Protein AF-A0A7S3HC05-F1 (afdb_monomer)

Organism: NCBI:txid89044

Foldseek 3Di:
DDCDVVNVVVLVVQLLCLVVVLVVLLVVQCVVLVLVVCVVPPVDPSSVVSSVCCVPPPVNLVVSLCSNQVSLVVQLVVLVVVLVVVVVCVVPPDPDPPPPPPPPPPDDPVPDPDPPVVVVVVVCVVVVVVVPPPDDDDDDDDDDDDDDDDDDDDDDDDDDDDDDDDPPDDPPPVPPVVVVVVVVVVVVPPDDDDDDDDDDDDDPPPPPCPPVNVVVVVVVVVVVVVVVVVVVVVCSCCPPPSNLSSVLSVLSNVLSNCVSVPPPPNVDPVSCVPNVVSLVVSLVSVLCCLQCPQLVFQDPPDPDHRGDNDDPPPVPPVLNVCLNVLLSVLSVCCVCCVPPCVPPPVNSVSSVVSVVSSSVSNVRVVVVVVVVVVVVD

Radius of gyration: 32.76 Å; Cα contacts (8 Å, |Δi|>4): 169; chains: 1; bounding box: 69×95×106 Å

Solvent-accessible surface area (backbone atoms only — not comparable to full-atom values): 23042 Å² total; per-residue (Å²): 132,90,83,49,69,63,59,65,43,54,49,51,51,52,47,63,40,30,64,56,53,46,50,51,50,53,50,50,40,35,61,69,58,49,23,61,79,30,64,90,46,74,85,36,68,65,31,50,54,40,43,43,49,63,70,68,34,67,66,53,48,51,50,47,49,47,59,50,40,49,40,33,49,54,49,25,53,49,22,51,48,52,41,51,56,51,52,52,46,71,74,52,65,73,93,52,92,81,64,74,74,69,82,70,69,98,64,84,65,87,83,61,84,68,60,65,65,52,49,54,49,52,50,49,50,57,53,50,56,71,67,62,81,78,80,86,80,94,78,84,88,85,84,89,88,85,89,88,89,87,81,88,79,87,84,81,89,82,90,76,92,75,85,89,82,80,94,78,84,89,78,71,78,76,70,60,65,64,58,59,57,56,58,60,62,64,67,74,74,76,83,85,83,89,88,88,83,84,92,74,96,71,86,89,74,79,78,72,73,47,71,68,57,53,50,52,51,50,53,53,48,52,51,51,50,48,50,50,52,48,52,52,51,49,54,71,61,58,38,84,66,31,37,59,52,21,49,56,27,48,40,48,44,54,46,53,51,50,69,74,58,57,60,97,59,72,81,36,65,78,59,44,68,55,50,51,55,51,44,50,52,38,47,52,57,47,45,49,40,49,46,47,64,53,56,45,33,59,35,86,86,21,92,50,89,60,31,43,74,84,58,89,63,61,92,48,55,65,56,58,58,47,48,66,56,46,47,52,56,59,64,55,51,67,61,36,57,82,42,96,62,44,80,46,71,64,62,55,54,48,54,51,50,52,48,50,54,50,50,53,44,39,50,50,52,51,49,56,52,48,55,54,50,64,76,72,105

Mean predicted aligned error: 17.15 Å

Sequence (377 aa):
MKVFLRDNFAANILSSLTKVWAAMLYSGCYFGTGAFLHAVNPDSAEGAALFAQCGTSKEVRMTLLALKLLPSCIRFLQCLRQRRDFLILSANPPTTASAVVAVSPAVDYSLEPRLEDALEQSMEEVFAASSADTDDDPALSGVNPSSPAGGRSSPRVMHSNIDFIENDDCTASMGVEMLSVANTISATESTRTATPVVADKAPTTTSSLSLVSLCALCISFYARRSASWVQSTWAVLWVWPHSYNALRYFLTLTVAYFGSMPPQDPLSIEYMSWYIPLYVISTLYSCYWDVIVDYQLFQADAEDLFLRKNLFYHKMKGFYYFVIVANPILRFMWTLSYTPYGSHPFLVVFEIARRGFWAVLRMEVAYIQELKRRRAA

Structure (mmCIF, N/CA/C/O backbone):
data_AF-A0A7S3HC05-F1
#
_entry.id   AF-A0A7S3HC05-F1
#
loop_
_atom_site.group_PDB
_atom_site.id
_atom_site.type_symbol
_atom_site.label_atom_id
_atom_site.label_alt_id
_atom_site.label_comp_id
_atom_site.label_asym_id
_atom_site.label_entity_id
_atom_site.label_seq_id
_atom_site.pdbx_PDB_ins_code
_atom_site.Cartn_x
_atom_site.Cartn_y
_atom_site.Cartn_z
_atom_site.occupancy
_atom_site.B_iso_or_equiv
_atom_site.auth_seq_id
_atom_site.auth_comp_id
_atom_site.auth_asym_id
_atom_site.auth_atom_id
_atom_site.pdbx_PDB_model_num
ATOM 1 N N . MET A 1 1 ? -14.442 20.752 3.407 1.00 40.06 1 MET A N 1
ATOM 2 C CA . MET A 1 1 ? -14.714 19.845 2.268 1.00 40.06 1 MET A CA 1
ATOM 3 C C . MET A 1 1 ? -14.808 18.441 2.836 1.00 40.06 1 MET A C 1
ATOM 5 O O . MET A 1 1 ? -13.826 17.985 3.407 1.00 40.06 1 MET A O 1
ATOM 9 N N . LYS A 1 2 ? -15.989 17.816 2.801 1.00 52.12 2 LYS A N 1
ATOM 10 C CA . LYS A 1 2 ? -16.182 16.450 3.308 1.00 52.12 2 LYS A CA 1
ATOM 11 C C . LYS A 1 2 ? -15.503 15.492 2.323 1.00 52.12 2 LYS A C 1
ATOM 13 O O . LYS A 1 2 ? -15.826 15.534 1.143 1.00 52.12 2 LYS A O 1
ATOM 18 N N . VAL A 1 3 ? -14.528 14.707 2.781 1.00 55.31 3 VAL A N 1
ATOM 19 C CA . VAL A 1 3 ? -13.918 13.646 1.963 1.00 55.31 3 VAL A CA 1
ATOM 20 C C . VAL A 1 3 ? -14.761 12.400 2.169 1.00 55.31 3 VAL A C 1
ATOM 22 O O . VAL A 1 3 ? -14.844 11.902 3.293 1.00 55.31 3 VAL A O 1
ATOM 25 N N . PHE A 1 4 ? -15.419 11.919 1.118 1.00 61.47 4 PHE A N 1
ATOM 26 C CA . PHE A 1 4 ? -16.297 10.763 1.243 1.00 61.47 4 PHE A CA 1
ATOM 27 C C . PHE A 1 4 ? -15.487 9.467 1.285 1.00 61.47 4 PHE A C 1
ATOM 29 O O . PHE A 1 4 ? -14.372 9.379 0.763 1.00 61.47 4 PHE A O 1
ATOM 36 N N . LEU A 1 5 ? -16.073 8.425 1.885 1.00 64.88 5 LEU A N 1
ATOM 37 C CA . LEU A 1 5 ? -15.497 7.078 1.892 1.00 64.88 5 LEU A CA 1
ATOM 38 C C . LEU A 1 5 ? -15.133 6.623 0.471 1.00 64.88 5 LEU A C 1
ATOM 40 O O . LEU A 1 5 ? -14.060 6.068 0.273 1.00 64.88 5 LEU A O 1
ATOM 44 N N . ARG A 1 6 ? -15.985 6.933 -0.514 1.00 68.75 6 ARG A N 1
ATOM 45 C CA . ARG A 1 6 ? -15.756 6.640 -1.935 1.00 68.75 6 ARG A CA 1
ATOM 46 C C . ARG A 1 6 ? -14.471 7.273 -2.468 1.00 68.75 6 ARG A C 1
ATOM 48 O O . ARG A 1 6 ? -13.710 6.602 -3.158 1.00 68.75 6 ARG A O 1
ATOM 55 N N . ASP A 1 7 ? -14.189 8.521 -2.105 1.00 67.06 7 ASP A N 1
ATOM 56 C CA . ASP A 1 7 ? -13.000 9.243 -2.578 1.00 67.06 7 ASP A CA 1
ATOM 57 C C . ASP A 1 7 ? -11.731 8.627 -1.968 1.00 67.06 7 ASP A C 1
ATOM 59 O O . ASP A 1 7 ? -10.744 8.355 -2.656 1.00 67.06 7 ASP A O 1
ATOM 63 N N . ASN A 1 8 ? -11.810 8.285 -0.679 1.00 72.19 8 ASN A N 1
ATOM 64 C CA . ASN A 1 8 ? -10.794 7.510 0.030 1.00 72.19 8 ASN A CA 1
ATOM 65 C C . ASN A 1 8 ? -10.753 6.031 -0.383 1.00 72.19 8 ASN A C 1
ATOM 67 O O . ASN A 1 8 ? -9.841 5.320 0.021 1.00 72.19 8 ASN A O 1
ATOM 71 N N . PHE A 1 9 ? -11.697 5.514 -1.152 1.00 75.31 9 PHE A N 1
ATOM 72 C CA . PHE A 1 9 ? -11.632 4.146 -1.650 1.00 75.31 9 PHE A CA 1
ATOM 73 C C . PHE A 1 9 ? -10.976 4.138 -3.029 1.00 75.31 9 PHE A C 1
ATOM 75 O O . PHE A 1 9 ? -9.927 3.521 -3.210 1.00 75.31 9 PHE A O 1
ATOM 82 N N . ALA A 1 10 ? -11.490 4.943 -3.960 1.00 75.44 10 ALA A N 1
ATOM 83 C CA . ALA A 1 10 ? -10.958 5.068 -5.314 1.00 75.44 10 ALA A CA 1
ATOM 84 C C . ALA A 1 10 ? -9.475 5.463 -5.316 1.00 75.44 10 ALA A C 1
ATOM 86 O O . ALA A 1 10 ? -8.659 4.830 -5.981 1.00 75.44 10 ALA A O 1
ATOM 87 N N . ALA A 1 11 ? -9.077 6.439 -4.495 1.00 78.44 11 ALA A N 1
ATOM 88 C CA . ALA A 1 11 ? -7.675 6.837 -4.428 1.00 78.44 11 ALA A CA 1
ATOM 89 C C . ALA A 1 11 ? -6.770 5.748 -3.810 1.00 78.44 11 ALA A C 1
ATOM 91 O O . ALA A 1 11 ? -5.568 5.736 -4.059 1.00 78.44 11 ALA A O 1
ATOM 92 N N . ASN A 1 12 ? -7.312 4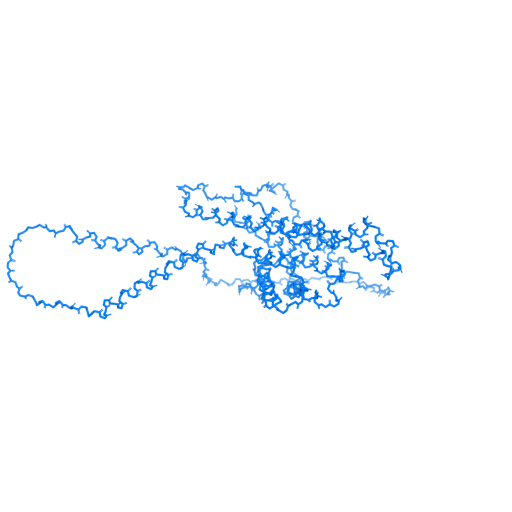.846 -2.978 1.00 78.56 12 ASN A N 1
ATOM 93 C CA . ASN A 1 12 ? -6.544 3.735 -2.392 1.00 78.56 12 ASN A CA 1
ATOM 94 C C . ASN A 1 12 ? -6.291 2.702 -3.491 1.00 78.56 12 ASN A C 1
ATOM 96 O O . ASN A 1 12 ? -5.155 2.265 -3.679 1.00 78.56 12 ASN A O 1
ATOM 100 N N . ILE A 1 13 ? -7.331 2.405 -4.275 1.00 81.06 13 ILE A N 1
ATOM 101 C CA . ILE A 1 13 ? -7.245 1.550 -5.458 1.00 81.06 13 ILE A CA 1
ATOM 102 C C . ILE A 1 13 ? -6.238 2.121 -6.469 1.00 81.06 13 ILE A C 1
ATOM 104 O O . ILE A 1 13 ? -5.318 1.417 -6.878 1.00 81.06 13 ILE A O 1
ATOM 108 N N . LEU A 1 14 ? -6.287 3.414 -6.793 1.00 81.06 14 LEU A N 1
ATOM 109 C CA . LEU A 1 14 ? -5.322 4.020 -7.721 1.00 81.06 14 LEU A CA 1
ATOM 110 C C . LEU A 1 14 ? -3.870 3.926 -7.226 1.00 81.06 14 LEU A C 1
ATOM 112 O O . LEU A 1 14 ? -2.986 3.577 -8.004 1.00 81.06 14 LEU A O 1
ATOM 116 N N . SER A 1 15 ? -3.621 4.153 -5.930 1.00 81.31 15 SER A N 1
ATOM 117 C CA . SER A 1 15 ? -2.279 3.992 -5.337 1.00 81.31 15 SER A CA 1
ATOM 118 C C . SER A 1 15 ? -1.760 2.556 -5.361 1.00 81.31 15 SER A C 1
ATOM 120 O O . SER A 1 15 ? -0.558 2.312 -5.262 1.00 81.31 15 SER A O 1
ATOM 122 N N . SER A 1 16 ? -2.666 1.594 -5.510 1.00 73.81 16 SER A N 1
ATOM 123 C CA . SER A 1 16 ? -2.337 0.180 -5.516 1.00 73.81 16 SER A CA 1
ATOM 124 C C . SER A 1 16 ? -2.066 -0.420 -6.881 1.00 73.81 16 SER A C 1
ATOM 126 O O . SER A 1 16 ? -1.313 -1.385 -6.976 1.00 73.81 16 SER A O 1
ATOM 128 N N . LEU A 1 17 ? -2.658 0.151 -7.925 1.00 79.31 17 LEU A N 1
ATOM 129 C CA . LEU A 1 17 ? -2.578 -0.380 -9.279 1.00 79.31 17 LEU A CA 1
ATOM 130 C C . LEU A 1 17 ? -1.319 0.082 -10.018 1.00 79.31 17 LEU A C 1
ATOM 132 O O . LEU A 1 17 ? -1.163 -0.209 -11.191 1.00 79.31 17 LEU A O 1
ATOM 136 N N . THR A 1 18 ? -0.385 0.769 -9.359 1.00 81.25 18 THR A N 1
ATOM 137 C CA . THR A 1 18 ? 0.826 1.329 -9.986 1.00 81.25 18 THR A CA 1
ATOM 138 C C . THR A 1 18 ? 1.677 0.283 -10.714 1.00 81.25 18 THR A C 1
ATOM 140 O O . THR A 1 18 ? 2.214 0.576 -11.781 1.00 81.25 18 THR A O 1
ATOM 143 N N . LYS A 1 19 ? 1.760 -0.953 -10.197 1.00 77.12 19 LYS A N 1
ATOM 144 C CA . LYS A 1 19 ? 2.411 -2.080 -10.893 1.00 77.12 19 LYS A CA 1
ATOM 145 C C . LYS A 1 19 ? 1.631 -2.533 -12.130 1.00 77.12 19 LYS A C 1
ATOM 147 O O . LYS A 1 19 ? 2.237 -2.768 -13.169 1.00 77.12 19 LYS A O 1
ATOM 152 N N . VAL A 1 20 ? 0.303 -2.620 -12.022 1.00 82.81 20 VAL A N 1
ATOM 153 C CA . VAL A 1 20 ? -0.592 -2.989 -13.133 1.00 82.81 20 VAL A CA 1
ATOM 154 C C . VAL A 1 20 ? -0.492 -1.945 -14.239 1.00 82.81 20 VAL A C 1
ATOM 156 O O . VAL A 1 20 ? -0.232 -2.281 -15.386 1.00 82.81 20 VAL A O 1
ATOM 159 N N . TRP A 1 21 ? -0.584 -0.669 -13.877 1.00 82.19 21 TRP A N 1
ATOM 160 C CA . TRP A 1 21 ? -0.423 0.457 -14.783 1.00 82.19 21 TRP A CA 1
ATOM 161 C C . TRP A 1 21 ? 0.939 0.463 -15.483 1.00 82.19 21 TRP A C 1
ATOM 163 O O . TRP A 1 21 ? 1.007 0.675 -16.691 1.00 82.19 21 TRP A O 1
ATOM 173 N N . ALA A 1 22 ? 2.022 0.183 -14.752 1.00 80.62 22 ALA A N 1
ATOM 174 C CA . ALA A 1 22 ? 3.347 0.056 -15.348 1.00 80.62 22 ALA A CA 1
ATOM 175 C C . ALA A 1 22 ? 3.411 -1.109 -16.351 1.00 80.62 22 ALA A C 1
ATOM 177 O O . ALA A 1 22 ? 3.910 -0.925 -17.457 1.00 80.62 22 ALA A O 1
ATOM 178 N N . ALA A 1 23 ? 2.864 -2.278 -16.004 1.00 81.88 23 ALA A N 1
ATOM 179 C CA . ALA A 1 23 ? 2.808 -3.431 -16.903 1.00 81.88 23 ALA A CA 1
ATOM 180 C C . ALA A 1 23 ? 1.963 -3.148 -18.158 1.00 81.88 23 ALA A C 1
ATOM 182 O O . ALA A 1 23 ? 2.370 -3.506 -19.263 1.00 81.88 23 ALA A O 1
ATOM 183 N N . MET A 1 24 ? 0.831 -2.453 -18.009 1.00 84.44 24 MET A N 1
ATOM 184 C CA . MET A 1 24 ? -0.006 -2.018 -19.130 1.00 84.44 24 MET A CA 1
ATOM 185 C C . MET A 1 24 ? 0.743 -1.059 -20.057 1.00 84.44 24 MET A C 1
ATOM 187 O O . MET A 1 24 ? 0.658 -1.214 -21.270 1.00 84.44 24 MET A O 1
ATOM 191 N N . LEU A 1 25 ? 1.514 -0.109 -19.516 1.00 82.81 25 LEU A N 1
ATOM 192 C CA . LEU A 1 25 ? 2.330 0.800 -20.326 1.00 82.81 25 LEU A CA 1
ATOM 193 C C . LEU A 1 25 ? 3.470 0.081 -21.053 1.00 82.81 25 LEU A C 1
ATOM 195 O O . LEU A 1 25 ? 3.680 0.338 -22.235 1.00 82.81 25 LEU A O 1
ATOM 199 N N . TYR A 1 26 ? 4.181 -0.833 -20.386 1.00 81.75 26 TYR A N 1
ATOM 200 C CA . TYR A 1 26 ? 5.210 -1.647 -21.042 1.00 81.75 26 TYR A CA 1
ATOM 201 C C . TYR A 1 26 ? 4.619 -2.511 -22.156 1.00 81.75 26 TYR A C 1
ATOM 203 O O . TYR A 1 26 ? 5.184 -2.569 -23.244 1.00 81.75 26 TYR A O 1
ATOM 211 N N . SER A 1 27 ? 3.455 -3.117 -21.914 1.00 86.12 27 SER A N 1
ATOM 212 C CA . SER A 1 27 ? 2.735 -3.901 -22.922 1.00 86.12 27 SER A CA 1
ATOM 213 C C . SER A 1 27 ? 2.282 -3.019 -24.086 1.00 86.12 27 SER A C 1
ATOM 215 O O . SER A 1 27 ? 2.495 -3.361 -25.243 1.00 86.12 27 SER A O 1
ATOM 217 N N . GLY A 1 28 ? 1.718 -1.843 -23.798 1.00 87.31 28 GLY A N 1
ATOM 218 C CA . GLY A 1 28 ? 1.320 -0.871 -24.814 1.00 87.31 28 GLY A CA 1
ATOM 219 C C . GLY A 1 28 ? 2.501 -0.398 -25.661 1.00 87.31 28 GLY A C 1
ATOM 220 O O . GLY A 1 28 ? 2.377 -0.315 -26.878 1.00 87.31 28 GLY A O 1
ATOM 221 N N . CYS A 1 29 ? 3.662 -0.165 -25.043 1.00 86.75 29 CYS A N 1
ATOM 222 C CA . CYS A 1 29 ? 4.886 0.157 -25.769 1.00 86.75 29 CYS A CA 1
ATOM 223 C C . CYS A 1 29 ? 5.358 -1.016 -26.638 1.00 86.75 29 CYS A C 1
ATOM 225 O O . CYS A 1 29 ? 5.657 -0.813 -27.807 1.00 86.75 29 CYS A O 1
ATOM 227 N N . TYR A 1 30 ? 5.348 -2.242 -26.109 1.00 86.75 30 TYR A N 1
ATOM 228 C CA . TYR A 1 30 ? 5.720 -3.452 -26.847 1.00 86.75 30 TYR A CA 1
ATOM 229 C C . TYR A 1 30 ? 4.873 -3.670 -28.110 1.00 86.75 30 TYR A C 1
ATOM 231 O O . TYR A 1 30 ? 5.406 -4.010 -29.168 1.00 86.75 30 TYR A O 1
ATOM 239 N N . PHE A 1 31 ? 3.561 -3.431 -28.021 1.00 90.06 31 PHE A N 1
ATOM 240 C CA . PHE A 1 31 ? 2.679 -3.472 -29.188 1.00 90.06 31 PHE A CA 1
ATOM 241 C C . PHE A 1 31 ? 2.882 -2.265 -30.110 1.00 90.06 31 PHE A C 1
ATOM 243 O O . PHE A 1 31 ? 2.932 -2.428 -31.326 1.00 90.06 31 PHE A O 1
ATOM 250 N N . GLY A 1 32 ? 3.042 -1.065 -29.546 1.00 89.00 32 GLY A N 1
ATOM 251 C CA . GLY A 1 32 ? 3.193 0.179 -30.301 1.00 89.00 32 GLY A CA 1
ATOM 252 C C . GLY A 1 32 ? 4.488 0.271 -31.112 1.00 89.00 32 GLY A C 1
ATOM 253 O O . GLY A 1 32 ? 4.470 0.823 -32.207 1.00 89.00 32 GLY A O 1
ATOM 254 N N . THR A 1 33 ? 5.596 -0.289 -30.619 1.00 89.06 33 THR A N 1
ATOM 255 C CA . THR A 1 33 ? 6.875 -0.323 -31.350 1.00 89.06 33 THR A CA 1
ATOM 256 C C . THR A 1 33 ? 6.946 -1.443 -32.385 1.00 89.06 33 THR A C 1
ATOM 258 O O . THR A 1 33 ? 7.899 -1.493 -33.155 1.00 89.06 33 THR A O 1
ATOM 261 N N . GLY A 1 34 ? 5.975 -2.362 -32.411 1.00 88.69 34 GLY A N 1
ATOM 262 C CA . GLY A 1 34 ? 6.026 -3.542 -33.274 1.00 88.69 34 GLY A CA 1
ATOM 263 C C . GLY A 1 34 ? 7.006 -4.619 -32.799 1.00 88.69 34 GLY A C 1
ATOM 264 O O . GLY A 1 34 ? 7.170 -5.625 -33.486 1.00 88.69 34 GLY A O 1
ATOM 265 N N . ALA A 1 35 ? 7.615 -4.471 -31.614 1.00 86.81 35 ALA A N 1
ATOM 266 C CA . ALA A 1 35 ? 8.546 -5.457 -31.056 1.00 86.81 35 ALA A CA 1
ATOM 267 C C . ALA A 1 35 ? 7.921 -6.862 -30.944 1.00 86.81 35 ALA A C 1
ATOM 269 O O . ALA A 1 35 ? 8.620 -7.870 -31.054 1.00 86.81 35 ALA A O 1
ATOM 270 N N . PHE A 1 36 ? 6.594 -6.940 -30.800 1.00 89.25 36 PHE A N 1
ATOM 271 C CA . PHE A 1 36 ? 5.851 -8.200 -30.793 1.00 89.25 36 PHE A CA 1
ATOM 272 C C . PHE A 1 36 ? 5.961 -9.027 -32.079 1.00 89.25 36 PHE A C 1
ATOM 274 O O . PHE A 1 36 ? 5.860 -10.250 -32.019 1.00 89.25 36 PHE A O 1
ATOM 281 N N . LEU A 1 37 ? 6.229 -8.402 -33.229 1.00 90.69 37 LEU A N 1
ATOM 282 C CA . LEU A 1 37 ? 6.419 -9.112 -34.498 1.00 90.69 37 LEU A CA 1
ATOM 283 C C . LEU A 1 37 ? 7.691 -9.975 -34.495 1.00 90.69 37 LEU A C 1
ATOM 285 O O . LEU A 1 37 ? 7.778 -10.950 -35.238 1.00 90.69 37 LEU A O 1
ATOM 289 N N . HIS A 1 38 ? 8.646 -9.667 -33.615 1.00 88.31 38 HIS A N 1
ATOM 290 C CA . HIS A 1 38 ? 9.894 -10.411 -33.455 1.00 88.31 38 HIS A CA 1
ATOM 291 C C . HIS A 1 38 ? 9.826 -11.469 -32.340 1.00 88.31 38 HIS A C 1
ATOM 293 O O . HIS A 1 38 ? 10.836 -12.099 -32.042 1.00 88.31 38 HIS A O 1
ATOM 299 N N . ALA A 1 39 ? 8.653 -11.725 -31.744 1.00 83.94 39 ALA A N 1
ATOM 300 C CA . ALA A 1 39 ? 8.504 -12.694 -30.651 1.00 83.94 39 ALA A CA 1
ATOM 301 C C . ALA A 1 39 ? 8.901 -14.134 -31.034 1.00 83.94 39 ALA A C 1
ATOM 303 O O . ALA A 1 39 ? 9.290 -14.914 -30.170 1.00 83.94 39 ALA A O 1
ATOM 304 N N . VAL A 1 40 ? 8.819 -14.482 -32.324 1.00 86.56 40 VAL A N 1
ATOM 305 C CA . VAL A 1 40 ? 9.204 -15.805 -32.850 1.00 86.56 40 VAL A CA 1
ATOM 306 C C . VAL A 1 40 ? 10.725 -16.002 -32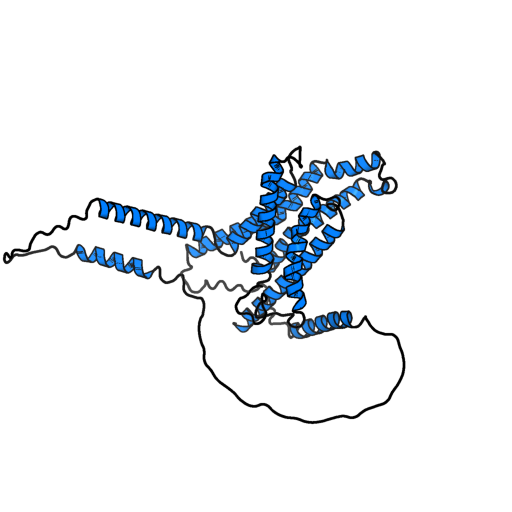.848 1.00 86.56 40 VAL A C 1
ATOM 308 O O . VAL A 1 40 ? 11.191 -17.123 -32.684 1.00 86.56 40 VAL A O 1
ATOM 311 N N . ASN A 1 41 ? 11.495 -14.918 -32.996 1.00 85.88 41 ASN A N 1
ATOM 312 C CA . ASN A 1 41 ? 12.958 -14.929 -33.012 1.00 85.88 41 ASN A CA 1
ATOM 313 C C . ASN A 1 41 ? 13.490 -13.994 -31.912 1.00 85.88 41 ASN A C 1
ATOM 315 O O . ASN A 1 41 ? 13.873 -12.859 -32.212 1.00 85.88 41 ASN A O 1
ATOM 319 N N . PRO A 1 42 ? 13.522 -14.449 -30.645 1.00 76.75 42 PRO A N 1
ATOM 320 C CA . PRO A 1 42 ? 13.901 -13.616 -29.500 1.00 76.75 42 PRO A CA 1
ATOM 321 C C . PRO A 1 42 ? 15.339 -13.076 -29.577 1.00 76.75 42 PRO A C 1
ATOM 323 O O . PRO A 1 42 ? 15.622 -12.030 -29.000 1.00 76.75 42 PRO A O 1
ATOM 326 N N . ASP A 1 43 ? 16.217 -13.729 -30.343 1.00 85.25 43 ASP A N 1
ATOM 327 C CA . ASP A 1 43 ? 17.608 -13.304 -30.555 1.00 85.25 43 ASP A CA 1
ATOM 328 C C . ASP A 1 43 ? 17.764 -12.258 -31.677 1.00 85.25 43 ASP A C 1
ATOM 330 O O . ASP A 1 43 ? 18.875 -11.854 -32.026 1.00 85.25 43 ASP A O 1
ATOM 334 N N . SER A 1 44 ? 16.658 -11.807 -32.280 1.00 88.31 44 SER A N 1
ATOM 335 C CA . SER A 1 44 ? 16.684 -10.764 -33.302 1.00 88.31 44 SER A CA 1
ATOM 336 C C . SER A 1 44 ? 17.164 -9.438 -32.706 1.00 88.31 44 SER A C 1
ATOM 338 O O . SER A 1 44 ? 16.495 -8.834 -31.865 1.00 88.31 44 SER A O 1
ATOM 340 N N . ALA A 1 45 ? 18.302 -8.941 -33.198 1.00 88.19 45 ALA A N 1
ATOM 341 C CA . ALA A 1 45 ? 18.853 -7.647 -32.795 1.00 88.19 45 ALA A CA 1
ATOM 342 C C . ALA A 1 45 ? 17.873 -6.480 -33.037 1.00 88.19 45 ALA A C 1
ATOM 344 O O . ALA A 1 45 ? 17.847 -5.523 -32.266 1.00 88.19 45 ALA A O 1
ATOM 345 N N . GLU A 1 46 ? 17.040 -6.575 -34.077 1.00 87.44 46 GLU A N 1
ATOM 346 C CA . GLU A 1 46 ? 16.015 -5.580 -34.402 1.00 87.44 46 GLU A CA 1
ATOM 347 C C . GLU A 1 46 ? 14.874 -5.584 -33.375 1.00 87.44 46 GLU A C 1
ATOM 349 O O . GLU A 1 46 ? 14.541 -4.537 -32.820 1.00 87.44 46 GLU A O 1
ATOM 354 N N . GLY A 1 47 ? 14.348 -6.766 -33.029 1.00 84.56 47 GLY A N 1
ATOM 355 C CA . GLY A 1 47 ? 13.345 -6.914 -31.970 1.00 84.56 47 GLY A CA 1
ATOM 356 C C . GLY A 1 47 ? 13.851 -6.421 -30.611 1.00 84.56 47 GLY A C 1
ATOM 357 O O . GLY A 1 47 ? 13.142 -5.702 -29.902 1.00 84.56 47 GLY A O 1
ATOM 358 N N . ALA A 1 48 ? 15.109 -6.729 -30.281 1.00 84.38 48 ALA A N 1
ATOM 359 C CA . ALA A 1 48 ? 15.761 -6.246 -29.068 1.00 84.38 48 ALA A CA 1
ATOM 360 C C . ALA A 1 48 ? 15.912 -4.715 -29.058 1.00 84.38 48 ALA A C 1
ATOM 362 O O . ALA A 1 48 ? 15.635 -4.082 -28.039 1.00 84.38 48 ALA A O 1
ATOM 363 N N . ALA A 1 49 ? 16.291 -4.100 -30.183 1.00 86.25 49 ALA A N 1
ATOM 364 C CA . ALA A 1 49 ? 16.405 -2.647 -30.302 1.00 86.25 49 ALA A CA 1
ATOM 365 C C . ALA A 1 49 ? 15.041 -1.941 -30.186 1.00 86.25 49 ALA A C 1
ATOM 367 O O . ALA A 1 49 ? 14.937 -0.924 -29.497 1.00 86.25 49 ALA A O 1
ATOM 368 N N . LEU A 1 50 ? 13.988 -2.493 -30.801 1.00 86.31 50 LEU A N 1
ATOM 369 C CA . LEU A 1 50 ? 12.618 -1.974 -30.703 1.00 86.31 50 LEU A CA 1
ATOM 370 C C . LEU A 1 50 ? 12.064 -2.079 -29.277 1.00 86.31 50 LEU A C 1
ATOM 372 O O . LEU A 1 50 ? 11.448 -1.135 -28.783 1.00 86.31 50 LEU A O 1
ATOM 376 N N . PHE A 1 51 ? 12.313 -3.193 -28.581 1.00 83.38 51 PHE A N 1
ATOM 377 C CA . PHE A 1 51 ? 11.921 -3.336 -27.178 1.00 83.38 51 PHE A CA 1
ATOM 378 C C . PHE A 1 51 ? 12.750 -2.441 -26.249 1.00 83.38 51 PHE A C 1
ATOM 380 O O . PHE A 1 51 ? 12.212 -1.864 -25.302 1.00 83.38 51 PHE A O 1
ATOM 387 N N . ALA A 1 52 ? 14.043 -2.256 -26.533 1.00 83.31 52 ALA A N 1
ATOM 388 C CA . ALA A 1 52 ? 14.912 -1.394 -25.739 1.00 83.31 52 ALA A CA 1
ATOM 389 C C . ALA A 1 52 ? 14.400 0.053 -25.682 1.00 83.31 52 ALA A C 1
ATOM 391 O O . ALA A 1 52 ? 14.546 0.694 -24.641 1.00 83.31 52 ALA A O 1
ATOM 392 N N . GLN A 1 53 ? 13.732 0.551 -26.732 1.00 83.00 53 GLN A N 1
ATOM 393 C CA . GLN A 1 53 ? 13.099 1.880 -26.728 1.00 83.00 53 GLN A CA 1
ATOM 394 C C . GLN A 1 53 ? 12.078 2.043 -25.590 1.00 83.00 53 GLN A C 1
ATOM 396 O O . GLN A 1 53 ? 11.988 3.120 -24.998 1.00 83.00 53 GLN A O 1
ATOM 401 N N . CYS A 1 54 ? 11.374 0.970 -25.213 1.00 79.12 54 CYS A N 1
ATOM 402 C CA . CYS A 1 54 ? 10.412 0.976 -24.109 1.00 79.12 54 CYS A CA 1
ATOM 403 C C . CYS A 1 54 ? 11.063 1.147 -22.729 1.00 79.12 54 CYS A C 1
ATOM 405 O O . CYS A 1 54 ? 10.396 1.560 -21.782 1.00 79.12 54 CYS A O 1
ATOM 407 N N . GLY A 1 55 ? 12.355 0.834 -22.595 1.00 73.44 55 GLY A N 1
ATOM 408 C CA . GLY A 1 55 ? 13.117 1.014 -21.356 1.00 73.44 55 GLY A CA 1
ATOM 409 C C . GLY A 1 55 ? 14.015 2.253 -21.348 1.00 73.44 55 GLY A C 1
ATOM 410 O O . GLY A 1 55 ? 14.244 2.833 -20.286 1.00 73.44 55 GLY A O 1
ATOM 411 N N . THR A 1 56 ? 14.525 2.667 -22.511 1.00 76.00 56 THR A N 1
ATOM 412 C CA . THR A 1 56 ? 15.539 3.728 -22.625 1.00 76.00 56 THR A CA 1
ATOM 413 C C . THR A 1 56 ? 14.973 5.107 -22.949 1.00 76.00 56 THR A C 1
ATOM 415 O O . THR A 1 56 ? 15.630 6.105 -22.642 1.00 76.00 56 THR A O 1
ATOM 418 N N . SER A 1 57 ? 13.754 5.199 -23.498 1.00 82.25 57 SER A N 1
ATOM 419 C CA . SER A 1 57 ? 13.097 6.490 -23.731 1.00 82.25 57 SER A CA 1
ATOM 420 C C . SER A 1 57 ? 12.898 7.242 -22.412 1.00 82.25 57 SER A C 1
ATOM 422 O O . SER A 1 57 ? 12.285 6.754 -21.453 1.00 82.25 57 SER A O 1
ATOM 424 N N . LYS A 1 58 ? 13.404 8.480 -22.373 1.00 83.19 58 LYS A N 1
ATOM 425 C CA . LYS A 1 58 ? 13.250 9.378 -21.225 1.00 83.19 58 LYS A CA 1
ATOM 426 C C . LYS A 1 58 ? 11.775 9.693 -20.984 1.00 83.19 58 LYS A C 1
ATOM 428 O O . LYS A 1 58 ? 11.352 9.773 -19.834 1.00 83.19 58 LYS A O 1
ATOM 433 N N . GLU A 1 59 ? 11.001 9.833 -22.052 1.00 83.38 59 GLU A N 1
ATOM 434 C CA . GLU A 1 59 ? 9.568 10.108 -22.043 1.00 83.38 59 GLU A CA 1
ATOM 435 C C . GLU A 1 59 ? 8.803 8.958 -21.382 1.00 83.38 59 GLU A C 1
ATOM 437 O O . GLU A 1 59 ? 8.033 9.187 -20.446 1.00 83.38 59 GLU A O 1
ATOM 442 N N . VAL A 1 60 ? 9.071 7.713 -21.795 1.00 80.56 60 VAL A N 1
ATOM 443 C CA . VAL A 1 60 ? 8.446 6.517 -21.208 1.00 80.56 60 VAL A CA 1
ATOM 444 C C . VAL A 1 60 ? 8.831 6.379 -19.736 1.00 80.56 60 VAL A C 1
ATOM 446 O O . VAL A 1 60 ? 7.961 6.184 -18.885 1.00 80.56 60 VAL A O 1
ATOM 449 N N . ARG A 1 61 ? 10.110 6.579 -19.392 1.00 82.44 61 ARG A N 1
ATOM 450 C CA . ARG A 1 61 ? 10.585 6.496 -18.002 1.00 82.44 61 ARG A CA 1
ATOM 451 C C . ARG A 1 61 ? 9.961 7.562 -17.098 1.00 82.44 61 ARG A C 1
ATOM 453 O O . ARG A 1 61 ? 9.539 7.245 -15.987 1.00 82.44 61 ARG A O 1
ATOM 460 N N . MET A 1 62 ? 9.854 8.807 -17.565 1.00 86.06 62 MET A N 1
ATOM 461 C CA . MET A 1 62 ? 9.193 9.887 -16.820 1.00 86.06 62 MET A CA 1
ATOM 462 C C . MET A 1 62 ? 7.688 9.647 -16.680 1.00 86.06 62 MET A C 1
ATOM 464 O O . MET A 1 62 ? 7.128 9.903 -15.615 1.00 86.06 62 MET A O 1
ATOM 468 N N . THR A 1 63 ? 7.043 9.102 -17.712 1.00 85.12 63 THR A N 1
ATOM 469 C CA . THR A 1 63 ? 5.617 8.745 -17.674 1.00 85.12 63 THR A CA 1
ATOM 470 C C . THR A 1 63 ? 5.354 7.628 -16.666 1.00 85.12 63 THR A C 1
ATOM 472 O O . THR A 1 63 ? 4.459 7.744 -15.829 1.00 85.12 63 THR A O 1
ATOM 475 N N . LEU A 1 64 ? 6.179 6.576 -16.672 1.00 82.88 64 LEU A N 1
ATOM 476 C CA . LEU A 1 64 ? 6.120 5.486 -15.695 1.00 82.88 64 LEU A CA 1
ATOM 477 C C . LEU A 1 64 ? 6.350 5.989 -14.266 1.00 82.88 64 LEU A C 1
ATOM 479 O O . LEU A 1 64 ? 5.639 5.582 -13.347 1.00 82.88 64 LEU A O 1
ATOM 483 N N . LEU A 1 65 ? 7.316 6.891 -14.073 1.00 86.69 65 LEU A N 1
ATOM 484 C CA . LEU A 1 65 ? 7.583 7.507 -12.775 1.00 86.69 65 LEU A CA 1
ATOM 485 C C . LEU A 1 65 ? 6.373 8.312 -12.286 1.00 86.69 65 LEU A C 1
ATOM 487 O O . LEU A 1 65 ? 5.931 8.128 -11.152 1.00 86.69 65 LEU A O 1
ATOM 491 N N . ALA A 1 66 ? 5.802 9.161 -13.144 1.00 88.12 66 ALA A N 1
ATOM 492 C CA . ALA A 1 66 ? 4.614 9.941 -12.818 1.00 88.12 66 ALA A CA 1
ATOM 493 C C . ALA A 1 66 ? 3.436 9.030 -12.451 1.00 88.12 66 ALA A C 1
ATOM 495 O O . ALA A 1 66 ? 2.791 9.246 -11.429 1.00 88.12 66 ALA A O 1
ATOM 496 N N . LEU A 1 67 ? 3.205 7.963 -13.213 1.00 85.69 67 LEU A N 1
ATOM 497 C CA . LEU A 1 67 ? 2.107 7.030 -12.970 1.00 85.69 67 LEU A CA 1
ATOM 498 C C . LEU A 1 67 ? 2.273 6.231 -11.668 1.00 85.69 67 LEU A C 1
ATOM 500 O O . LEU A 1 67 ? 1.286 5.938 -10.994 1.00 85.69 67 LEU A O 1
ATOM 504 N N . LYS A 1 68 ? 3.516 5.921 -11.274 1.00 83.62 68 LYS A N 1
ATOM 505 C CA . LYS A 1 68 ? 3.824 5.269 -9.991 1.00 83.62 68 LYS A CA 1
ATOM 506 C C . LYS A 1 68 ? 3.690 6.217 -8.798 1.00 83.62 68 LYS A C 1
ATOM 508 O O . LYS A 1 68 ? 3.195 5.809 -7.748 1.00 83.62 68 LYS A O 1
ATOM 513 N N . LEU A 1 69 ? 4.155 7.458 -8.932 1.00 89.94 69 LEU A N 1
ATOM 514 C CA . LEU A 1 69 ? 4.251 8.390 -7.806 1.00 89.94 69 LEU A CA 1
ATOM 515 C C . LEU A 1 69 ? 2.980 9.207 -7.599 1.00 89.94 69 LEU A C 1
ATOM 517 O O . LEU A 1 69 ? 2.575 9.401 -6.456 1.00 89.94 69 LEU A O 1
ATOM 521 N N . LEU A 1 70 ? 2.331 9.663 -8.672 1.00 90.38 70 LEU A N 1
ATOM 522 C CA . LEU A 1 70 ? 1.227 10.620 -8.601 1.00 90.38 70 LEU A CA 1
ATOM 523 C C . LEU A 1 70 ? 0.086 10.154 -7.679 1.00 90.38 70 LEU A C 1
ATOM 525 O O . LEU A 1 70 ? -0.303 10.940 -6.811 1.00 90.38 70 LEU A O 1
ATOM 529 N N . PRO A 1 71 ? -0.415 8.903 -7.758 1.00 89.56 71 PRO A N 1
ATOM 530 C CA . PRO A 1 71 ? -1.469 8.451 -6.852 1.00 89.56 71 PRO A CA 1
ATOM 531 C C . PRO A 1 71 ? -1.044 8.499 -5.377 1.00 89.56 71 PRO A C 1
ATOM 533 O O . PRO A 1 71 ? -1.791 8.976 -4.523 1.00 89.56 71 PRO A O 1
ATOM 536 N N . SER A 1 72 ? 0.179 8.058 -5.076 1.00 89.88 72 SER A N 1
ATOM 537 C CA . SER A 1 72 ? 0.730 8.067 -3.717 1.00 89.88 72 SER A CA 1
ATOM 538 C C . SER A 1 72 ? 1.015 9.489 -3.218 1.00 89.88 72 SER A C 1
ATOM 540 O O . SER A 1 72 ? 0.791 9.776 -2.045 1.00 89.88 72 SER A O 1
ATOM 542 N N . CYS A 1 73 ? 1.422 10.406 -4.102 1.00 92.19 73 CYS A N 1
ATOM 543 C CA . CYS A 1 73 ? 1.592 11.829 -3.802 1.00 92.19 73 CYS A CA 1
ATOM 544 C C . CYS A 1 73 ? 0.259 12.481 -3.436 1.00 92.19 73 CYS A C 1
ATOM 546 O O . CYS A 1 73 ? 0.167 13.158 -2.413 1.00 92.19 73 CYS A O 1
ATOM 548 N N . ILE A 1 74 ? -0.788 12.245 -4.233 1.00 90.50 74 ILE A N 1
ATOM 549 C CA . ILE A 1 74 ? -2.139 12.749 -3.952 1.00 90.50 74 ILE A CA 1
ATOM 550 C C . ILE A 1 74 ? -2.587 12.272 -2.570 1.00 90.50 74 ILE A C 1
ATOM 552 O O . ILE A 1 74 ? -3.049 13.074 -1.757 1.00 90.50 74 ILE A O 1
ATOM 556 N N . ARG A 1 75 ? -2.387 10.985 -2.270 1.00 88.62 75 ARG A N 1
ATOM 557 C CA . ARG A 1 75 ? -2.720 10.411 -0.966 1.00 88.62 75 ARG A CA 1
ATOM 558 C C . ARG A 1 75 ? -1.948 11.017 0.186 1.00 88.62 75 ARG A C 1
ATOM 560 O O . ARG A 1 75 ? -2.544 11.376 1.198 1.00 88.62 75 ARG A O 1
ATOM 567 N N . PHE A 1 76 ? -0.641 11.158 0.026 1.00 91.94 76 PHE A N 1
ATOM 568 C CA . PHE A 1 76 ? 0.210 11.781 1.024 1.00 91.94 76 PHE A CA 1
ATOM 569 C C . PHE A 1 76 ? -0.264 13.206 1.349 1.00 91.94 76 PHE A C 1
ATOM 571 O O . PHE A 1 76 ? -0.485 13.536 2.514 1.00 91.94 76 PHE A O 1
ATOM 578 N N . LEU A 1 77 ? -0.521 14.020 0.321 1.00 91.12 77 LEU A N 1
ATOM 579 C CA . LEU A 1 77 ? -1.008 15.391 0.479 1.00 91.12 77 LEU A CA 1
ATOM 580 C C . LEU A 1 77 ? -2.406 15.451 1.111 1.00 91.12 77 LEU A C 1
ATOM 582 O O . LEU A 1 77 ? -2.665 16.323 1.941 1.00 91.12 77 LEU A O 1
ATOM 586 N N . GLN A 1 78 ? -3.298 14.516 0.774 1.00 89.69 78 GLN A N 1
ATOM 587 C CA . GLN A 1 78 ? -4.606 14.390 1.424 1.00 89.69 78 GLN A CA 1
ATOM 588 C C . GLN A 1 78 ? -4.467 14.092 2.921 1.00 89.69 78 GLN A C 1
ATOM 590 O O . GLN A 1 78 ? -5.131 14.743 3.728 1.00 89.69 78 GLN A O 1
ATOM 595 N N . CYS A 1 79 ? -3.580 13.172 3.309 1.00 89.12 79 CYS A N 1
ATOM 596 C CA . CYS A 1 79 ? -3.324 12.864 4.717 1.00 89.12 79 CYS A CA 1
ATOM 597 C C . CYS A 1 79 ? -2.744 14.073 5.469 1.00 89.12 79 CYS A C 1
ATOM 599 O O . CYS A 1 79 ? -3.184 14.375 6.579 1.00 89.12 79 CYS A O 1
ATOM 601 N N . LEU A 1 80 ? -1.813 14.817 4.858 1.00 89.25 80 LEU A N 1
ATOM 602 C CA . LEU A 1 80 ? -1.275 16.050 5.446 1.00 89.25 80 LEU A CA 1
ATOM 603 C C . LEU A 1 80 ? -2.347 17.130 5.611 1.00 89.25 80 LEU A C 1
ATOM 605 O O . LEU A 1 80 ? -2.391 17.812 6.636 1.00 89.25 80 LEU A O 1
ATOM 609 N N . ARG A 1 81 ? -3.240 17.264 4.628 1.00 88.94 81 ARG A N 1
ATOM 610 C CA . ARG A 1 81 ? -4.372 18.186 4.710 1.00 88.94 81 ARG A CA 1
ATOM 611 C C . ARG A 1 81 ? -5.315 17.811 5.849 1.00 88.94 81 ARG A C 1
ATOM 613 O O . ARG A 1 81 ? -5.663 18.681 6.635 1.00 88.94 81 ARG A O 1
ATOM 620 N N . GLN A 1 82 ? -5.689 16.537 5.965 1.00 85.50 82 GLN A N 1
ATOM 621 C CA . GLN A 1 82 ? -6.554 16.061 7.049 1.00 85.50 82 GLN A CA 1
ATOM 622 C C . GLN A 1 82 ? -5.920 16.289 8.425 1.00 85.50 82 GLN A C 1
ATOM 624 O O . GLN A 1 82 ? -6.592 16.756 9.338 1.00 85.50 82 GLN A O 1
ATOM 629 N N . ARG A 1 83 ? -4.610 16.042 8.558 1.00 86.25 83 ARG A N 1
ATOM 630 C CA . ARG A 1 83 ? -3.859 16.350 9.781 1.00 86.25 83 ARG A CA 1
ATOM 631 C C . ARG A 1 83 ? -3.929 17.839 10.124 1.00 86.25 83 ARG A C 1
ATOM 633 O O . ARG A 1 83 ? -4.183 18.190 11.270 1.00 86.25 83 ARG A O 1
ATOM 640 N N . ARG A 1 84 ? -3.699 18.718 9.147 1.00 87.25 84 ARG A N 1
ATOM 641 C CA . ARG A 1 84 ? -3.787 20.171 9.350 1.00 87.25 84 ARG A CA 1
ATOM 642 C C . ARG A 1 84 ? -5.195 20.585 9.774 1.00 87.25 84 ARG A C 1
ATOM 644 O O . ARG A 1 84 ? -5.336 21.347 10.722 1.00 87.25 84 ARG A O 1
ATOM 651 N N . ASP A 1 85 ? -6.213 20.089 9.078 1.00 86.31 85 ASP A N 1
ATOM 652 C CA . ASP A 1 85 ? -7.608 20.432 9.351 1.00 86.31 85 ASP A CA 1
ATOM 653 C C . ASP A 1 85 ? -8.015 19.957 10.768 1.00 86.31 85 ASP A C 1
ATOM 655 O O . ASP A 1 85 ? -8.678 20.702 11.484 1.00 86.31 85 ASP A O 1
ATOM 659 N N . PHE A 1 86 ? -7.525 18.793 11.224 1.00 83.50 86 PHE A N 1
ATOM 660 C CA . PHE A 1 86 ? -7.671 18.336 12.614 1.00 83.50 86 PHE A CA 1
ATOM 661 C C . PHE A 1 86 ? -7.037 19.311 13.616 1.00 83.50 86 PHE A C 1
ATOM 663 O O . PHE A 1 86 ? -7.694 19.731 14.561 1.00 83.50 86 PHE A O 1
ATOM 670 N N . LEU A 1 87 ? -5.786 19.729 13.392 1.00 83.50 87 LEU A N 1
ATOM 671 C CA . LEU A 1 87 ? -5.095 20.653 14.301 1.00 83.50 87 LEU A CA 1
ATOM 672 C C . LEU A 1 87 ? -5.786 22.022 14.391 1.00 83.50 87 LEU A C 1
ATOM 674 O O . LEU A 1 87 ? -5.833 22.610 15.468 1.00 83.50 87 LEU A O 1
ATOM 678 N N . ILE A 1 88 ? -6.343 22.521 13.282 1.00 84.00 88 ILE A N 1
ATOM 679 C CA . ILE A 1 88 ? -7.097 23.784 13.264 1.00 84.00 88 ILE A CA 1
ATOM 680 C C . ILE A 1 88 ? -8.358 23.678 14.129 1.00 84.00 88 ILE A C 1
ATOM 682 O O . ILE A 1 88 ? -8.646 24.604 14.888 1.00 84.00 88 ILE A O 1
ATOM 686 N N . LEU A 1 89 ? -9.087 22.561 14.027 1.00 82.69 89 LEU A N 1
ATOM 687 C CA . LEU A 1 89 ? -10.291 22.305 14.823 1.00 82.69 89 LEU A CA 1
ATOM 688 C C . LEU A 1 89 ? -9.969 22.132 16.310 1.00 82.69 89 LEU A C 1
ATOM 690 O O . LEU A 1 89 ? -10.701 22.644 17.150 1.00 82.69 89 LEU A O 1
ATOM 694 N N . SER A 1 90 ? -8.856 21.473 16.638 1.00 81.00 90 SER A N 1
ATOM 695 C CA . SER A 1 90 ? -8.404 21.327 18.026 1.00 81.00 90 SER A CA 1
ATOM 696 C C . SER A 1 90 ? -7.942 22.652 18.641 1.00 81.00 90 SER A C 1
ATOM 698 O O . SER A 1 90 ? -8.087 22.847 19.843 1.00 81.00 90 SER A O 1
ATOM 700 N N . ALA A 1 91 ? -7.387 23.565 17.837 1.00 82.25 91 ALA A N 1
ATOM 701 C CA . ALA A 1 91 ? -6.948 24.882 18.300 1.00 82.25 91 ALA A CA 1
ATOM 702 C C . ALA A 1 91 ? -8.104 25.883 18.460 1.00 82.25 91 ALA A C 1
ATOM 704 O O . ALA A 1 91 ? -8.035 26.762 19.314 1.00 82.25 91 ALA A O 1
ATOM 705 N N . ASN A 1 92 ? -9.154 25.759 17.644 1.00 83.19 92 ASN A N 1
ATOM 706 C CA . ASN A 1 92 ? -10.332 26.623 17.685 1.00 83.19 92 ASN A CA 1
ATOM 707 C C . ASN A 1 92 ? -11.592 25.763 17.834 1.00 83.19 92 ASN A C 1
ATOM 709 O O . ASN A 1 92 ? -12.309 25.560 16.845 1.00 83.19 92 ASN A O 1
ATOM 713 N N . PRO A 1 93 ? -11.859 25.228 19.040 1.00 75.88 93 PRO A N 1
ATOM 714 C CA . PRO A 1 93 ? -13.045 24.428 19.264 1.00 75.88 93 PRO A CA 1
ATOM 715 C C . PRO A 1 93 ? -14.286 25.300 19.007 1.00 75.88 93 PRO A C 1
ATOM 717 O O . PRO A 1 93 ? -14.403 26.396 19.561 1.00 75.88 93 PRO A O 1
ATOM 720 N N . PRO A 1 94 ? -15.205 24.864 18.139 1.00 69.38 94 PRO A N 1
ATOM 721 C CA . PRO A 1 94 ? -16.406 25.625 17.823 1.00 69.38 94 PRO A CA 1
ATOM 722 C C . PRO A 1 94 ? -17.253 25.854 19.084 1.00 69.38 94 PRO A C 1
ATOM 724 O O . PRO A 1 94 ? -17.620 24.916 19.785 1.00 69.38 94 PRO A O 1
ATOM 727 N N . THR A 1 95 ? -17.579 27.117 19.362 1.00 65.44 95 THR A N 1
ATOM 728 C CA . THR A 1 95 ? -18.208 27.591 20.610 1.00 65.44 95 THR A CA 1
ATOM 729 C C . THR A 1 95 ? -19.707 27.305 20.738 1.00 65.44 95 THR A C 1
ATOM 731 O O . THR A 1 95 ? -20.355 27.802 21.652 1.00 65.44 95 THR A O 1
ATOM 734 N N . THR A 1 96 ? -20.296 26.492 19.863 1.00 49.16 96 THR A N 1
ATOM 735 C CA . THR A 1 96 ? -21.716 26.121 19.941 1.00 49.16 96 THR A CA 1
ATOM 736 C C . THR A 1 96 ? -21.934 24.704 19.426 1.00 49.16 96 THR A C 1
ATOM 738 O O . THR A 1 96 ? -21.227 24.240 18.530 1.00 49.16 96 THR A O 1
ATOM 741 N N . ALA A 1 97 ? -22.955 24.037 19.971 1.00 49.34 97 ALA A N 1
ATOM 742 C CA . ALA A 1 97 ? -23.428 22.680 19.670 1.00 49.34 97 ALA A CA 1
ATOM 743 C C . ALA A 1 97 ? -23.793 22.391 18.188 1.00 49.34 97 ALA A C 1
ATOM 745 O O . ALA A 1 97 ? -24.373 21.355 17.885 1.00 49.34 97 ALA A O 1
ATOM 746 N N . SER A 1 98 ? -23.418 23.259 17.247 1.00 43.28 98 SER A N 1
ATOM 747 C CA . SER A 1 98 ? -23.534 23.054 15.797 1.00 43.28 98 SER A CA 1
ATOM 748 C C . SER A 1 98 ? -22.348 22.303 15.179 1.00 43.28 98 SER A C 1
ATOM 750 O O . SER A 1 98 ? -22.274 22.162 13.960 1.00 43.28 98 SER A O 1
ATOM 752 N N . ALA A 1 99 ? -21.402 21.824 15.991 1.00 41.78 99 ALA A N 1
ATOM 753 C CA . ALA A 1 99 ? -20.194 21.156 15.516 1.00 41.78 99 ALA A CA 1
ATOM 754 C C . ALA A 1 99 ? -20.083 19.676 15.888 1.00 41.78 99 ALA A C 1
ATOM 756 O O . ALA A 1 99 ? -19.005 19.091 15.772 1.00 41.78 99 ALA A O 1
ATOM 757 N N . VAL A 1 100 ? -21.205 19.019 16.192 1.00 39.72 100 VAL A N 1
ATOM 758 C CA . VAL A 1 100 ? -21.331 17.640 15.718 1.00 39.72 100 VAL A CA 1
ATOM 759 C C . VAL A 1 100 ? -21.409 17.762 14.201 1.00 39.72 100 VAL A C 1
ATOM 761 O O . VAL A 1 100 ? -22.478 17.915 13.616 1.00 39.72 100 VAL A O 1
ATOM 764 N N . VAL A 1 101 ? -20.241 17.785 13.553 1.00 39.53 101 VAL A N 1
ATOM 765 C CA . VAL A 1 101 ? -20.117 17.571 12.114 1.00 39.53 101 VAL A CA 1
ATOM 766 C C . VAL A 1 101 ? -20.543 16.129 11.896 1.00 39.53 101 VAL A C 1
ATOM 768 O O . VAL A 1 101 ? -19.726 15.220 11.764 1.00 39.53 101 VAL A O 1
ATOM 771 N N . ALA A 1 102 ? -21.856 15.919 11.908 1.00 31.88 102 ALA A N 1
ATOM 772 C CA . ALA A 1 102 ? -22.473 14.720 11.423 1.00 31.88 102 ALA A CA 1
ATOM 773 C C . ALA A 1 102 ? -21.942 14.548 10.001 1.00 31.88 102 ALA A C 1
ATOM 775 O O . ALA A 1 102 ? -22.122 15.388 9.102 1.00 31.88 102 ALA A O 1
ATOM 776 N N . VAL A 1 103 ? -21.206 13.460 9.817 1.00 37.16 103 VAL A N 1
ATOM 777 C CA . VAL A 1 103 ? -20.984 12.875 8.509 1.00 37.16 103 VAL A CA 1
ATOM 778 C C . VAL A 1 103 ? -22.374 12.476 8.009 1.00 37.16 103 VAL A C 1
ATOM 780 O O . VAL A 1 103 ? -22.776 11.334 8.169 1.00 37.16 103 VAL A O 1
ATOM 783 N N . SER A 1 104 ? -23.150 13.418 7.461 1.00 27.61 104 SER A N 1
ATOM 784 C CA . SER A 1 104 ? -24.297 13.054 6.628 1.00 27.61 104 SER A CA 1
ATOM 785 C C . SER A 1 104 ? -23.720 12.325 5.418 1.00 27.61 104 SER A C 1
ATOM 787 O O . SER A 1 104 ? -22.918 12.938 4.693 1.00 27.61 104 SER A O 1
ATOM 789 N N . PRO A 1 105 ? -24.059 11.047 5.194 1.00 33.38 105 PRO A N 1
ATOM 790 C CA . PRO A 1 105 ? -23.769 10.411 3.924 1.00 33.38 105 PRO A CA 1
ATOM 791 C C . PRO A 1 105 ? -24.471 11.206 2.816 1.00 33.38 105 PRO A C 1
ATOM 793 O O . PRO A 1 105 ? -25.585 11.690 2.986 1.00 33.38 105 PRO A O 1
ATOM 796 N N . ALA A 1 106 ? -23.797 11.375 1.679 1.00 34.69 106 ALA A N 1
ATOM 797 C CA . ALA A 1 106 ? -24.329 12.081 0.512 1.00 34.69 106 ALA A CA 1
ATOM 798 C C . ALA A 1 106 ? -25.403 11.288 -0.254 1.00 34.69 106 ALA A C 1
ATOM 800 O O . ALA A 1 106 ? -25.664 11.597 -1.411 1.00 34.69 106 ALA A O 1
ATOM 801 N N . VAL A 1 107 ? -26.007 10.272 0.359 1.00 36.47 107 VAL A N 1
ATOM 802 C CA . VAL A 1 107 ? -27.138 9.534 -0.200 1.00 36.47 107 VAL A CA 1
ATOM 803 C C . VAL A 1 107 ? -27.998 9.056 0.965 1.00 36.47 107 VAL A C 1
ATOM 805 O O . VAL A 1 107 ? -27.518 8.339 1.846 1.00 36.47 107 VAL A O 1
ATOM 808 N N . ASP A 1 108 ? -29.250 9.497 0.967 1.00 32.28 108 ASP A N 1
ATOM 809 C CA . ASP A 1 108 ? -30.300 8.981 1.831 1.00 32.28 108 ASP A CA 1
ATOM 810 C C . ASP A 1 108 ? -30.782 7.643 1.254 1.00 32.28 108 ASP A C 1
ATOM 812 O O . ASP A 1 108 ? -31.582 7.600 0.324 1.00 32.28 108 ASP A O 1
ATOM 816 N N . TYR A 1 109 ? -30.217 6.544 1.755 1.00 45.19 109 TYR A N 1
ATOM 817 C CA . TYR A 1 109 ? -30.624 5.182 1.390 1.00 45.19 109 TYR A CA 1
ATOM 818 C C . TYR A 1 109 ? -31.815 4.681 2.226 1.00 45.19 109 TYR A C 1
ATOM 820 O O . TYR A 1 109 ? -32.129 3.495 2.174 1.00 45.19 109 TYR A O 1
ATOM 828 N N . SER A 1 110 ? -32.475 5.535 3.020 1.00 43.38 110 SER A N 1
ATOM 829 C CA . SER A 1 110 ? -33.644 5.126 3.818 1.00 43.38 110 SER A CA 1
ATOM 830 C C . SER A 1 110 ? -34.880 4.786 2.970 1.00 43.38 110 SER A C 1
ATOM 832 O O . SER A 1 110 ? -35.855 4.248 3.490 1.00 43.38 110 SER A O 1
ATOM 834 N N . LEU A 1 111 ? -34.828 5.060 1.662 1.00 47.06 111 LEU A N 1
ATOM 835 C CA . LEU A 1 111 ? -35.911 4.820 0.709 1.00 47.06 111 LEU A CA 1
ATOM 836 C C . LEU A 1 111 ? -35.856 3.459 -0.003 1.00 47.06 111 LEU A C 1
ATOM 838 O O . LEU A 1 111 ? -36.775 3.161 -0.762 1.00 47.06 111 LEU A O 1
ATOM 842 N N . GLU A 1 112 ? -34.845 2.621 0.242 1.00 43.59 112 GLU A N 1
ATOM 843 C CA . GLU A 1 112 ? -34.751 1.303 -0.400 1.00 43.59 112 GLU A CA 1
ATOM 844 C C . GLU A 1 112 ? -35.082 0.182 0.606 1.00 43.59 112 GLU A C 1
ATOM 846 O O . GLU A 1 112 ? -34.302 -0.079 1.528 1.00 43.59 112 GLU A O 1
ATOM 851 N N . PRO A 1 113 ? -36.232 -0.500 0.480 1.00 42.53 113 PRO A N 1
ATOM 852 C CA . PRO A 1 113 ? -36.541 -1.638 1.329 1.00 42.53 113 PRO A CA 1
ATOM 853 C C . PRO A 1 113 ? -35.712 -2.863 0.900 1.00 42.53 113 PRO A C 1
ATOM 855 O O . PRO A 1 113 ? -35.749 -3.272 -0.255 1.00 42.53 113 PRO A O 1
ATOM 858 N N . ARG A 1 114 ? -35.008 -3.478 1.862 1.00 50.25 114 ARG A N 1
ATOM 859 C CA . ARG A 1 114 ? -34.487 -4.865 1.832 1.00 50.25 114 ARG A CA 1
ATOM 860 C C . ARG A 1 114 ? -33.629 -5.280 0.623 1.00 50.25 114 ARG A C 1
ATOM 862 O O . ARG A 1 114 ? -33.790 -6.373 0.087 1.00 50.25 114 ARG A O 1
ATOM 869 N N . LEU A 1 115 ? -32.637 -4.472 0.251 1.00 49.75 115 LEU A N 1
ATOM 870 C CA . LEU A 1 115 ? -31.533 -4.972 -0.586 1.00 49.75 115 LEU A CA 1
ATOM 871 C C . LEU A 1 115 ? -30.561 -5.866 0.215 1.00 49.75 115 LEU A C 1
ATOM 873 O O . LEU A 1 115 ? -29.862 -6.688 -0.364 1.00 49.75 115 LEU A O 1
ATOM 877 N N . GLU A 1 116 ? -30.526 -5.714 1.542 1.00 53.25 116 GLU A N 1
ATOM 878 C CA . GLU A 1 116 ? -29.620 -6.433 2.453 1.00 53.25 116 GLU A CA 1
ATOM 879 C C . GLU A 1 116 ? -29.916 -7.941 2.477 1.00 53.25 116 GLU A C 1
ATOM 881 O O . GLU A 1 116 ? -29.013 -8.734 2.227 1.00 53.25 116 GLU A O 1
ATOM 886 N N . ASP A 1 117 ? -31.190 -8.321 2.625 1.00 50.66 117 ASP A N 1
ATOM 887 C CA . ASP A 1 117 ? -31.627 -9.726 2.592 1.00 50.66 117 ASP A CA 1
ATOM 888 C C . ASP A 1 117 ? -31.391 -10.360 1.203 1.00 50.66 117 ASP A C 1
ATOM 890 O O . ASP A 1 117 ? -31.000 -11.519 1.092 1.00 50.66 117 ASP A O 1
ATOM 894 N N . ALA A 1 118 ? -31.570 -9.589 0.122 1.00 52.44 118 ALA A N 1
ATOM 895 C CA . ALA A 1 118 ? -31.379 -10.062 -1.251 1.00 52.44 118 ALA A CA 1
ATOM 896 C C . ALA A 1 118 ? -29.895 -10.194 -1.646 1.00 52.44 118 ALA A C 1
ATOM 898 O O . ALA A 1 118 ? -29.538 -11.064 -2.445 1.00 52.44 118 ALA A O 1
ATOM 89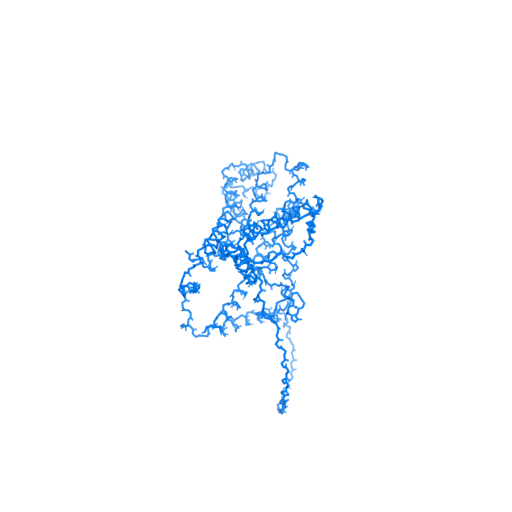9 N N . LEU A 1 119 ? -29.009 -9.350 -1.103 1.00 55.03 119 LEU A N 1
ATOM 900 C CA . LEU A 1 119 ? -27.566 -9.445 -1.335 1.00 55.03 119 LEU A CA 1
ATOM 901 C C . LEU A 1 119 ? -26.954 -10.599 -0.533 1.00 55.03 119 LEU A C 1
ATOM 903 O O . LEU A 1 119 ? -26.129 -11.334 -1.070 1.00 55.03 119 LEU A O 1
ATOM 907 N N . GLU A 1 120 ? -27.392 -10.795 0.716 1.00 57.47 120 GLU A N 1
ATOM 908 C CA . GLU A 1 120 ? -27.021 -11.973 1.508 1.00 57.47 120 GLU A CA 1
ATOM 909 C C . GLU A 1 120 ? -27.478 -13.260 0.810 1.00 57.47 120 GLU A C 1
ATOM 911 O O . GLU A 1 120 ? -26.670 -14.168 0.627 1.00 57.47 120 GLU A O 1
ATOM 916 N N . GLN A 1 121 ? -28.716 -13.299 0.306 1.00 58.50 121 GLN A N 1
ATOM 917 C CA . GLN A 1 121 ? -29.255 -14.461 -0.401 1.00 58.50 121 GLN A CA 1
ATOM 918 C C . GLN A 1 121 ? -28.564 -14.718 -1.753 1.00 58.50 121 GLN A C 1
ATOM 920 O O . GLN A 1 121 ? -28.186 -15.849 -2.045 1.00 58.50 121 GLN A O 1
ATOM 925 N N . SER A 1 122 ? -28.317 -13.679 -2.558 1.00 55.88 122 SER A N 1
ATOM 926 C CA . SER A 1 122 ? -27.631 -13.833 -3.853 1.00 55.88 122 SER A CA 1
ATOM 927 C C . SER A 1 122 ? -26.152 -14.202 -3.711 1.00 55.88 122 SER A C 1
ATOM 929 O O . SER A 1 122 ? -25.632 -14.973 -4.515 1.00 55.88 122 SER A O 1
ATOM 931 N N . MET A 1 123 ? -25.457 -13.705 -2.684 1.00 54.84 123 MET A N 1
ATOM 932 C CA . MET A 1 123 ? -24.083 -14.127 -2.406 1.00 54.84 123 MET A CA 1
ATOM 933 C C . MET A 1 123 ? -24.041 -15.561 -1.869 1.00 54.84 123 MET A C 1
ATOM 935 O O . MET A 1 123 ? -23.180 -16.325 -2.301 1.00 54.84 123 MET A O 1
ATOM 939 N N . GLU A 1 124 ? -24.968 -15.960 -0.990 1.00 61.44 124 GLU A N 1
ATOM 940 C CA . GLU A 1 124 ? -25.076 -17.357 -0.547 1.00 61.44 124 GLU A CA 1
ATOM 941 C C . GLU A 1 124 ? -25.355 -18.312 -1.719 1.00 61.44 124 GLU A C 1
ATOM 943 O O . GLU A 1 124 ? -24.728 -19.366 -1.780 1.00 61.44 124 GLU A O 1
ATOM 948 N N . GLU A 1 125 ? -26.186 -17.928 -2.692 1.00 57.06 125 GLU A N 1
ATOM 949 C CA . GLU A 1 125 ? -26.424 -18.709 -3.917 1.00 57.06 125 GLU A CA 1
ATOM 950 C C . GLU A 1 125 ? -25.171 -18.825 -4.800 1.00 57.06 125 GLU A C 1
ATOM 952 O O . GLU A 1 125 ? -24.845 -19.917 -5.266 1.00 57.06 125 GLU A O 1
ATOM 957 N N . VAL A 1 126 ? -24.412 -17.737 -4.985 1.00 60.72 126 VAL A N 1
ATOM 958 C CA . VAL A 1 126 ? -23.155 -17.751 -5.759 1.00 60.72 126 VAL A CA 1
ATOM 959 C C . VAL A 1 126 ? -22.088 -18.628 -5.092 1.00 60.72 126 VAL A C 1
ATOM 961 O O . VAL A 1 126 ? -21.367 -19.357 -5.775 1.00 60.72 126 VAL A O 1
ATOM 964 N N . PHE A 1 127 ? -21.983 -18.596 -3.761 1.00 54.03 127 PHE A N 1
ATOM 965 C CA . PHE A 1 127 ? -21.016 -19.422 -3.033 1.00 54.03 127 PHE A CA 1
ATOM 966 C C . PHE A 1 127 ? -21.465 -20.882 -2.895 1.00 54.03 127 PHE A C 1
ATOM 968 O O . PHE A 1 127 ? -20.616 -21.768 -2.973 1.00 54.03 127 PHE A O 1
ATOM 975 N N . ALA A 1 128 ? -22.768 -21.150 -2.762 1.00 57.38 128 ALA A N 1
ATOM 976 C CA . ALA A 1 128 ? -23.316 -22.505 -2.778 1.00 57.38 128 ALA A CA 1
ATOM 977 C C . ALA A 1 128 ? -23.125 -23.172 -4.150 1.00 57.38 128 ALA A C 1
ATOM 979 O O . ALA A 1 128 ? -22.708 -24.329 -4.210 1.00 57.38 128 ALA A O 1
ATOM 980 N N . ALA A 1 129 ? -23.325 -22.425 -5.243 1.00 51.56 129 ALA A N 1
ATOM 981 C CA . ALA A 1 129 ? -23.056 -22.894 -6.601 1.00 51.56 129 ALA A CA 1
ATOM 982 C C . ALA A 1 129 ? -21.571 -23.242 -6.814 1.00 51.56 129 ALA A C 1
ATOM 984 O O . ALA A 1 129 ? -21.259 -24.228 -7.470 1.00 51.56 129 ALA A O 1
ATOM 985 N N . SER A 1 130 ? -20.646 -22.506 -6.186 1.00 46.03 130 SER A N 1
ATOM 986 C CA . SER A 1 130 ? -19.209 -22.818 -6.242 1.00 46.03 130 SER A CA 1
ATOM 987 C C . SER A 1 130 ? -18.806 -24.061 -5.436 1.00 46.03 130 SER A C 1
ATOM 989 O O . SER A 1 130 ? -17.711 -24.576 -5.654 1.00 46.03 130 SER A O 1
ATOM 991 N N . SER A 1 131 ? -19.636 -24.519 -4.494 1.00 46.34 131 SER A N 1
ATOM 992 C CA . SER A 1 131 ? -19.391 -25.733 -3.697 1.00 46.34 131 SER A CA 1
ATOM 993 C C . SER A 1 131 ? -20.116 -26.977 -4.218 1.00 46.34 131 SER A C 1
ATOM 995 O O . SER A 1 131 ? -19.871 -28.062 -3.705 1.00 46.34 131 SER A O 1
ATOM 997 N N . ALA A 1 132 ? -21.002 -26.823 -5.206 1.00 45.88 132 ALA A N 1
ATOM 998 C CA . ALA A 1 132 ? -21.826 -27.908 -5.739 1.00 45.88 132 ALA A CA 1
ATOM 999 C C . ALA A 1 132 ? -21.250 -28.575 -7.007 1.00 45.88 132 ALA A C 1
ATOM 1001 O O . ALA A 1 132 ? -21.782 -29.590 -7.431 1.00 45.88 132 ALA A O 1
ATOM 1002 N N . ASP A 1 133 ? -20.163 -28.055 -7.590 1.00 39.81 133 ASP A N 1
ATOM 1003 C CA . ASP A 1 133 ? -19.602 -28.544 -8.869 1.00 39.81 133 ASP A CA 1
ATOM 1004 C C . ASP A 1 133 ? -18.484 -29.603 -8.723 1.00 39.81 133 ASP A C 1
ATOM 1006 O O . ASP A 1 133 ? -17.741 -29.892 -9.662 1.00 39.81 133 ASP A O 1
ATOM 1010 N N . THR A 1 134 ? -18.360 -30.224 -7.551 1.00 43.38 134 THR A N 1
ATOM 1011 C CA . THR A 1 134 ? -17.551 -31.437 -7.364 1.00 43.38 134 THR A CA 1
ATOM 1012 C C . THR A 1 134 ? -18.409 -32.490 -6.696 1.00 43.38 134 THR A C 1
ATOM 1014 O O . THR A 1 134 ? -18.435 -32.545 -5.472 1.00 43.38 134 THR A O 1
ATOM 1017 N N . ASP A 1 135 ? -19.168 -33.227 -7.505 1.00 41.25 135 ASP A N 1
ATOM 1018 C CA . ASP A 1 135 ? -19.466 -34.661 -7.371 1.00 41.25 135 ASP A CA 1
ATOM 1019 C C . ASP A 1 135 ? -20.789 -34.966 -8.085 1.00 41.25 135 ASP A C 1
ATOM 1021 O O . ASP A 1 135 ? -21.855 -34.812 -7.504 1.00 41.25 135 ASP A O 1
ATOM 1025 N N . ASP A 1 136 ? -20.728 -35.430 -9.335 1.00 36.66 136 ASP A N 1
ATOM 1026 C CA . ASP A 1 136 ? -21.834 -36.185 -9.932 1.00 36.66 136 ASP A CA 1
ATOM 1027 C C . ASP A 1 136 ? -21.289 -37.209 -10.944 1.00 36.66 136 ASP A C 1
ATOM 1029 O O . ASP A 1 136 ? -21.016 -36.904 -12.106 1.00 36.66 136 ASP A O 1
ATOM 1033 N N . ASP A 1 137 ? -21.148 -38.450 -10.470 1.00 32.50 137 ASP A N 1
ATOM 1034 C CA . ASP A 1 137 ? -21.246 -39.676 -11.270 1.00 32.50 137 ASP A CA 1
ATOM 1035 C C . ASP A 1 137 ? -22.640 -40.289 -10.993 1.00 32.50 137 ASP A C 1
ATOM 1037 O O . ASP A 1 137 ? -23.042 -40.375 -9.827 1.00 32.50 137 ASP A O 1
ATOM 1041 N N . PRO A 1 138 ? -23.410 -40.749 -12.000 1.00 42.25 138 PRO A N 1
ATOM 1042 C CA . PRO A 1 138 ? -24.796 -41.157 -11.790 1.00 42.25 138 PRO A CA 1
ATOM 1043 C C . PRO A 1 138 ? -24.922 -42.670 -11.549 1.00 42.25 138 PRO A C 1
ATOM 1045 O O . PRO A 1 138 ? -24.646 -43.465 -12.447 1.00 42.25 138 PRO A O 1
ATOM 1048 N N . ALA A 1 139 ? -25.440 -43.100 -10.390 1.00 30.94 139 ALA A N 1
ATOM 1049 C CA . ALA A 1 139 ? -25.951 -44.470 -10.234 1.00 30.94 139 ALA A CA 1
ATOM 1050 C C . ALA A 1 139 ? -26.983 -44.668 -9.096 1.00 30.94 139 ALA A C 1
ATOM 1052 O O . ALA A 1 139 ? -26.675 -44.577 -7.916 1.00 30.94 139 ALA A O 1
ATOM 1053 N N . LEU A 1 140 ? -28.189 -45.066 -9.523 1.00 30.64 140 LEU A N 1
ATOM 1054 C CA . LEU A 1 140 ? -29.131 -46.040 -8.940 1.00 30.64 140 LEU A CA 1
ATOM 1055 C C . LEU A 1 140 ? -29.687 -45.930 -7.489 1.00 30.64 140 LEU A C 1
ATOM 1057 O O . LEU A 1 140 ? -29.074 -46.342 -6.514 1.00 30.64 140 LEU A O 1
ATOM 1061 N N . SER A 1 141 ? -31.018 -45.738 -7.469 1.00 28.66 141 SER A N 1
ATOM 1062 C CA . SER A 1 141 ? -32.053 -46.536 -6.764 1.00 28.66 141 SER A CA 1
ATOM 1063 C C . SER A 1 141 ? -32.307 -46.371 -5.251 1.00 28.66 141 SER A C 1
ATOM 1065 O O . SER A 1 141 ? -31.437 -46.618 -4.429 1.00 28.66 141 SER A O 1
ATOM 1067 N N . GLY A 1 142 ? -33.590 -46.150 -4.898 1.00 27.88 142 GLY A N 1
ATOM 1068 C CA . GLY A 1 142 ? -34.207 -46.801 -3.726 1.00 27.88 142 GLY A CA 1
ATOM 1069 C C . GLY A 1 142 ? -35.026 -45.950 -2.733 1.00 27.88 142 GLY A C 1
ATOM 1070 O O . GLY A 1 142 ? -34.504 -45.540 -1.713 1.00 27.88 142 GLY A O 1
ATOM 1071 N N . VAL A 1 143 ? -36.335 -45.804 -2.992 1.00 29.55 143 VAL A N 1
ATOM 1072 C CA . VAL A 1 143 ? -37.477 -45.934 -2.039 1.00 29.55 143 VAL A CA 1
ATOM 1073 C C . VAL A 1 143 ? -37.481 -45.155 -0.688 1.00 29.55 143 VAL A C 1
ATOM 1075 O O . VAL A 1 143 ? -36.977 -45.646 0.309 1.00 29.55 143 VAL A O 1
ATOM 1078 N N . ASN A 1 144 ? -38.196 -44.012 -0.661 1.00 28.05 144 ASN A N 1
ATOM 1079 C CA . ASN A 1 144 ? -39.422 -43.647 0.114 1.00 28.05 144 ASN A CA 1
ATOM 1080 C C . ASN A 1 144 ? -39.569 -43.841 1.669 1.00 28.05 144 ASN A C 1
ATOM 1082 O O . ASN A 1 144 ? -38.832 -44.601 2.280 1.00 28.05 144 ASN A O 1
ATOM 1086 N N . PRO A 1 145 ? -40.525 -43.147 2.354 1.00 46.25 145 PRO A N 1
ATOM 1087 C CA . PRO A 1 145 ? -40.218 -42.154 3.401 1.00 46.25 145 PRO A CA 1
ATOM 1088 C C . PRO A 1 145 ? -40.951 -42.353 4.756 1.00 46.25 145 PRO A C 1
ATOM 1090 O O . PRO A 1 145 ? -41.923 -43.098 4.847 1.00 46.25 145 PRO A O 1
ATOM 1093 N N . SER A 1 146 ? -40.579 -41.584 5.792 1.00 26.19 146 SER A N 1
ATOM 1094 C CA . SER A 1 146 ? -41.445 -41.338 6.967 1.00 26.19 146 SER A CA 1
ATOM 1095 C C . SER A 1 146 ? -41.037 -40.096 7.786 1.00 26.19 146 SER A C 1
ATOM 1097 O O . SER A 1 146 ? -39.962 -40.053 8.379 1.00 26.19 146 SER A O 1
ATOM 1099 N N . SER A 1 147 ? -41.931 -39.103 7.836 1.00 24.47 147 SER A N 1
ATOM 1100 C CA . SER A 1 147 ? -42.025 -38.000 8.821 1.00 24.47 147 SER A CA 1
ATOM 1101 C C . SER A 1 147 ? -42.636 -38.487 10.162 1.00 24.47 147 SER A C 1
ATOM 1103 O O . SER A 1 147 ? -43.063 -39.638 10.222 1.00 24.47 147 SER A O 1
ATOM 1105 N N . PRO A 1 148 ? -42.956 -37.616 11.149 1.00 46.41 148 PRO A N 1
ATOM 1106 C CA . PRO A 1 148 ? -42.188 -36.557 11.834 1.00 46.41 148 PRO A CA 1
ATOM 1107 C C . PRO A 1 148 ? -42.353 -36.652 13.385 1.00 46.41 148 PRO A C 1
ATOM 1109 O O . PRO A 1 148 ? -43.030 -37.548 13.878 1.00 46.41 148 PRO A O 1
ATOM 1112 N N . ALA A 1 149 ? -41.835 -35.657 14.130 1.00 24.62 149 ALA A N 1
ATOM 1113 C CA . ALA A 1 149 ? -42.443 -35.023 15.327 1.00 24.62 149 ALA A CA 1
ATOM 1114 C C . ALA A 1 149 ? -41.598 -34.953 16.621 1.00 24.62 149 ALA A C 1
ATOM 1116 O O . ALA A 1 149 ? -40.976 -35.917 17.050 1.00 24.62 149 ALA A O 1
ATOM 1117 N N . GLY A 1 150 ? -41.740 -33.796 17.292 1.00 24.00 150 GLY A N 1
ATOM 1118 C CA . GLY A 1 150 ? -41.470 -33.551 18.719 1.00 24.00 150 GLY A CA 1
ATOM 1119 C C . GLY A 1 150 ? -40.113 -32.890 18.987 1.00 24.00 150 GLY A C 1
ATOM 1120 O O . GLY A 1 150 ? -39.091 -33.435 18.615 1.00 24.00 150 GLY A O 1
ATOM 1121 N N . GLY A 1 151 ? -39.970 -31.721 19.614 1.00 22.09 151 GLY A N 1
ATOM 1122 C CA . GLY A 1 151 ? -40.871 -30.935 20.455 1.00 22.09 151 GLY A CA 1
ATOM 1123 C C . GLY A 1 151 ? -40.160 -30.594 21.774 1.00 22.09 151 GLY A C 1
ATOM 1124 O O . GLY A 1 151 ? -39.692 -31.508 22.439 1.00 22.09 151 GLY A O 1
ATOM 1125 N N . ARG A 1 152 ? -40.183 -29.303 22.168 1.00 22.08 152 ARG A N 1
ATOM 1126 C CA . ARG A 1 152 ? -39.775 -28.732 23.484 1.00 22.08 152 ARG A CA 1
ATOM 1127 C C . ARG A 1 152 ? -38.265 -28.816 23.799 1.00 22.08 152 ARG A C 1
ATOM 1129 O O . ARG A 1 152 ? -37.602 -29.753 23.412 1.00 22.08 152 ARG A O 1
ATOM 1136 N N . SER A 1 153 ? -37.612 -27.869 24.474 1.00 24.95 153 SER A N 1
ATOM 1137 C CA . SER A 1 153 ? -38.038 -26.842 25.434 1.00 24.95 153 SER A CA 1
ATOM 1138 C C . SER A 1 153 ? -36.882 -25.860 25.688 1.00 24.95 153 SER A C 1
ATOM 1140 O O . SER A 1 153 ? -35.759 -26.294 25.922 1.00 24.95 153 SER A O 1
ATOM 1142 N N . SER A 1 154 ? -37.178 -24.559 25.757 1.00 25.92 154 SER A N 1
ATOM 1143 C CA . SER A 1 154 ? -36.443 -23.621 26.626 1.00 25.92 154 SER A CA 1
ATOM 1144 C C . SER A 1 154 ? -36.798 -23.940 28.091 1.00 25.92 154 SER A C 1
ATOM 1146 O O . SER A 1 154 ? -37.913 -24.427 28.322 1.00 25.92 154 SER A O 1
ATOM 1148 N N . PRO A 1 155 ? -35.931 -23.670 29.089 1.00 29.50 155 PRO A N 1
ATOM 1149 C CA . PRO A 1 155 ? -36.126 -22.402 29.798 1.00 29.50 155 PRO A CA 1
ATOM 1150 C C . PRO A 1 155 ? -34.870 -21.782 30.464 1.00 29.50 155 PRO A C 1
ATOM 1152 O O . PRO A 1 155 ? -33.967 -22.466 30.927 1.00 29.50 155 PRO A O 1
ATOM 1155 N N . ARG A 1 156 ? -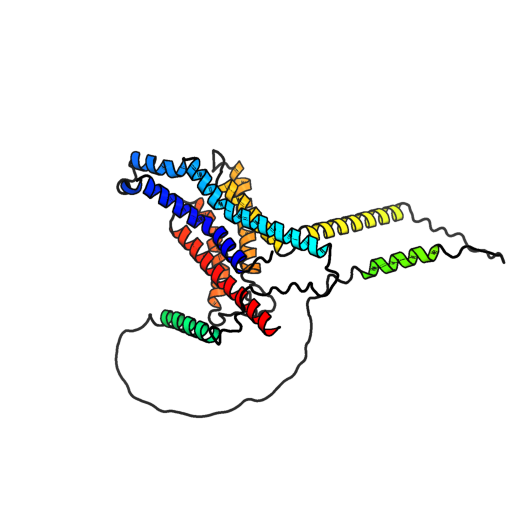34.987 -20.464 30.673 1.00 22.31 156 ARG A N 1
ATOM 1156 C CA . ARG A 1 156 ? -34.626 -19.712 31.896 1.00 22.31 156 ARG A CA 1
ATOM 1157 C C . ARG A 1 156 ? -33.173 -19.235 32.092 1.00 22.31 156 ARG A C 1
ATOM 1159 O O . ARG A 1 156 ? -32.304 -19.959 32.548 1.00 22.31 156 ARG A O 1
ATOM 1166 N N . VAL A 1 157 ? -33.026 -17.929 31.842 1.00 24.02 157 VAL A N 1
ATOM 1167 C CA . VAL A 1 157 ? -32.537 -16.868 32.749 1.00 24.02 157 VAL A CA 1
ATOM 1168 C C . VAL A 1 157 ? -31.448 -17.253 33.759 1.00 24.02 157 VAL A C 1
ATOM 1170 O O . VAL A 1 157 ? -31.733 -17.904 34.760 1.00 24.02 157 VAL A O 1
ATOM 1173 N N . MET A 1 158 ? -30.269 -16.643 33.603 1.00 23.45 158 MET A N 1
ATOM 1174 C CA . MET A 1 158 ? -29.461 -16.207 34.741 1.00 23.45 158 MET A CA 1
ATOM 1175 C C . MET A 1 158 ? -28.871 -14.826 34.438 1.00 23.45 158 MET A C 1
ATOM 1177 O O . MET A 1 158 ? -28.045 -14.663 33.545 1.00 23.45 158 MET A O 1
ATOM 1181 N N . HIS A 1 159 ? -29.372 -13.823 35.159 1.00 23.25 159 HIS A N 1
ATOM 1182 C CA . HIS A 1 159 ? -28.740 -12.516 35.283 1.00 23.25 159 HIS A CA 1
ATOM 1183 C C . HIS A 1 159 ? -27.427 -12.675 36.054 1.00 23.25 159 HIS A C 1
ATOM 1185 O O . HIS A 1 159 ? -27.423 -13.222 37.156 1.00 23.25 159 HIS A O 1
ATOM 1191 N N . SER A 1 160 ? -26.350 -12.102 35.528 1.00 25.94 160 SER A N 1
ATOM 1192 C CA . SER A 1 160 ? -25.227 -11.642 36.340 1.00 25.94 160 SER A CA 1
ATOM 1193 C C . SER A 1 160 ? -24.627 -10.405 35.681 1.00 25.94 160 SER A C 1
ATOM 1195 O O . SER A 1 160 ? -23.991 -10.492 34.633 1.00 25.94 160 SER A O 1
ATOM 1197 N N . ASN A 1 161 ? -24.897 -9.261 36.307 1.00 22.66 161 ASN A N 1
ATOM 1198 C CA . ASN A 1 161 ? -24.255 -7.978 36.061 1.00 22.66 161 ASN A CA 1
ATOM 1199 C C . ASN A 1 161 ? -22.742 -8.118 36.225 1.00 22.66 161 ASN A C 1
ATOM 1201 O O . ASN A 1 161 ? -22.297 -8.474 37.315 1.00 22.66 161 ASN A O 1
ATOM 1205 N N . ILE A 1 162 ? -21.988 -7.773 35.185 1.00 23.36 162 ILE A N 1
ATOM 1206 C CA . ILE A 1 162 ? -20.632 -7.234 35.294 1.00 23.36 162 ILE A CA 1
ATOM 1207 C C . ILE A 1 162 ? -20.533 -6.153 34.215 1.00 23.36 162 ILE A C 1
ATOM 1209 O O . ILE A 1 162 ? -20.279 -6.436 33.046 1.00 23.36 162 ILE A O 1
ATOM 1213 N N . ASP A 1 163 ? -20.831 -4.924 34.629 1.00 22.77 163 ASP A N 1
ATOM 1214 C CA . ASP A 1 163 ? -20.372 -3.706 33.963 1.00 22.77 163 ASP A CA 1
ATOM 1215 C C . ASP A 1 163 ? -18.833 -3.628 34.039 1.00 22.77 163 ASP A C 1
ATOM 1217 O O . ASP A 1 163 ? -18.232 -4.379 34.807 1.00 22.77 163 ASP A O 1
ATOM 1221 N N . PHE A 1 164 ? -18.243 -2.669 33.310 1.00 23.02 164 PHE A N 1
ATOM 1222 C CA . PHE A 1 164 ? -16.825 -2.247 33.212 1.00 23.02 164 PHE A CA 1
ATOM 1223 C C . PHE A 1 164 ? -16.182 -2.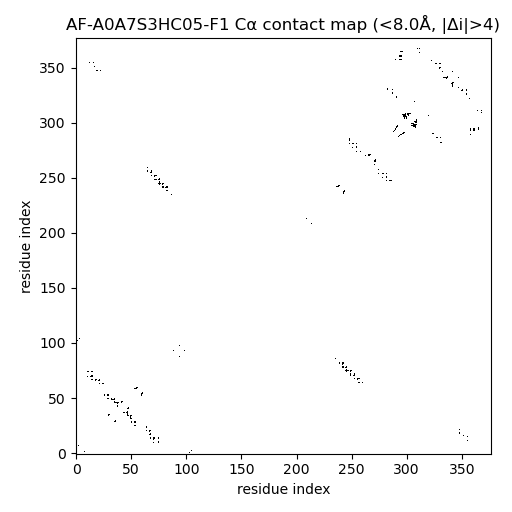583 31.844 1.00 23.02 164 PHE A C 1
ATOM 1225 O O . PHE A 1 164 ? -16.215 -3.727 31.410 1.00 23.02 164 PHE A O 1
ATOM 1232 N N . ILE A 1 165 ? -15.532 -1.680 31.096 1.00 25.81 165 ILE A N 1
ATOM 1233 C CA . ILE A 1 165 ? -15.300 -0.232 31.208 1.00 25.81 165 ILE A CA 1
ATOM 1234 C C . ILE A 1 165 ? -15.197 0.335 29.784 1.00 25.81 165 ILE A C 1
ATOM 1236 O O . ILE A 1 165 ? -14.555 -0.226 28.896 1.00 25.81 165 ILE A O 1
ATOM 1240 N N . GLU A 1 166 ? -15.850 1.473 29.626 1.00 25.62 166 GLU A N 1
ATOM 1241 C CA . GLU A 1 166 ? -15.790 2.453 28.554 1.00 25.62 166 GLU A CA 1
ATOM 1242 C C . GLU A 1 166 ? -14.400 3.116 28.556 1.00 25.62 166 GLU A C 1
ATOM 1244 O O . GLU A 1 166 ? -13.993 3.715 29.547 1.00 25.62 166 GLU A O 1
ATOM 1249 N N . ASN A 1 167 ? -13.627 2.968 27.477 1.00 27.25 167 ASN A N 1
ATOM 1250 C CA . ASN A 1 167 ? -12.303 3.588 27.354 1.00 27.25 167 ASN A CA 1
ATOM 1251 C C . ASN A 1 167 ? -12.444 5.023 26.817 1.00 27.25 167 ASN A C 1
ATOM 1253 O O . ASN A 1 167 ? -11.962 5.349 25.735 1.00 27.25 167 ASN A O 1
ATOM 1257 N N . ASP A 1 168 ? -13.114 5.859 27.604 1.00 32.19 168 ASP A N 1
ATOM 1258 C CA . ASP A 1 168 ? -13.107 7.315 27.508 1.00 32.19 168 ASP A CA 1
ATOM 1259 C C . ASP A 1 168 ? -12.674 7.844 28.878 1.00 32.19 168 ASP A C 1
ATOM 1261 O O . ASP A 1 168 ? -13.508 8.025 29.748 1.00 32.19 168 ASP A O 1
ATOM 1265 N N . ASP A 1 169 ? -11.363 8.005 29.098 1.00 27.62 169 ASP A N 1
ATOM 1266 C CA . ASP A 1 169 ? -10.799 8.975 30.055 1.00 27.62 169 ASP A CA 1
ATOM 1267 C C . ASP A 1 169 ? -9.266 8.874 30.115 1.00 27.62 169 ASP A C 1
ATOM 1269 O O . ASP A 1 169 ? -8.673 8.205 30.958 1.00 27.62 169 ASP A O 1
ATOM 1273 N N . CYS A 1 170 ? -8.578 9.580 29.214 1.00 26.75 170 CYS A N 1
ATOM 1274 C CA . CYS A 1 170 ? -7.154 9.905 29.405 1.00 26.75 170 CYS A CA 1
ATOM 1275 C C . CYS A 1 170 ? -6.779 11.344 29.018 1.00 26.75 170 CYS A C 1
ATOM 1277 O O . CYS A 1 170 ? -5.603 11.698 29.025 1.00 26.75 170 CYS A O 1
ATOM 1279 N N . THR A 1 171 ? -7.749 12.216 28.730 1.00 31.92 171 THR A N 1
ATOM 1280 C CA . THR A 1 171 ? -7.475 13.610 28.322 1.00 31.92 171 THR A CA 1
ATOM 1281 C C . THR A 1 171 ? -8.122 14.679 29.203 1.00 31.92 171 THR A C 1
ATOM 1283 O O . THR A 1 171 ? -7.820 15.855 29.021 1.00 31.92 171 THR A O 1
ATOM 1286 N N . ALA A 1 172 ? -8.933 14.313 30.203 1.00 30.59 172 ALA A N 1
ATOM 1287 C CA . ALA A 1 172 ? -9.622 15.286 31.059 1.00 30.59 172 ALA A CA 1
ATOM 1288 C C . ALA A 1 172 ? -8.865 15.674 32.352 1.00 30.59 172 ALA A C 1
ATOM 1290 O O . ALA A 1 172 ? -9.135 16.728 32.925 1.00 30.59 172 ALA A O 1
ATOM 1291 N N . SER A 1 173 ? -7.864 14.902 32.800 1.00 28.25 173 SER A N 1
ATOM 1292 C CA . SER A 1 173 ? -7.220 15.145 34.109 1.00 28.25 173 SER A CA 1
ATOM 1293 C C . SER A 1 173 ? -6.116 16.218 34.119 1.00 28.25 173 SER A C 1
ATOM 1295 O O . SER A 1 173 ? -5.658 16.599 35.193 1.00 28.25 173 SER A O 1
ATOM 1297 N N . MET A 1 174 ? -5.683 16.752 32.970 1.00 33.34 174 MET A N 1
ATOM 1298 C CA . MET A 1 174 ? -4.620 17.777 32.936 1.00 33.34 174 MET A CA 1
ATOM 1299 C C . MET A 1 174 ? -5.134 19.222 33.078 1.00 33.34 174 MET A C 1
ATOM 1301 O O . MET A 1 174 ? -4.334 20.139 33.253 1.00 33.34 174 MET A O 1
ATOM 1305 N N . GLY A 1 175 ? -6.452 19.446 33.017 1.00 32.97 175 GLY A N 1
ATOM 1306 C CA . GLY A 1 175 ? -7.045 20.789 33.077 1.00 32.97 175 GLY A CA 1
ATOM 1307 C C . GLY A 1 175 ? -7.272 21.343 34.489 1.00 32.97 175 GLY A C 1
ATOM 1308 O O . GLY A 1 175 ? -7.385 22.555 34.654 1.00 32.97 175 GLY A O 1
ATOM 1309 N N . VAL A 1 176 ? -7.324 20.487 35.516 1.00 34.53 176 VAL A N 1
ATOM 1310 C CA . VAL A 1 176 ? -7.737 20.895 36.875 1.00 34.53 176 VAL A CA 1
ATOM 1311 C C . VAL A 1 176 ? -6.546 21.302 37.756 1.00 34.53 176 VAL A C 1
ATOM 1313 O O . VAL A 1 176 ? -6.669 22.211 38.577 1.00 34.53 176 VAL A O 1
ATOM 1316 N N . GLU A 1 177 ? -5.353 20.737 37.541 1.00 33.94 177 GLU A N 1
ATOM 1317 C CA . GLU A 1 177 ? -4.171 21.073 38.356 1.00 33.94 177 GLU A CA 1
ATOM 1318 C C . GLU A 1 177 ? -3.604 22.478 38.079 1.00 33.94 177 GLU A C 1
ATOM 1320 O O . GLU A 1 177 ? -3.013 23.090 38.969 1.00 33.94 177 GLU A O 1
ATOM 1325 N N . MET A 1 178 ? -3.830 23.051 36.889 1.00 35.75 178 MET A N 1
ATOM 1326 C CA . MET A 1 178 ? -3.307 24.385 36.548 1.00 35.75 178 MET A CA 1
ATOM 1327 C C . MET A 1 178 ? -4.071 25.539 37.223 1.00 35.75 178 MET A C 1
ATOM 1329 O O . MET A 1 178 ? -3.496 26.604 37.445 1.00 35.75 178 MET A O 1
ATOM 1333 N N . LEU A 1 179 ? -5.338 25.329 37.599 1.00 35.22 179 LEU A N 1
ATOM 1334 C CA . LEU A 1 179 ? -6.171 26.335 38.276 1.00 35.22 179 LEU A CA 1
ATOM 1335 C C . LEU A 1 179 ? -5.966 26.358 39.800 1.00 35.22 179 LEU A C 1
ATOM 1337 O O . LEU A 1 179 ? -6.104 27.413 40.418 1.00 35.22 179 LEU A O 1
ATOM 1341 N N . SER A 1 180 ? -5.562 25.238 40.411 1.00 33.84 180 SER A N 1
ATOM 1342 C CA . SER A 1 180 ? -5.275 25.189 41.852 1.00 33.84 180 SER A CA 1
ATOM 1343 C C . SER A 1 180 ? -3.995 25.947 42.219 1.00 33.84 180 SER A C 1
ATOM 1345 O O . SER A 1 180 ? -3.945 26.585 43.268 1.00 33.84 180 SER A O 1
ATOM 1347 N N . VAL A 1 181 ? -2.971 25.913 41.357 1.00 42.28 181 VAL A 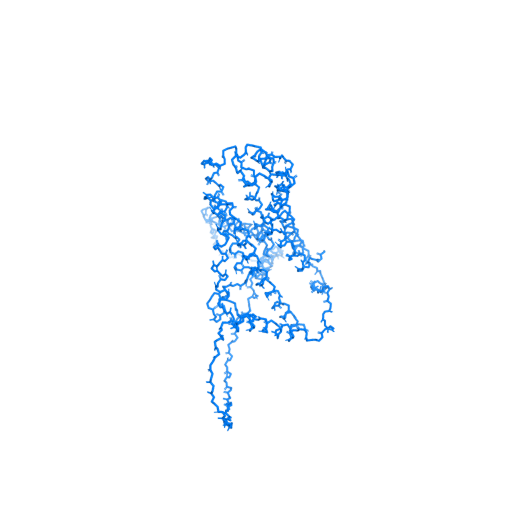N 1
ATOM 1348 C CA . VAL A 1 181 ? -1.663 26.542 41.628 1.00 42.28 181 VAL A CA 1
ATOM 1349 C C . VAL A 1 181 ? -1.711 28.066 41.450 1.00 42.28 181 VAL A C 1
ATOM 1351 O O . VAL A 1 181 ? -1.057 28.793 42.196 1.00 42.28 181 VAL A O 1
ATOM 1354 N N . ALA A 1 182 ? -2.532 28.575 40.525 1.00 40.66 182 ALA A N 1
ATOM 1355 C CA . ALA A 1 182 ? -2.696 30.017 40.317 1.00 40.66 182 ALA A CA 1
ATOM 1356 C C . ALA A 1 182 ? -3.382 30.712 41.513 1.00 40.66 182 ALA A C 1
ATOM 1358 O O . ALA A 1 182 ? -2.980 31.808 41.908 1.00 40.66 182 ALA A O 1
ATOM 1359 N N . ASN A 1 183 ? -4.349 30.046 42.155 1.00 40.97 183 ASN A N 1
ATOM 1360 C CA . ASN A 1 183 ? -5.050 30.599 43.319 1.00 40.97 183 ASN A CA 1
ATOM 1361 C C . ASN A 1 183 ? -4.202 30.610 44.601 1.00 40.97 183 ASN A C 1
ATOM 1363 O O . ASN A 1 183 ? -4.452 31.430 45.482 1.00 40.97 183 ASN A O 1
ATOM 1367 N N . THR A 1 184 ? -3.177 29.756 44.715 1.00 40.72 184 THR A N 1
ATOM 1368 C CA . THR A 1 184 ? -2.292 29.759 45.896 1.00 40.72 184 THR A CA 1
ATOM 1369 C C . THR A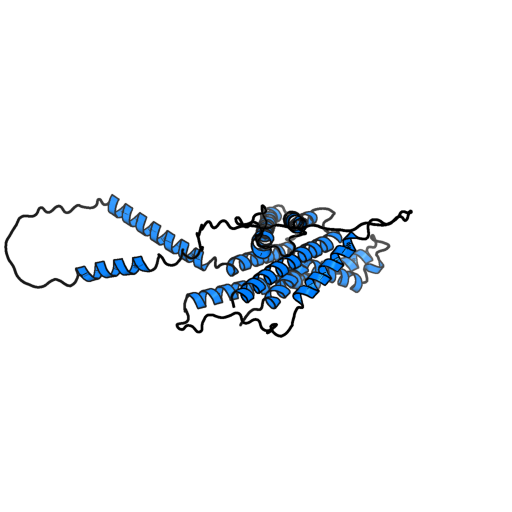 1 184 ? -1.296 30.922 45.872 1.00 40.72 184 THR A C 1
ATOM 1371 O O . THR A 1 184 ? -0.919 31.420 46.926 1.00 40.72 184 THR A O 1
ATOM 1374 N N . ILE A 1 185 ? -0.903 31.393 44.683 1.00 42.00 185 ILE A N 1
ATOM 1375 C CA . ILE A 1 185 ? 0.081 32.478 44.527 1.00 42.00 185 ILE A CA 1
ATOM 1376 C C . ILE A 1 185 ? -0.577 33.856 44.711 1.00 42.00 185 ILE A C 1
ATOM 1378 O O . ILE A 1 185 ? 0.023 34.749 45.308 1.00 42.00 185 ILE A O 1
ATOM 1382 N N . SER A 1 186 ? -1.838 34.021 44.295 1.00 35.56 186 SER A N 1
ATOM 1383 C CA . SER A 1 186 ? -2.551 35.302 44.431 1.00 35.56 186 SER A CA 1
ATOM 1384 C C . SER A 1 186 ? -3.038 35.600 45.859 1.00 35.56 186 SER A C 1
ATOM 1386 O O . SER A 1 186 ? -3.247 36.761 46.203 1.00 35.56 186 SER A O 1
ATOM 1388 N N . ALA A 1 187 ? -3.193 34.581 46.714 1.00 36.62 187 ALA A N 1
ATOM 1389 C CA . ALA A 1 187 ? -3.635 34.756 48.102 1.00 36.62 187 ALA A CA 1
ATOM 1390 C C . ALA A 1 187 ? -2.526 35.270 49.044 1.00 36.62 187 ALA A C 1
ATOM 1392 O O . ALA A 1 187 ? -2.817 35.797 50.115 1.00 36.62 187 ALA A O 1
ATOM 1393 N N . THR A 1 188 ? -1.254 35.159 48.649 1.00 39.50 188 THR A N 1
ATOM 1394 C CA . THR A 1 188 ? -0.106 35.581 49.469 1.00 39.50 188 THR A CA 1
ATOM 1395 C C . THR A 1 188 ? 0.227 37.074 49.396 1.00 39.50 188 THR A C 1
ATOM 1397 O O . THR A 1 188 ? 1.033 37.543 50.197 1.00 39.50 188 THR A O 1
ATOM 1400 N N . GLU A 1 189 ? -0.393 37.846 48.497 1.00 40.28 189 GLU A N 1
ATOM 1401 C CA . GLU A 1 189 ? 0.028 39.232 48.219 1.00 40.28 189 GLU A CA 1
ATOM 1402 C C . GLU A 1 189 ? -0.938 40.321 48.741 1.00 40.28 189 GLU A C 1
ATOM 1404 O O . GLU A 1 189 ? -0.597 41.501 48.717 1.00 40.28 189 GLU A O 1
ATOM 1409 N N . SER A 1 190 ? -2.105 39.960 49.301 1.00 33.38 190 SER A N 1
ATOM 1410 C CA . SER A 1 190 ? -3.176 40.926 49.640 1.00 33.38 190 SER A CA 1
ATOM 1411 C C . SER A 1 190 ? -3.448 41.170 51.138 1.00 33.38 190 SER A C 1
ATOM 1413 O O . SER A 1 190 ? -4.503 41.699 51.492 1.00 33.38 190 SER A O 1
ATOM 1415 N N . THR A 1 191 ? -2.516 40.872 52.045 1.00 36.12 191 THR A N 1
ATOM 1416 C CA . THR A 1 191 ? -2.678 41.248 53.468 1.00 36.12 191 THR A CA 1
ATOM 1417 C C . THR A 1 191 ? -1.398 41.846 54.029 1.00 36.12 191 THR A C 1
ATOM 1419 O O . THR A 1 191 ? -0.633 41.208 54.746 1.00 36.12 191 THR A O 1
ATOM 1422 N N . ARG A 1 192 ? -1.155 43.113 53.687 1.00 41.91 192 ARG A N 1
ATOM 1423 C CA . ARG A 1 192 ? -0.111 43.933 54.303 1.00 41.91 192 ARG A CA 1
ATOM 1424 C C . ARG A 1 192 ? -0.672 45.313 54.637 1.00 41.91 192 ARG A C 1
ATOM 1426 O O . ARG A 1 192 ? -0.442 46.248 53.890 1.00 41.91 192 ARG A O 1
ATOM 1433 N N . THR A 1 193 ? -1.370 45.448 55.767 1.00 32.56 193 THR A N 1
ATOM 1434 C CA . THR A 1 193 ? -1.605 46.756 56.413 1.00 32.56 193 THR A CA 1
ATOM 1435 C C . THR A 1 193 ? -1.992 46.618 57.893 1.00 32.56 193 THR A C 1
ATOM 1437 O O . THR A 1 193 ? -3.054 46.101 58.212 1.00 32.56 193 THR A O 1
ATOM 1440 N N . ALA A 1 194 ? -1.135 47.206 58.738 1.00 32.56 194 ALA A N 1
ATOM 1441 C CA . ALA A 1 194 ? -1.438 47.998 59.939 1.00 32.56 194 ALA A CA 1
ATOM 1442 C C . ALA A 1 194 ? -1.660 47.337 61.332 1.00 32.56 194 ALA A C 1
ATOM 1444 O O . ALA A 1 194 ? -2.718 46.810 61.651 1.00 32.56 194 ALA A O 1
ATOM 1445 N N . THR A 1 195 ? -0.686 47.647 62.208 1.00 30.39 195 THR A N 1
ATOM 1446 C CA . THR A 1 195 ? -0.704 47.885 63.678 1.00 30.39 195 THR A CA 1
ATOM 1447 C C . THR A 1 195 ? -0.237 46.792 64.660 1.00 30.39 195 THR A C 1
ATOM 1449 O O . THR A 1 195 ? -0.368 45.605 64.378 1.00 30.39 195 THR A O 1
ATOM 1452 N N . PRO A 1 196 ? 0.437 47.208 65.764 1.00 47.41 196 PRO A N 1
ATOM 1453 C CA . PRO A 1 196 ? 1.477 46.432 66.442 1.00 47.41 196 PRO A CA 1
ATOM 1454 C C . PRO A 1 196 ? 0.964 45.797 67.735 1.00 47.41 196 PRO A C 1
ATOM 1456 O O . PRO A 1 196 ? 0.073 46.367 68.349 1.00 47.41 196 PRO A O 1
ATOM 1459 N N . VAL A 1 197 ? 1.567 44.692 68.194 1.00 32.22 197 VAL A N 1
ATOM 1460 C CA . VAL A 1 197 ? 1.645 44.316 69.622 1.00 32.22 197 VAL A CA 1
ATOM 1461 C C . VAL A 1 197 ? 2.499 43.050 69.796 1.00 32.22 197 VAL A C 1
ATOM 1463 O O . VAL A 1 197 ? 2.286 42.042 69.134 1.00 32.22 197 VAL A O 1
ATOM 1466 N N . VAL A 1 198 ? 3.438 43.172 70.738 1.00 33.38 198 VAL A N 1
ATOM 1467 C CA . VAL A 1 198 ? 4.108 42.143 71.552 1.00 33.38 198 VAL A CA 1
ATOM 1468 C C . VAL A 1 198 ? 5.129 41.217 70.879 1.00 33.38 198 VAL A C 1
ATOM 1470 O O . VAL A 1 198 ? 4.860 40.424 69.984 1.00 33.38 198 VAL A O 1
ATOM 1473 N N . ALA A 1 199 ? 6.349 41.349 71.401 1.00 43.81 199 ALA A N 1
ATOM 1474 C CA . ALA A 1 199 ? 7.490 40.496 71.166 1.00 43.81 199 ALA A CA 1
ATOM 1475 C C . ALA A 1 199 ? 7.242 39.094 71.727 1.00 43.81 199 ALA A C 1
ATOM 1477 O O . ALA A 1 199 ? 7.040 38.950 72.929 1.00 43.81 199 ALA A O 1
ATOM 1478 N N . ASP A 1 200 ? 7.385 38.085 70.872 1.00 31.81 200 ASP A N 1
ATOM 1479 C CA . ASP A 1 200 ? 7.764 36.750 71.306 1.00 31.81 200 ASP A CA 1
ATOM 1480 C C . ASP A 1 200 ? 8.848 36.186 70.383 1.00 31.81 200 ASP A C 1
ATOM 1482 O O . ASP A 1 200 ? 8.802 36.287 69.155 1.00 31.81 200 ASP A O 1
ATOM 1486 N N . LYS A 1 201 ? 9.888 35.650 71.022 1.00 45.09 201 LYS A N 1
ATOM 1487 C CA . LYS A 1 201 ? 11.052 35.012 70.405 1.00 45.09 201 LYS A CA 1
ATOM 1488 C C . LYS A 1 201 ? 10.600 33.772 69.630 1.00 45.09 201 LYS A C 1
ATOM 1490 O O . LYS A 1 201 ? 10.221 32.780 70.243 1.00 45.09 201 LYS A O 1
ATOM 1495 N N . ALA A 1 202 ? 10.755 33.783 68.308 1.00 31.83 202 ALA A N 1
ATOM 1496 C CA . ALA A 1 202 ? 10.732 32.576 67.483 1.00 31.83 202 ALA A CA 1
ATOM 1497 C C . ALA A 1 202 ? 12.108 32.376 66.820 1.00 31.83 202 ALA A C 1
ATOM 1499 O O . ALA A 1 202 ? 12.708 33.351 66.354 1.00 31.83 202 ALA A O 1
ATOM 1500 N N . PRO A 1 203 ? 12.652 31.146 66.806 1.00 38.62 203 PRO A N 1
ATOM 1501 C CA . PRO A 1 203 ? 13.989 30.885 66.302 1.00 38.62 203 PRO A CA 1
ATOM 1502 C C . PRO A 1 203 ? 14.020 31.055 64.782 1.00 38.62 203 PRO A C 1
ATOM 1504 O O . PRO A 1 203 ? 13.253 30.440 64.044 1.00 38.62 203 PRO A O 1
ATOM 1507 N N . THR A 1 204 ? 14.952 31.874 64.306 1.00 42.75 204 THR A N 1
ATOM 1508 C CA . THR A 1 204 ? 15.382 31.907 62.910 1.00 42.75 204 THR A CA 1
ATOM 1509 C C . THR A 1 204 ? 16.019 30.566 62.556 1.00 42.75 204 THR A C 1
ATOM 1511 O O . THR A 1 204 ? 17.223 30.377 62.715 1.00 42.75 204 THR A O 1
ATOM 1514 N N . THR A 1 205 ? 15.216 29.620 62.082 1.00 38.62 205 THR A N 1
ATOM 1515 C CA . THR A 1 205 ? 15.704 28.457 61.338 1.00 38.62 205 THR A CA 1
ATOM 1516 C C . THR A 1 205 ? 15.399 28.702 59.868 1.00 38.62 205 THR A C 1
ATOM 1518 O O . THR A 1 205 ? 14.459 28.162 59.296 1.00 38.62 205 THR A O 1
ATOM 1521 N N . THR A 1 206 ? 16.187 29.577 59.245 1.00 42.94 206 THR A N 1
ATOM 1522 C CA . THR A 1 206 ? 16.316 29.607 57.790 1.00 42.94 206 THR A CA 1
ATOM 1523 C C . THR A 1 206 ? 17.000 28.307 57.386 1.00 42.94 206 THR A C 1
ATOM 1525 O O . THR A 1 206 ? 18.222 28.200 57.376 1.00 42.94 206 THR A O 1
ATOM 1528 N N . SER A 1 207 ? 16.200 27.278 57.113 1.00 49.94 207 SER A N 1
ATOM 1529 C CA . SER A 1 207 ? 16.645 26.051 56.465 1.00 49.94 207 SER A CA 1
ATOM 1530 C C . SER A 1 207 ? 17.202 26.421 55.093 1.00 49.94 207 SER A C 1
ATOM 1532 O O . SER A 1 207 ? 16.457 26.568 54.123 1.00 49.94 207 SER A O 1
ATOM 1534 N N . SER A 1 208 ? 18.513 26.646 55.026 1.00 56.25 208 SER A N 1
ATOM 1535 C CA . SER A 1 208 ? 19.237 26.824 53.780 1.00 56.25 208 SER A CA 1
ATOM 1536 C C . SER A 1 208 ? 19.144 25.508 53.021 1.00 56.25 208 SER A C 1
ATOM 1538 O O . SER A 1 208 ? 19.854 24.543 53.300 1.00 56.25 208 SER A O 1
ATOM 1540 N N . LEU A 1 209 ? 18.209 25.442 52.071 1.00 60.09 209 LEU A N 1
ATOM 1541 C CA . LEU A 1 209 ? 18.230 24.413 51.041 1.00 60.09 209 LEU A CA 1
ATOM 1542 C C . LEU A 1 209 ? 19.644 24.412 50.467 1.00 60.09 209 LEU A C 1
ATOM 1544 O O . LEU A 1 209 ? 20.102 25.422 49.928 1.00 60.09 209 LEU A O 1
ATOM 1548 N N . SER A 1 210 ? 20.364 23.307 50.665 1.00 75.31 210 SER A N 1
ATOM 1549 C CA . SER A 1 210 ? 21.732 23.187 50.180 1.00 75.31 210 SER A CA 1
ATOM 1550 C C . SER A 1 210 ? 21.744 23.480 48.680 1.00 75.31 210 SER A C 1
ATOM 1552 O O . SER A 1 210 ? 20.798 23.145 47.964 1.00 75.31 210 SER A O 1
ATOM 1554 N N . LEU A 1 211 ? 22.816 24.097 48.185 1.00 73.69 211 LEU A N 1
ATOM 1555 C CA . LEU A 1 211 ? 22.964 24.424 46.762 1.00 73.69 211 LEU A CA 1
ATOM 1556 C C . LEU A 1 211 ? 22.744 23.181 45.871 1.00 73.69 211 LEU A C 1
ATOM 1558 O O . LEU A 1 211 ? 22.180 23.274 44.787 1.00 73.69 211 LEU A O 1
ATOM 1562 N N . VAL A 1 212 ? 23.072 21.997 46.397 1.00 76.06 212 VAL A N 1
ATOM 1563 C CA . VAL A 1 212 ? 22.788 20.683 45.803 1.00 76.06 212 VAL A CA 1
ATOM 1564 C C . VAL A 1 212 ? 21.283 20.409 45.660 1.00 76.06 212 VAL A C 1
ATOM 1566 O O . VAL A 1 212 ? 20.852 19.946 44.608 1.00 76.06 212 VAL A O 1
ATOM 1569 N N . SER A 1 213 ? 20.472 20.727 46.673 1.00 77.88 213 SER A N 1
ATOM 1570 C CA . SER A 1 213 ? 19.012 20.541 46.645 1.00 77.88 213 SER A CA 1
ATOM 1571 C C . SER A 1 213 ? 18.337 21.480 45.642 1.00 77.88 213 SER A C 1
ATOM 1573 O O . SER A 1 213 ? 17.448 21.060 44.904 1.00 77.88 213 SER A O 1
ATOM 1575 N N . LEU A 1 214 ? 18.798 22.733 45.552 1.00 80.62 214 LEU A N 1
ATOM 1576 C CA . LEU A 1 214 ? 18.321 23.690 44.547 1.00 80.62 214 LEU A CA 1
ATOM 1577 C C . LEU A 1 214 ? 18.700 23.249 43.127 1.00 80.62 214 LEU A C 1
ATOM 1579 O O . LEU A 1 214 ? 17.848 23.244 42.240 1.00 80.62 214 LEU A O 1
ATOM 1583 N N . CYS A 1 215 ? 19.940 22.795 42.915 1.00 82.62 215 CYS A N 1
ATOM 1584 C CA . CYS A 1 215 ? 20.371 22.241 41.632 1.00 82.62 215 CYS A CA 1
ATOM 1585 C C . CYS A 1 215 ? 19.559 20.998 41.236 1.00 82.62 215 CYS A C 1
ATOM 1587 O O . CYS A 1 215 ? 19.120 20.899 40.091 1.00 82.62 215 CYS A O 1
ATOM 1589 N N . ALA A 1 216 ? 19.296 20.079 42.170 1.00 80.56 216 ALA A N 1
ATOM 1590 C CA . ALA A 1 216 ? 18.499 18.879 41.912 1.00 80.56 216 ALA A CA 1
ATOM 1591 C C . ALA A 1 216 ? 17.044 19.207 41.532 1.00 80.56 216 ALA A C 1
ATOM 1593 O O . ALA A 1 216 ? 16.491 18.603 40.606 1.00 80.56 216 ALA A O 1
ATOM 1594 N N . LEU A 1 217 ? 16.432 20.196 42.192 1.00 84.19 217 LEU A N 1
ATOM 1595 C CA . LEU A 1 217 ? 15.089 20.677 41.859 1.00 84.19 217 LEU A CA 1
ATOM 1596 C C . LEU A 1 217 ? 15.055 21.361 40.487 1.00 84.19 217 LEU A C 1
ATOM 1598 O O . LEU A 1 217 ? 14.157 21.071 39.697 1.00 84.19 217 LEU A O 1
ATOM 1602 N N . CYS A 1 218 ? 16.052 22.189 40.162 1.00 82.44 218 CYS A N 1
ATOM 1603 C CA . CYS A 1 218 ? 16.182 22.819 38.846 1.00 82.44 218 CYS A CA 1
ATOM 1604 C C . CYS A 1 218 ? 16.342 21.782 37.729 1.00 82.44 218 CYS A C 1
ATOM 1606 O O . CYS A 1 218 ? 15.624 21.850 36.735 1.00 82.44 218 CYS A O 1
ATOM 1608 N N . ILE A 1 219 ? 17.219 20.787 37.900 1.00 82.94 219 ILE A N 1
ATOM 1609 C CA . ILE A 1 219 ? 17.402 19.698 36.927 1.00 82.94 219 ILE A CA 1
ATOM 1610 C C . ILE A 1 219 ? 16.094 18.921 36.748 1.00 82.94 219 ILE A C 1
ATOM 1612 O O . ILE A 1 219 ? 15.666 18.683 35.622 1.00 82.94 219 ILE A O 1
ATOM 1616 N N . SER A 1 220 ? 15.408 18.591 37.844 1.00 77.81 220 SER A N 1
ATOM 1617 C CA . SER A 1 220 ? 14.130 17.869 37.807 1.00 77.81 220 SER A CA 1
ATOM 1618 C C . SER A 1 220 ? 13.002 18.684 37.165 1.00 77.81 220 SER A C 1
ATOM 1620 O O . SER A 1 220 ? 12.114 18.119 36.528 1.00 77.81 220 SER A O 1
ATOM 1622 N N . PHE A 1 221 ? 13.003 20.007 37.339 1.00 83.62 221 PHE A N 1
ATOM 1623 C CA . PHE A 1 221 ? 12.057 20.912 36.692 1.00 83.62 221 PHE A CA 1
ATOM 1624 C C . PHE A 1 221 ? 12.345 21.031 35.193 1.00 83.62 221 PHE A C 1
ATOM 1626 O O . PHE A 1 221 ? 11.432 20.854 34.391 1.00 83.62 221 PHE A O 1
ATOM 1633 N N . TYR A 1 222 ? 13.606 21.242 34.801 1.00 80.50 222 TYR A N 1
ATOM 1634 C CA . TYR A 1 222 ? 14.012 21.276 33.394 1.00 80.50 222 TYR A CA 1
ATOM 1635 C C . TYR A 1 222 ? 13.738 19.946 32.686 1.00 80.50 222 TYR A C 1
ATOM 1637 O O . TYR A 1 222 ? 13.225 19.966 31.571 1.00 80.50 222 TYR A O 1
ATOM 1645 N N . ALA A 1 223 ? 13.995 18.808 33.337 1.00 78.19 223 ALA A N 1
ATOM 1646 C CA . ALA A 1 223 ? 13.695 17.480 32.806 1.00 78.19 223 ALA A CA 1
ATOM 1647 C C . ALA A 1 223 ? 12.184 17.238 32.643 1.00 78.19 223 ALA A C 1
ATOM 1649 O O . ALA A 1 223 ? 11.748 16.716 31.622 1.00 78.19 223 ALA A O 1
ATOM 1650 N N . ARG A 1 224 ? 11.355 17.658 33.610 1.00 77.56 224 ARG A N 1
ATOM 1651 C CA . ARG A 1 224 ? 9.887 17.559 33.495 1.00 77.56 224 ARG A CA 1
ATOM 1652 C C . ARG A 1 224 ? 9.326 18.493 32.429 1.00 77.56 224 ARG A C 1
ATOM 1654 O O . ARG A 1 224 ? 8.451 18.103 31.659 1.00 77.56 224 ARG A O 1
ATOM 1661 N N . ARG A 1 225 ? 9.85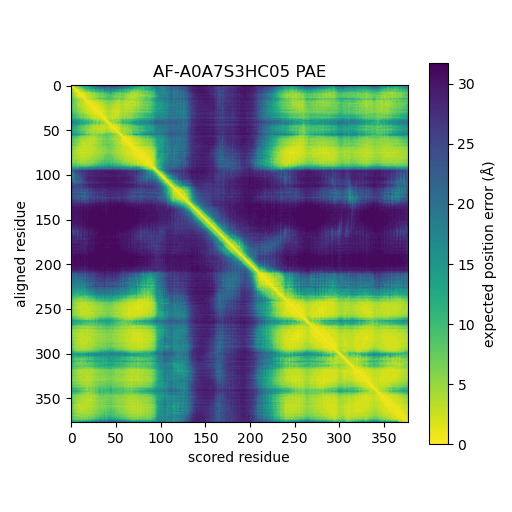2 19.716 32.346 1.00 77.44 225 ARG A N 1
ATOM 1662 C CA . ARG A 1 225 ? 9.491 20.696 31.320 1.00 77.44 225 ARG A CA 1
ATOM 1663 C C . ARG A 1 225 ? 9.855 20.155 29.939 1.00 77.44 225 ARG A C 1
ATOM 1665 O O . ARG A 1 225 ? 8.993 20.152 29.068 1.00 77.44 225 ARG A O 1
ATOM 1672 N N . SER A 1 226 ? 11.079 19.663 29.741 1.00 72.19 226 SER A N 1
ATOM 1673 C CA . SER A 1 226 ? 11.515 19.097 28.462 1.00 72.19 226 SER A CA 1
ATOM 1674 C C . SER A 1 226 ? 10.712 17.852 28.091 1.00 72.19 226 SER A C 1
ATOM 1676 O O . SER A 1 226 ? 10.252 17.773 26.958 1.00 72.19 226 SER A O 1
ATOM 1678 N N . ALA A 1 227 ? 10.428 16.950 29.034 1.00 74.00 227 ALA A N 1
ATOM 1679 C CA . ALA A 1 227 ? 9.556 15.798 28.803 1.00 74.00 227 ALA A CA 1
ATOM 1680 C C . ALA A 1 227 ? 8.136 16.213 28.379 1.00 74.00 227 ALA A C 1
ATOM 1682 O O . ALA A 1 227 ? 7.598 15.659 27.426 1.00 74.00 227 ALA A O 1
ATOM 1683 N N . SER A 1 228 ? 7.558 17.236 29.017 1.00 73.75 228 SER A N 1
ATOM 1684 C CA . SER A 1 228 ? 6.241 17.780 28.657 1.00 73.75 228 SER A CA 1
ATOM 1685 C C . SER A 1 228 ? 6.231 18.432 27.266 1.00 73.75 228 SER A C 1
ATOM 1687 O O . SER A 1 228 ? 5.317 18.183 26.479 1.00 73.75 228 SER A O 1
ATOM 1689 N N . TRP A 1 229 ? 7.264 19.209 26.912 1.00 74.31 229 TRP A N 1
ATOM 1690 C CA . TRP A 1 229 ? 7.419 19.763 25.558 1.00 74.31 229 TRP A CA 1
ATOM 1691 C C . TRP A 1 229 ? 7.573 18.667 24.513 1.00 74.31 229 TRP A C 1
ATOM 1693 O O . TRP A 1 229 ? 6.943 18.726 23.459 1.00 74.31 229 TRP A O 1
ATOM 1703 N N . VAL A 1 230 ? 8.389 17.661 24.815 1.00 74.50 230 VAL A N 1
ATOM 1704 C CA . VAL A 1 230 ? 8.606 16.497 23.964 1.00 74.50 230 VAL A CA 1
ATOM 1705 C C . VAL A 1 230 ? 7.272 15.783 23.757 1.00 74.50 230 VAL A C 1
ATOM 1707 O O . VAL A 1 230 ? 6.842 15.664 22.616 1.00 74.50 230 VAL A O 1
ATOM 1710 N N . GLN A 1 231 ? 6.553 15.413 24.817 1.00 71.62 231 GLN A N 1
ATOM 1711 C CA . GLN A 1 231 ? 5.258 14.727 24.738 1.00 71.62 231 GLN A CA 1
ATOM 1712 C C . GLN A 1 231 ? 4.198 15.533 23.972 1.00 71.62 231 GLN A C 1
ATOM 1714 O O . GLN A 1 231 ? 3.496 14.975 23.133 1.00 71.62 231 GLN A O 1
ATOM 1719 N N . SER A 1 232 ? 4.125 16.848 24.191 1.00 72.69 232 SER A N 1
ATOM 1720 C CA . SER A 1 232 ? 3.226 17.738 23.445 1.00 72.69 232 SER A CA 1
ATOM 1721 C C . SER A 1 232 ? 3.591 17.803 21.956 1.00 72.69 232 SER A C 1
ATOM 1723 O O . SER A 1 232 ? 2.732 17.682 21.082 1.00 72.69 232 SER A O 1
ATOM 1725 N N . THR A 1 233 ? 4.886 17.879 21.640 1.00 70.88 233 THR A N 1
ATOM 1726 C CA . THR A 1 233 ? 5.373 17.859 20.253 1.00 70.88 233 THR A CA 1
ATOM 1727 C C . THR A 1 233 ? 5.091 16.511 19.584 1.00 70.88 233 THR A C 1
ATOM 1729 O O . THR A 1 233 ? 4.648 16.480 18.436 1.00 70.88 233 THR A O 1
ATOM 1732 N N . TRP A 1 234 ? 5.273 15.394 20.300 1.00 69.38 234 TRP A N 1
ATOM 1733 C CA . TRP A 1 234 ? 4.903 14.055 19.831 1.00 69.38 234 TRP A CA 1
ATOM 1734 C C . TRP A 1 234 ? 3.399 13.949 19.566 1.00 69.38 234 TRP A C 1
ATOM 1736 O O . TRP A 1 234 ? 3.015 13.424 18.523 1.00 69.38 234 TRP A O 1
ATOM 1746 N N . ALA A 1 235 ? 2.552 14.500 20.437 1.00 71.31 235 ALA A N 1
ATOM 1747 C CA . ALA A 1 235 ? 1.100 14.495 20.257 1.00 71.31 235 ALA A CA 1
ATOM 1748 C C . ALA A 1 235 ? 0.656 15.288 19.011 1.00 71.31 235 ALA A C 1
ATOM 1750 O O . A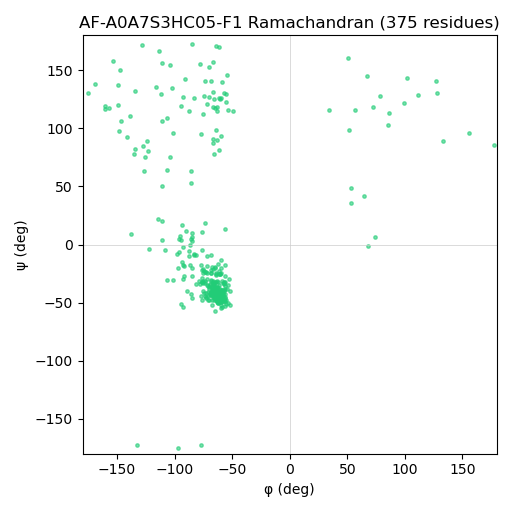LA A 1 235 ? -0.208 14.841 18.260 1.00 71.31 235 ALA A O 1
ATOM 1751 N N . VAL A 1 236 ? 1.293 16.430 18.729 1.00 71.06 236 VAL A N 1
ATOM 1752 C CA . VAL A 1 236 ? 1.017 17.235 17.522 1.00 71.06 236 VAL A CA 1
ATOM 1753 C C . VAL A 1 236 ? 1.579 16.576 16.255 1.00 71.06 236 VAL A C 1
ATOM 1755 O O . VAL A 1 236 ? 1.033 16.729 15.152 1.00 71.06 236 VAL A O 1
ATOM 1758 N N . LEU A 1 237 ? 2.687 15.841 16.376 1.00 77.38 237 LEU A N 1
ATOM 1759 C CA . LEU A 1 237 ? 3.303 15.130 15.259 1.00 77.38 237 LEU A CA 1
ATOM 1760 C C . LEU A 1 237 ? 2.478 13.905 14.846 1.00 77.38 237 LEU A C 1
ATOM 1762 O O . LEU A 1 237 ? 2.206 13.723 13.656 1.00 77.38 237 LEU A O 1
ATOM 1766 N N . TRP A 1 238 ? 2.019 13.120 15.817 1.00 77.94 238 TRP A N 1
ATOM 1767 C CA . TRP A 1 238 ? 1.385 11.818 15.616 1.00 77.94 238 TRP A CA 1
ATOM 1768 C C . TRP A 1 238 ? -0.122 11.845 15.855 1.00 77.94 238 TRP A C 1
ATOM 1770 O O . TRP A 1 238 ? -0.655 11.158 16.722 1.00 77.94 238 TRP A O 1
ATOM 1780 N N . VAL A 1 239 ? -0.826 12.601 15.016 1.00 80.75 239 VAL A N 1
ATOM 1781 C CA . VAL A 1 239 ? -2.289 12.626 14.999 1.00 80.75 239 VAL A CA 1
ATOM 1782 C C . VAL A 1 239 ? -2.814 11.352 14.338 1.00 80.75 239 VAL A C 1
ATOM 1784 O O . VAL A 1 239 ? -2.646 11.141 13.131 1.00 80.75 239 VAL A O 1
ATOM 1787 N N . TRP A 1 240 ? -3.466 10.495 15.118 1.00 77.62 240 TRP A N 1
ATOM 1788 C CA . TRP A 1 240 ? -4.166 9.324 14.597 1.00 77.62 240 TRP A CA 1
ATOM 1789 C C . TRP A 1 240 ? -5.472 9.721 13.881 1.00 77.62 240 TRP A C 1
ATOM 1791 O O . TRP A 1 240 ? -6.175 10.602 14.368 1.00 77.62 240 TRP A O 1
ATOM 1801 N N . PRO A 1 241 ? -5.843 9.089 12.748 1.00 84.62 241 PRO A N 1
ATOM 1802 C CA . PRO A 1 241 ? -5.053 8.167 11.920 1.00 84.62 241 PRO A CA 1
ATOM 1803 C C . PRO A 1 241 ? -4.202 8.886 10.850 1.00 84.62 241 PRO A C 1
ATOM 1805 O O . PRO A 1 241 ? -3.426 8.250 10.135 1.00 84.62 241 PRO A O 1
ATOM 1808 N N . HIS A 1 242 ? -4.352 10.205 10.700 1.00 85.25 242 HIS A N 1
ATOM 1809 C CA . HIS A 1 242 ? -3.871 10.961 9.538 1.00 85.25 242 HIS A CA 1
ATOM 1810 C C . HIS A 1 242 ? -2.343 11.001 9.399 1.00 85.25 242 HIS A C 1
ATOM 1812 O O . HIS A 1 242 ? -1.831 10.762 8.305 1.00 85.25 242 HIS A O 1
ATOM 1818 N N . SER A 1 243 ? -1.603 11.263 10.482 1.00 86.62 243 SER A N 1
ATOM 1819 C CA . SER A 1 243 ? -0.132 11.307 10.459 1.00 86.62 243 SER A CA 1
ATOM 1820 C C . SER A 1 243 ? 0.476 9.948 10.128 1.00 86.62 243 SER A C 1
ATOM 1822 O O . SER A 1 243 ? 1.410 9.857 9.335 1.00 86.62 243 SER A O 1
ATOM 1824 N N . TYR A 1 244 ? -0.080 8.880 10.695 1.00 89.50 244 TYR A N 1
ATOM 1825 C CA . TYR A 1 244 ? 0.398 7.522 10.462 1.00 89.50 244 TYR A CA 1
ATOM 1826 C C . TYR A 1 244 ? 0.116 7.084 9.017 1.00 89.50 244 TYR A C 1
ATOM 1828 O O . TYR A 1 244 ? 0.992 6.571 8.322 1.00 89.50 244 TYR A O 1
ATOM 1836 N N . ASN A 1 245 ? -1.069 7.407 8.496 1.00 89.94 245 ASN A N 1
ATOM 1837 C CA . ASN A 1 245 ? -1.366 7.152 7.092 1.00 89.94 245 ASN A CA 1
ATOM 1838 C C . ASN A 1 245 ? -0.451 7.973 6.162 1.00 89.94 245 ASN A C 1
ATOM 1840 O O . ASN A 1 245 ? 0.001 7.471 5.137 1.00 89.94 245 ASN A O 1
ATOM 1844 N N . ALA A 1 246 ? -0.120 9.221 6.517 1.00 92.12 246 ALA A N 1
ATOM 1845 C CA . ALA A 1 246 ? 0.852 10.020 5.767 1.00 92.12 246 ALA A CA 1
ATOM 1846 C C . ALA A 1 246 ? 2.237 9.352 5.742 1.00 92.12 246 ALA A C 1
ATOM 1848 O O . ALA A 1 246 ? 2.848 9.270 4.678 1.00 92.12 246 ALA A O 1
ATOM 1849 N N . LEU A 1 247 ? 2.704 8.812 6.874 1.00 93.38 247 LEU A N 1
ATOM 1850 C CA . LEU A 1 247 ? 3.966 8.074 6.941 1.00 93.38 247 LEU A CA 1
ATOM 1851 C C . LEU A 1 247 ? 3.966 6.861 6.000 1.00 93.38 247 LEU A C 1
ATOM 1853 O O . LEU A 1 247 ? 4.946 6.647 5.288 1.00 93.38 247 LEU A O 1
ATOM 1857 N N . ARG A 1 248 ? 2.855 6.113 5.931 1.00 92.31 248 ARG A N 1
ATOM 1858 C CA . ARG A 1 248 ? 2.688 4.986 4.993 1.00 92.31 248 ARG A CA 1
ATOM 1859 C C . ARG A 1 248 ? 2.999 5.400 3.556 1.00 92.31 248 ARG A C 1
ATOM 1861 O O . ARG A 1 248 ? 3.783 4.748 2.860 1.00 92.31 248 ARG A O 1
ATOM 1868 N N . TYR A 1 249 ? 2.364 6.483 3.111 1.00 92.12 249 TYR A N 1
ATOM 1869 C CA . TYR A 1 249 ? 2.514 6.979 1.748 1.00 92.12 249 TYR A CA 1
ATOM 1870 C C . TYR A 1 249 ? 3.882 7.602 1.513 1.00 92.12 249 TYR A C 1
ATOM 1872 O O . TYR A 1 249 ? 4.439 7.405 0.441 1.00 92.12 249 TYR A O 1
ATOM 1880 N N . PHE A 1 250 ? 4.459 8.271 2.512 1.00 94.62 250 PHE A N 1
ATOM 1881 C CA . PHE A 1 250 ? 5.826 8.774 2.439 1.00 94.62 250 PHE A CA 1
ATOM 1882 C C . PHE A 1 250 ? 6.835 7.639 2.223 1.00 94.62 250 PHE A C 1
ATOM 1884 O O . PHE A 1 250 ? 7.585 7.672 1.255 1.00 94.62 250 PHE A O 1
ATOM 1891 N N . LEU A 1 251 ? 6.797 6.584 3.045 1.00 94.94 251 LEU A N 1
ATOM 1892 C CA . LEU A 1 251 ? 7.668 5.412 2.881 1.00 94.94 251 LEU A CA 1
ATOM 1893 C C . LEU A 1 251 ? 7.474 4.739 1.514 1.00 94.94 251 LEU A C 1
ATOM 1895 O O . LEU A 1 251 ? 8.442 4.320 0.878 1.00 94.94 251 LEU A O 1
ATOM 1899 N N . THR A 1 252 ? 6.229 4.663 1.038 1.00 92.44 252 THR A N 1
ATOM 1900 C CA . THR A 1 252 ? 5.909 4.121 -0.292 1.00 92.44 252 THR A CA 1
ATOM 1901 C C . THR A 1 252 ? 6.496 4.987 -1.410 1.00 92.44 252 THR A C 1
ATOM 1903 O O . THR A 1 252 ? 7.081 4.452 -2.350 1.00 92.44 252 THR A O 1
ATOM 1906 N N . LEU A 1 253 ? 6.378 6.314 -1.308 1.00 93.19 253 LEU A N 1
ATOM 1907 C CA . LEU A 1 253 ? 6.926 7.269 -2.274 1.00 93.19 253 LEU A CA 1
ATOM 1908 C C . LEU A 1 253 ? 8.447 7.191 -2.346 1.00 93.19 253 LEU A C 1
ATOM 1910 O O . LEU A 1 253 ? 8.992 7.117 -3.443 1.00 93.19 253 LEU A O 1
ATOM 1914 N N . THR A 1 254 ? 9.121 7.159 -1.197 1.00 93.69 254 THR A N 1
ATOM 1915 C CA . THR A 1 254 ? 10.583 7.081 -1.127 1.00 93.69 254 THR A CA 1
ATOM 1916 C C . THR A 1 254 ? 11.088 5.803 -1.800 1.00 93.69 254 THR A C 1
ATOM 1918 O O . THR A 1 254 ? 11.938 5.868 -2.685 1.00 93.69 254 THR A O 1
ATOM 1921 N N . VAL A 1 255 ? 10.501 4.644 -1.474 1.00 93.31 255 VAL A N 1
ATOM 1922 C CA . VAL A 1 255 ? 10.852 3.360 -2.110 1.00 93.31 255 VAL A CA 1
ATOM 1923 C C . VAL A 1 255 ? 10.583 3.378 -3.616 1.00 93.31 255 VAL A C 1
ATOM 1925 O O . VAL A 1 255 ? 11.423 2.925 -4.395 1.00 93.31 255 VAL A O 1
ATOM 1928 N N . ALA A 1 256 ? 9.430 3.906 -4.037 1.00 90.19 256 ALA A N 1
ATOM 1929 C CA . ALA A 1 256 ? 9.044 3.952 -5.444 1.00 90.19 256 ALA A CA 1
ATOM 1930 C C . ALA A 1 256 ? 9.935 4.892 -6.271 1.00 90.19 256 ALA A C 1
ATOM 1932 O O . ALA A 1 256 ? 10.274 4.559 -7.408 1.00 90.19 256 ALA A O 1
ATOM 1933 N N . TYR A 1 257 ? 10.324 6.040 -5.709 1.00 90.88 257 TYR A N 1
ATOM 1934 C CA . TYR A 1 257 ? 11.209 7.009 -6.349 1.00 90.88 257 TYR A CA 1
ATOM 1935 C C . TYR A 1 257 ? 12.601 6.414 -6.560 1.00 90.88 257 TYR A C 1
ATOM 1937 O O . TYR A 1 257 ? 13.049 6.294 -7.700 1.00 90.88 257 TYR A O 1
ATOM 1945 N N . PHE A 1 258 ? 13.248 5.957 -5.483 1.00 90.44 258 PHE A N 1
ATOM 1946 C CA . PHE A 1 258 ? 14.604 5.415 -5.570 1.00 90.44 258 PHE A CA 1
ATOM 1947 C C . PHE A 1 258 ? 14.668 4.092 -6.332 1.00 90.44 258 PHE A C 1
ATOM 1949 O O . PHE A 1 258 ? 15.659 3.853 -7.011 1.00 90.44 258 PHE A O 1
ATOM 1956 N N . GLY A 1 259 ? 13.615 3.270 -6.292 1.00 87.88 259 GLY A N 1
ATOM 1957 C CA . GLY A 1 259 ? 13.537 2.045 -7.094 1.00 87.88 259 GLY A CA 1
ATOM 1958 C C . GLY A 1 259 ? 13.298 2.291 -8.586 1.00 87.88 259 GLY A C 1
ATOM 1959 O O . GLY A 1 259 ? 13.625 1.443 -9.408 1.00 87.88 259 GLY A O 1
ATOM 1960 N N . SER A 1 260 ? 12.726 3.441 -8.960 1.00 83.38 260 SER A N 1
ATOM 1961 C CA . SER A 1 260 ? 12.505 3.801 -10.372 1.00 83.38 260 SER A CA 1
ATOM 1962 C C . SER A 1 260 ? 13.665 4.602 -10.972 1.00 83.38 260 SER A C 1
ATOM 1964 O O . SER A 1 260 ? 13.778 4.680 -12.193 1.00 83.38 260 SER A O 1
ATOM 1966 N N . MET A 1 261 ? 14.512 5.193 -10.127 1.00 83.38 261 MET A N 1
ATOM 1967 C CA . MET A 1 261 ? 15.705 5.953 -10.507 1.00 83.38 261 MET A CA 1
ATOM 1968 C C . MET A 1 261 ? 16.938 5.403 -9.768 1.00 83.38 261 MET A C 1
ATOM 1970 O O . MET A 1 261 ? 17.517 6.114 -8.941 1.00 83.38 261 MET A O 1
ATOM 1974 N N . PRO A 1 262 ? 17.325 4.136 -10.014 1.00 81.88 262 PRO A N 1
ATOM 1975 C CA . PRO A 1 262 ? 18.525 3.583 -9.409 1.00 81.88 262 PRO A CA 1
ATOM 1976 C C . PRO A 1 262 ? 19.784 4.295 -9.940 1.00 81.88 262 PRO A C 1
ATOM 1978 O O . PRO A 1 262 ? 19.758 4.877 -11.033 1.00 81.88 262 PRO A O 1
ATOM 1981 N N . PRO A 1 263 ? 20.893 4.265 -9.182 1.00 84.38 263 PRO A N 1
ATOM 1982 C CA . PRO A 1 263 ? 22.190 4.733 -9.664 1.00 84.38 263 PRO A CA 1
ATOM 1983 C C . PRO A 1 263 ? 22.670 3.916 -10.876 1.00 84.38 263 PRO A C 1
ATOM 1985 O O . PRO A 1 263 ? 22.088 2.888 -11.218 1.00 84.38 263 PRO A O 1
ATOM 1988 N N . GLN A 1 264 ? 23.738 4.384 -11.534 1.00 78.44 264 GLN A N 1
ATOM 1989 C CA . GLN A 1 264 ? 24.287 3.751 -12.746 1.00 78.44 264 GLN A CA 1
ATOM 1990 C C . GLN A 1 264 ? 24.604 2.264 -12.548 1.00 78.44 264 GLN A C 1
ATOM 1992 O O . GLN A 1 264 ? 24.335 1.470 -13.445 1.00 78.44 264 GLN A O 1
ATOM 1997 N N . ASP A 1 265 ? 25.121 1.900 -11.371 1.00 82.06 265 ASP A N 1
ATOM 1998 C CA . ASP A 1 265 ? 25.232 0.513 -10.931 1.00 82.06 265 ASP A CA 1
ATOM 1999 C C . ASP A 1 265 ? 24.103 0.184 -9.933 1.00 82.06 265 ASP A C 1
ATOM 2001 O O . ASP A 1 265 ? 24.223 0.480 -8.734 1.00 82.06 265 ASP A O 1
ATOM 2005 N N . PRO A 1 266 ? 22.988 -0.412 -10.399 1.00 75.56 266 PRO A N 1
ATOM 2006 C CA . PRO A 1 266 ? 21.859 -0.750 -9.542 1.00 75.56 266 PRO A CA 1
ATOM 2007 C C . PRO A 1 266 ? 22.202 -1.849 -8.533 1.00 75.56 266 PRO A C 1
ATOM 2009 O O . PRO A 1 266 ? 21.488 -1.968 -7.544 1.00 75.56 266 PRO A O 1
ATOM 2012 N N . LEU A 1 267 ? 23.265 -2.632 -8.761 1.00 80.88 267 LEU A N 1
ATOM 2013 C CA . LEU A 1 267 ? 23.729 -3.705 -7.876 1.00 80.88 267 LEU A CA 1
ATOM 2014 C C . LEU A 1 267 ? 24.850 -3.251 -6.935 1.00 80.88 267 LEU A C 1
ATOM 2016 O O . LEU A 1 267 ? 25.372 -4.064 -6.169 1.00 80.88 267 LEU A O 1
ATOM 2020 N N . SER A 1 268 ? 25.187 -1.958 -6.950 1.00 89.19 268 SER A N 1
ATOM 2021 C CA . SER A 1 268 ? 26.194 -1.403 -6.054 1.00 89.19 268 SER A CA 1
ATOM 2022 C C . SER A 1 268 ? 25.832 -1.675 -4.591 1.00 89.19 268 SER A C 1
ATOM 2024 O O . SER A 1 268 ? 24.718 -1.408 -4.122 1.00 89.19 268 SER A O 1
ATOM 2026 N N . ILE A 1 269 ? 26.808 -2.202 -3.849 1.00 89.12 269 ILE A N 1
ATOM 2027 C CA . ILE A 1 269 ? 26.667 -2.522 -2.422 1.00 89.12 269 ILE A CA 1
ATOM 2028 C C . ILE A 1 269 ? 26.261 -1.270 -1.635 1.00 89.12 269 ILE A C 1
ATOM 2030 O O . ILE A 1 269 ? 25.402 -1.342 -0.757 1.00 89.12 269 ILE A O 1
ATOM 2034 N N . GLU A 1 270 ? 26.827 -0.113 -1.989 1.00 90.00 270 GLU A N 1
ATOM 2035 C CA . GLU A 1 270 ? 26.522 1.177 -1.365 1.00 90.00 270 GLU A CA 1
ATOM 2036 C C . GLU A 1 270 ? 25.030 1.516 -1.449 1.00 90.00 270 GLU A C 1
ATOM 2038 O O . GLU A 1 270 ? 24.418 1.829 -0.429 1.00 90.00 270 GLU A O 1
ATOM 2043 N N . TYR A 1 271 ? 24.415 1.385 -2.627 1.00 90.62 271 TYR A N 1
ATOM 2044 C CA . TYR A 1 271 ? 22.987 1.639 -2.813 1.00 90.62 271 TYR A CA 1
ATOM 2045 C C . TYR A 1 271 ? 22.115 0.612 -2.084 1.00 90.62 271 TYR A C 1
ATOM 2047 O O . TYR A 1 271 ? 21.200 0.973 -1.340 1.00 90.62 271 TYR A O 1
ATOM 2055 N N . MET A 1 272 ? 22.423 -0.676 -2.248 1.00 90.69 272 MET A N 1
ATOM 2056 C CA . MET A 1 272 ? 21.625 -1.753 -1.661 1.00 90.69 272 MET A CA 1
ATOM 2057 C C . MET A 1 272 ? 21.642 -1.742 -0.130 1.00 90.69 272 MET A C 1
ATOM 2059 O O . MET A 1 272 ? 20.627 -2.072 0.487 1.00 90.69 272 MET A O 1
ATOM 2063 N N . SER A 1 273 ? 22.756 -1.316 0.479 1.00 93.06 273 SER A N 1
ATOM 2064 C CA . SER A 1 273 ? 22.947 -1.303 1.934 1.00 93.06 273 SER A CA 1
ATOM 2065 C C . SER A 1 273 ? 21.899 -0.483 2.691 1.00 93.06 273 SER A C 1
ATOM 2067 O O . SER A 1 273 ? 21.520 -0.865 3.795 1.00 93.06 273 SER A O 1
ATOM 2069 N N . TRP A 1 274 ? 21.389 0.604 2.102 1.00 93.44 274 TRP A N 1
ATOM 2070 C CA . TRP A 1 274 ? 20.345 1.439 2.703 1.00 93.44 274 TRP A CA 1
ATOM 2071 C C . TRP A 1 274 ? 18.983 1.258 2.024 1.00 93.44 274 TRP A C 1
ATOM 2073 O O . TRP A 1 274 ? 17.947 1.360 2.690 1.00 93.44 274 TRP A O 1
ATOM 2083 N N . TYR A 1 275 ? 18.958 0.953 0.721 1.00 94.50 275 TYR A N 1
ATOM 2084 C CA . TYR A 1 275 ? 17.712 0.815 -0.031 1.00 94.50 275 TYR A CA 1
ATOM 2085 C C . TYR A 1 275 ? 16.915 -0.424 0.391 1.00 94.50 275 TYR A C 1
ATOM 2087 O O . TYR A 1 275 ? 15.703 -0.331 0.603 1.00 94.50 275 TYR A O 1
ATOM 2095 N N . ILE A 1 276 ? 17.582 -1.570 0.578 1.00 93.94 276 ILE A N 1
ATOM 2096 C CA . ILE A 1 276 ? 16.916 -2.808 1.008 1.00 93.94 276 ILE A CA 1
ATOM 2097 C C . ILE A 1 276 ? 16.282 -2.629 2.399 1.00 93.94 276 ILE A C 1
ATOM 2099 O O . ILE A 1 276 ? 15.082 -2.892 2.521 1.00 93.94 276 ILE A O 1
ATOM 2103 N N . PRO A 1 277 ? 16.990 -2.120 3.433 1.00 96.25 277 PRO A N 1
ATOM 2104 C CA . PRO A 1 277 ? 16.363 -1.820 4.721 1.00 96.25 277 PRO A CA 1
ATOM 2105 C C . PRO A 1 277 ? 15.174 -0.863 4.619 1.00 96.25 277 PRO A C 1
ATOM 2107 O O . PRO A 1 277 ? 14.138 -1.114 5.233 1.00 96.25 277 PRO A O 1
ATOM 2110 N N . LEU A 1 278 ? 15.273 0.200 3.813 1.00 96.19 278 LEU A N 1
ATOM 2111 C CA . LEU A 1 278 ? 14.160 1.125 3.592 1.00 96.19 278 LEU A CA 1
ATOM 2112 C C . LEU A 1 278 ? 12.933 0.408 3.003 1.00 96.19 278 LEU A C 1
ATOM 2114 O O . LEU A 1 278 ? 11.806 0.631 3.458 1.00 96.19 278 LEU A O 1
ATOM 2118 N N . TYR A 1 279 ? 13.134 -0.464 2.011 1.00 95.44 279 TYR A N 1
ATOM 2119 C CA . TYR A 1 279 ? 12.050 -1.238 1.407 1.00 95.44 279 TYR A CA 1
ATOM 2120 C C . TYR A 1 279 ? 11.450 -2.235 2.414 1.00 95.44 279 TYR A C 1
ATOM 2122 O O . TYR A 1 279 ? 10.225 -2.339 2.540 1.00 95.44 279 TYR A O 1
ATOM 2130 N N . VAL A 1 280 ? 12.278 -2.904 3.217 1.00 96.50 280 VAL A N 1
ATOM 2131 C CA . VAL A 1 280 ? 11.808 -3.785 4.297 1.00 96.50 280 VAL A CA 1
ATOM 2132 C C . VAL A 1 280 ? 10.958 -3.009 5.308 1.00 96.50 280 VAL A C 1
ATOM 2134 O O . VAL A 1 280 ? 9.836 -3.426 5.590 1.00 96.50 280 VAL A O 1
ATOM 2137 N N . ILE A 1 281 ? 11.414 -1.846 5.784 1.00 97.44 281 ILE A N 1
ATOM 2138 C CA . ILE A 1 281 ? 10.663 -0.993 6.724 1.00 97.44 281 ILE A CA 1
ATOM 2139 C C . ILE A 1 281 ? 9.317 -0.572 6.124 1.00 97.44 281 ILE A C 1
ATOM 2141 O O . ILE A 1 281 ? 8.275 -0.720 6.761 1.00 97.44 281 ILE A O 1
ATOM 2145 N N . SER A 1 282 ? 9.320 -0.095 4.877 1.00 96.31 282 SER A N 1
ATOM 2146 C CA . SER A 1 282 ? 8.103 0.289 4.149 1.00 96.31 282 SER A CA 1
ATOM 2147 C C . SER A 1 282 ? 7.115 -0.878 4.007 1.00 96.31 282 SER A C 1
ATOM 2149 O O . SER A 1 282 ? 5.898 -0.718 4.172 1.00 96.31 282 SER A O 1
ATOM 2151 N N . THR A 1 283 ? 7.641 -2.080 3.757 1.00 95.69 283 THR A N 1
ATOM 2152 C CA . THR A 1 283 ? 6.865 -3.317 3.627 1.00 95.69 283 THR A CA 1
ATOM 2153 C C . THR A 1 283 ? 6.242 -3.721 4.956 1.00 95.69 283 THR A C 1
ATOM 2155 O O . THR A 1 283 ? 5.026 -3.892 5.014 1.00 95.69 283 THR A O 1
ATOM 2158 N N . LEU A 1 284 ? 7.039 -3.798 6.024 1.00 96.94 284 LEU A N 1
ATOM 2159 C CA . LEU A 1 284 ? 6.580 -4.155 7.367 1.00 96.94 284 LEU A CA 1
ATOM 2160 C C . LEU A 1 284 ? 5.534 -3.170 7.886 1.00 96.94 284 LEU A C 1
ATOM 2162 O O . LEU A 1 284 ? 4.473 -3.589 8.346 1.00 96.94 284 LEU A O 1
ATOM 2166 N N . TYR A 1 285 ? 5.788 -1.866 7.739 1.00 95.94 285 TYR A N 1
ATOM 2167 C CA . TYR A 1 285 ? 4.842 -0.827 8.144 1.00 95.94 285 TYR A CA 1
ATOM 2168 C C . TYR A 1 285 ? 3.498 -0.973 7.429 1.00 95.94 285 TYR A C 1
ATOM 2170 O O . TYR A 1 285 ? 2.427 -0.816 8.013 1.00 95.94 285 TYR A O 1
ATOM 2178 N N . SER A 1 286 ? 3.544 -1.320 6.148 1.00 93.56 286 SER A N 1
ATOM 2179 C CA . SER A 1 286 ? 2.329 -1.531 5.385 1.00 93.56 286 SER A CA 1
ATOM 2180 C C . SER A 1 286 ? 1.624 -2.853 5.702 1.00 93.56 286 SER A C 1
ATOM 2182 O O . SER A 1 286 ? 0.401 -2.879 5.639 1.00 93.56 286 SER A O 1
ATOM 2184 N N . CYS A 1 287 ? 2.351 -3.925 6.040 1.00 94.38 287 CYS A N 1
ATOM 2185 C CA . CYS A 1 287 ? 1.756 -5.169 6.542 1.00 94.38 287 CYS A CA 1
ATOM 2186 C C . CYS A 1 287 ? 1.005 -4.917 7.851 1.00 94.38 287 CYS A C 1
ATOM 2188 O O . CYS A 1 287 ? -0.146 -5.330 7.979 1.00 94.38 287 CYS A O 1
ATOM 2190 N N . TYR A 1 288 ? 1.635 -4.188 8.779 1.00 93.62 288 TYR A N 1
ATOM 2191 C CA . TYR A 1 288 ? 0.996 -3.722 10.007 1.00 93.62 288 TYR A CA 1
ATOM 2192 C C . TYR A 1 288 ? -0.289 -2.952 9.691 1.00 93.62 288 TYR A C 1
ATOM 2194 O O . TYR A 1 288 ? -1.348 -3.273 10.222 1.00 93.62 288 TYR A O 1
ATOM 2202 N N . TRP A 1 289 ? -0.212 -1.982 8.777 1.00 92.81 289 TRP A N 1
ATOM 2203 C CA . TRP A 1 289 ? -1.373 -1.182 8.407 1.00 92.81 289 TRP A CA 1
ATOM 2204 C C . TRP A 1 289 ? -2.511 -2.029 7.831 1.00 92.81 289 TRP A C 1
ATOM 2206 O O . TRP A 1 289 ? -3.657 -1.879 8.247 1.00 92.81 289 TRP A O 1
ATOM 2216 N N . ASP A 1 290 ? -2.205 -2.917 6.884 1.00 91.56 290 ASP A N 1
ATOM 2217 C CA . ASP A 1 290 ? -3.210 -3.755 6.230 1.00 91.56 290 ASP A CA 1
ATOM 2218 C C . ASP A 1 290 ? -3.941 -4.627 7.273 1.00 91.56 290 ASP A C 1
ATOM 2220 O O . ASP A 1 290 ? -5.166 -4.612 7.340 1.00 91.56 290 ASP A O 1
ATOM 2224 N N . VAL A 1 291 ? -3.201 -5.327 8.139 1.00 90.56 291 VAL A N 1
ATOM 2225 C CA . VAL A 1 291 ? -3.770 -6.298 9.089 1.00 90.56 291 VAL A CA 1
ATOM 2226 C C . VAL A 1 291 ? -4.460 -5.632 10.283 1.00 90.56 291 VAL A C 1
ATOM 2228 O O . VAL A 1 291 ? -5.587 -5.990 10.628 1.00 90.56 291 VAL A O 1
ATOM 2231 N N . ILE A 1 292 ? -3.802 -4.659 10.911 1.00 88.44 292 ILE A N 1
ATOM 2232 C CA . ILE A 1 292 ? -4.275 -4.060 12.165 1.00 88.44 292 ILE A CA 1
ATOM 2233 C C . ILE A 1 292 ? -5.266 -2.928 11.898 1.00 88.44 292 ILE A C 1
ATOM 2235 O O . ILE A 1 292 ? -6.286 -2.825 12.570 1.00 88.44 292 ILE A O 1
ATOM 2239 N N . VAL A 1 293 ? -4.993 -2.070 10.913 1.00 87.62 293 VAL A N 1
ATOM 2240 C CA . VAL A 1 293 ? -5.768 -0.836 10.710 1.00 87.62 293 VAL A CA 1
ATOM 2241 C C . VAL A 1 293 ? -6.883 -1.035 9.693 1.00 87.62 293 VAL A C 1
ATOM 2243 O O . VAL A 1 293 ? -8.037 -0.700 9.965 1.00 87.62 293 VAL A O 1
ATOM 2246 N N . ASP A 1 294 ? -6.555 -1.578 8.519 1.00 87.88 294 ASP A N 1
ATOM 2247 C CA . ASP A 1 294 ? -7.527 -1.726 7.435 1.00 87.88 294 ASP A CA 1
ATOM 2248 C C . ASP A 1 294 ? -8.470 -2.915 7.685 1.00 87.88 294 ASP A C 1
ATOM 2250 O O . ASP A 1 294 ? -9.682 -2.759 7.520 1.00 87.88 294 ASP A O 1
ATOM 2254 N N . TYR A 1 295 ? -7.951 -4.075 8.113 1.00 89.12 295 TYR A N 1
ATOM 2255 C CA . TYR A 1 295 ? -8.773 -5.267 8.390 1.00 89.12 295 TYR A CA 1
ATOM 2256 C C . TYR A 1 295 ? -9.346 -5.292 9.813 1.00 89.12 295 TYR A C 1
ATOM 2258 O O . TYR A 1 295 ? -10.316 -6.014 10.068 1.00 89.12 295 TYR A O 1
ATOM 2266 N N . GLN A 1 296 ? -8.779 -4.488 10.722 1.00 88.12 296 GLN A N 1
ATOM 2267 C CA . GLN A 1 296 ? -9.157 -4.426 12.140 1.00 88.12 296 GLN A CA 1
ATOM 2268 C C . GLN A 1 296 ? -9.127 -5.799 12.816 1.00 88.12 296 GLN A C 1
ATOM 2270 O O . GLN A 1 296 ? -9.988 -6.104 13.638 1.00 88.12 296 GLN A O 1
ATOM 2275 N N . LEU A 1 297 ? -8.168 -6.636 12.425 1.00 85.75 297 LEU A N 1
ATOM 2276 C CA . LEU A 1 297 ? -7.935 -7.948 13.018 1.00 85.75 297 LEU A CA 1
ATOM 2277 C C . LEU A 1 297 ? -7.041 -7.798 14.259 1.00 85.75 297 LEU A C 1
ATOM 2279 O O . LEU A 1 297 ? -6.522 -6.715 14.523 1.00 85.75 297 LEU A O 1
ATOM 2283 N N . PHE A 1 298 ? -6.854 -8.882 15.011 1.00 84.50 298 PHE A N 1
ATOM 2284 C CA . PHE A 1 298 ? -6.120 -8.908 16.284 1.00 84.50 298 PHE A CA 1
ATOM 2285 C C . PHE A 1 298 ? -6.784 -8.081 17.398 1.00 84.50 298 PHE A C 1
ATOM 2287 O O . PHE A 1 298 ? -6.106 -7.397 18.163 1.00 84.50 298 PHE A O 1
ATOM 2294 N N . GLN A 1 299 ? -8.114 -8.150 17.514 1.00 80.56 299 GLN A N 1
ATOM 2295 C CA . GLN A 1 299 ? -8.824 -7.535 18.639 1.00 80.56 299 GLN A CA 1
ATOM 2296 C C . GLN A 1 299 ? -8.784 -8.481 19.843 1.00 80.56 299 GLN A C 1
ATOM 2298 O O . GLN A 1 299 ? -9.174 -9.639 19.725 1.00 80.56 299 GLN A O 1
ATOM 2303 N N . ALA A 1 300 ? -8.320 -7.989 20.994 1.00 68.94 300 ALA A N 1
ATOM 2304 C CA . ALA A 1 300 ? -8.195 -8.792 22.214 1.00 68.94 300 ALA A CA 1
ATOM 2305 C C . ALA A 1 300 ? -9.551 -9.284 22.756 1.00 68.94 300 ALA A C 1
ATOM 2307 O O . ALA A 1 300 ? -9.611 -10.328 23.394 1.00 68.94 300 ALA A O 1
ATOM 2308 N N . ASP A 1 301 ? -10.632 -8.566 22.443 1.00 71.00 301 ASP A N 1
ATOM 2309 C CA . ASP A 1 301 ? -11.986 -8.833 22.947 1.00 71.00 301 ASP A CA 1
ATOM 2310 C C . ASP A 1 301 ? -12.799 -9.793 22.055 1.00 71.00 301 ASP A C 1
ATOM 2312 O O . ASP A 1 301 ? -14.026 -9.882 22.175 1.00 71.00 301 ASP A O 1
ATOM 2316 N N . ALA A 1 302 ? -12.154 -10.454 21.090 1.00 77.88 302 ALA A N 1
ATOM 2317 C CA . ALA A 1 302 ? -12.798 -11.413 20.200 1.00 77.88 302 ALA A CA 1
ATOM 2318 C C . ALA A 1 302 ? -12.731 -12.838 20.772 1.00 77.88 302 ALA A C 1
ATOM 2320 O O . ALA A 1 302 ? -11.717 -13.244 21.331 1.00 77.88 302 ALA A O 1
ATOM 2321 N N . GLU A 1 303 ? -13.801 -13.616 20.582 1.00 75.19 303 GLU A N 1
ATOM 2322 C CA . GLU A 1 303 ? -13.839 -15.037 20.970 1.00 75.19 303 GLU A CA 1
ATOM 2323 C C . GLU A 1 303 ? -12.847 -15.884 20.154 1.00 75.19 303 GLU A C 1
ATOM 2325 O O . GLU A 1 303 ? -12.269 -16.844 20.660 1.00 75.19 303 GLU A O 1
ATOM 2330 N N . ASP A 1 304 ? -12.618 -15.505 18.895 1.00 80.44 304 ASP A N 1
ATOM 2331 C CA . ASP A 1 304 ? -11.663 -16.154 18.002 1.00 80.44 304 ASP A CA 1
ATOM 2332 C C . ASP A 1 304 ? -10.289 -15.463 18.064 1.00 80.44 304 ASP A C 1
ATOM 2334 O O . ASP A 1 304 ? -10.166 -14.257 17.818 1.00 80.44 304 ASP A O 1
ATOM 2338 N N . LEU A 1 305 ? -9.228 -16.241 18.311 1.00 80.75 305 LEU A N 1
ATOM 2339 C CA . LEU A 1 305 ? -7.844 -15.749 18.353 1.00 80.75 305 LEU A CA 1
ATOM 2340 C C . LEU A 1 305 ? -7.471 -15.023 17.050 1.00 80.75 305 LEU A C 1
ATOM 2342 O O . LEU A 1 305 ? -7.626 -15.573 15.959 1.00 80.75 305 LEU A O 1
ATOM 2346 N N . PHE A 1 306 ? -6.927 -13.808 17.175 1.00 83.12 306 PHE A N 1
ATOM 2347 C CA . PHE A 1 306 ? -6.489 -12.921 16.082 1.00 83.12 306 PHE A CA 1
ATOM 2348 C C . PHE A 1 306 ? -7.591 -12.332 15.190 1.00 83.12 306 PHE A C 1
ATOM 2350 O O . PHE A 1 306 ? -7.282 -11.548 14.290 1.00 83.12 306 PHE A O 1
ATOM 2357 N N . LEU A 1 307 ? -8.862 -12.652 15.422 1.00 87.44 307 LEU A N 1
ATOM 2358 C CA . LEU A 1 307 ? -9.979 -12.102 14.653 1.00 87.44 307 LEU A CA 1
ATOM 2359 C C . LEU A 1 307 ? -10.614 -10.915 15.393 1.00 87.44 307 LEU A C 1
ATOM 2361 O O . LEU A 1 307 ? -10.087 -10.413 16.386 1.00 87.44 307 LEU A O 1
ATOM 2365 N N . ARG A 1 308 ? -11.707 -10.389 14.839 1.00 86.50 308 ARG A N 1
ATOM 2366 C CA . ARG A 1 308 ? -12.518 -9.331 15.452 1.00 86.50 308 ARG A CA 1
ATOM 2367 C C . ARG A 1 308 ? -13.869 -9.881 15.874 1.00 86.50 308 ARG A C 1
ATOM 2369 O O . ARG A 1 308 ? -14.364 -10.820 15.264 1.00 86.50 308 ARG A O 1
ATOM 2376 N N . LYS A 1 309 ? -14.504 -9.232 16.849 1.00 81.38 309 LYS A N 1
ATOM 2377 C CA . LYS A 1 309 ? -15.774 -9.698 17.430 1.00 81.38 309 LYS A CA 1
ATOM 2378 C C . LYS A 1 309 ? -16.926 -9.793 16.420 1.00 81.38 309 LYS A C 1
ATOM 2380 O O . LYS A 1 309 ? -17.743 -10.696 16.502 1.00 81.38 309 LYS A O 1
ATOM 2385 N N . ASN A 1 310 ? -17.009 -8.844 15.484 1.00 80.31 310 ASN A N 1
ATOM 2386 C CA . ASN A 1 310 ? -18.076 -8.806 14.481 1.00 80.31 310 ASN A CA 1
ATOM 2387 C C . ASN A 1 310 ? -17.495 -9.121 13.101 1.00 80.31 310 ASN A C 1
ATOM 2389 O O . ASN A 1 310 ? -16.806 -8.284 12.508 1.00 80.31 310 ASN A O 1
ATOM 2393 N N . LEU A 1 311 ? -17.777 -10.320 12.603 1.00 85.56 311 LEU A N 1
ATOM 2394 C CA . LEU A 1 311 ? -17.417 -10.783 11.265 1.00 85.56 311 LEU A CA 1
ATOM 2395 C C . LEU A 1 311 ? -18.711 -10.934 10.472 1.00 85.56 311 LEU A C 1
ATOM 2397 O O . LEU A 1 311 ? -19.649 -11.562 10.955 1.00 85.56 311 LEU A O 1
ATOM 2401 N N . PHE A 1 312 ? -18.762 -10.361 9.275 1.00 84.00 312 PHE A N 1
ATOM 2402 C CA . PHE A 1 312 ? -19.878 -10.559 8.359 1.00 84.00 312 PHE A CA 1
ATOM 2403 C C . PHE A 1 312 ? -19.820 -11.979 7.783 1.00 84.00 312 PHE A C 1
ATOM 2405 O O . PHE A 1 312 ? -20.790 -12.726 7.853 1.00 84.00 312 PHE A O 1
ATOM 2412 N N . TYR A 1 313 ? -18.637 -12.423 7.339 1.00 80.81 313 TYR A N 1
ATOM 2413 C CA . TYR A 1 313 ? -18.427 -13.774 6.809 1.00 80.81 313 TYR A CA 1
ATOM 2414 C C . TYR A 1 313 ? -18.135 -14.795 7.918 1.00 80.81 313 TYR A C 1
ATOM 2416 O O . TYR A 1 313 ? -17.144 -15.525 7.867 1.00 80.81 313 TYR A O 1
ATOM 2424 N N . HIS A 1 314 ? -18.998 -14.872 8.936 1.00 81.19 314 HIS A N 1
ATOM 2425 C CA . HIS A 1 314 ? -18.782 -15.752 10.093 1.00 81.19 314 HIS A CA 1
ATOM 2426 C C . HIS A 1 314 ? -18.617 -17.233 9.695 1.00 81.19 314 HIS A C 1
ATOM 2428 O O . HIS A 1 314 ? -17.850 -17.954 10.335 1.00 81.19 314 HIS A O 1
ATOM 2434 N N . LYS A 1 315 ? -19.315 -17.688 8.643 1.00 83.25 315 LYS A N 1
ATOM 2435 C CA . LYS A 1 315 ? -19.243 -19.072 8.141 1.00 83.25 315 LYS A CA 1
ATOM 2436 C C . LYS A 1 315 ? -17.883 -19.392 7.503 1.00 83.25 315 LYS A C 1
ATOM 2438 O O . LYS A 1 315 ? -17.461 -20.541 7.509 1.00 83.25 315 LYS A O 1
ATOM 2443 N N . MET A 1 316 ? -17.160 -18.381 7.010 1.00 87.19 316 MET A N 1
ATOM 2444 C CA . MET A 1 316 ? -15.863 -18.528 6.341 1.00 87.19 316 MET A CA 1
ATOM 2445 C C . MET A 1 316 ? -14.706 -17.961 7.178 1.00 87.19 316 MET A C 1
ATOM 2447 O O . MET A 1 316 ? -13.868 -17.216 6.672 1.00 87.19 316 MET A O 1
ATOM 2451 N N . LYS A 1 317 ? -14.597 -18.338 8.462 1.00 88.88 317 LYS A N 1
ATOM 2452 C CA . LYS A 1 317 ? -13.476 -17.896 9.325 1.00 88.88 317 LYS A CA 1
ATOM 2453 C C . LYS A 1 317 ? -12.098 -18.183 8.709 1.00 88.88 317 LYS A C 1
ATOM 2455 O O . LYS A 1 317 ? -11.180 -17.375 8.840 1.00 88.88 317 LYS A O 1
ATOM 2460 N N . GLY A 1 318 ? -11.974 -19.299 7.981 1.00 90.25 318 GLY A N 1
ATOM 2461 C CA . GLY A 1 318 ? -10.752 -19.689 7.272 1.00 90.25 318 GLY A CA 1
ATOM 2462 C C . GLY A 1 318 ? -10.246 -18.638 6.278 1.00 90.25 318 GLY A C 1
ATOM 2463 O O . GLY A 1 318 ? -9.036 -18.470 6.149 1.00 90.25 318 GLY A O 1
ATOM 2464 N N . PHE A 1 319 ? -11.139 -17.863 5.650 1.00 92.31 319 PHE A N 1
ATOM 2465 C CA . PHE A 1 319 ? -10.756 -16.775 4.747 1.00 92.31 319 PHE A CA 1
ATOM 2466 C C . PHE A 1 319 ? -9.947 -15.687 5.468 1.00 92.31 319 PHE A C 1
ATOM 2468 O O . PHE A 1 319 ? -8.927 -15.235 4.952 1.00 92.31 319 PHE A O 1
ATOM 2475 N N . TYR A 1 320 ? -10.333 -15.302 6.688 1.00 93.00 320 TYR A N 1
ATOM 2476 C CA . TYR A 1 320 ? -9.613 -14.276 7.451 1.00 93.00 320 TYR A CA 1
ATOM 2477 C C . TYR A 1 320 ? -8.214 -14.747 7.847 1.00 93.00 320 TYR A C 1
ATOM 2479 O O . TYR A 1 320 ? -7.245 -14.013 7.654 1.00 93.00 320 TYR A O 1
ATOM 2487 N N . TYR A 1 321 ? -8.088 -15.985 8.333 1.00 93.62 321 TYR A N 1
ATOM 2488 C CA . TYR A 1 321 ? -6.784 -16.578 8.642 1.00 93.62 321 TYR A CA 1
ATOM 2489 C C . TYR A 1 321 ? -5.908 -16.714 7.397 1.00 93.62 321 TYR A C 1
ATOM 2491 O O . TYR A 1 321 ? -4.722 -16.379 7.438 1.00 93.62 321 TYR A O 1
ATOM 2499 N N . PHE A 1 322 ? -6.495 -17.124 6.270 1.00 94.88 322 PHE A N 1
ATOM 2500 C CA . PHE A 1 322 ? -5.802 -17.145 4.989 1.00 94.88 322 PHE A CA 1
ATOM 2501 C C . PHE A 1 322 ? -5.271 -15.756 4.625 1.00 94.88 322 PHE A C 1
ATOM 2503 O O . PHE A 1 322 ? -4.092 -15.635 4.310 1.00 94.88 322 PHE A O 1
ATOM 2510 N N . VAL A 1 323 ? -6.075 -14.692 4.727 1.00 94.25 323 VAL A N 1
ATOM 2511 C CA . VAL A 1 323 ? -5.620 -13.330 4.396 1.00 94.25 323 VAL A CA 1
ATOM 2512 C C . VAL A 1 323 ? -4.540 -12.824 5.362 1.00 94.25 323 VAL A C 1
ATOM 2514 O O . VAL A 1 323 ? -3.613 -12.147 4.909 1.00 94.25 323 VAL A O 1
ATOM 2517 N N . ILE A 1 324 ? -4.596 -13.178 6.654 1.00 93.19 324 ILE A N 1
ATOM 2518 C CA . ILE A 1 324 ? -3.542 -12.849 7.636 1.00 93.19 324 ILE A CA 1
ATOM 2519 C C . ILE A 1 324 ? -2.180 -13.392 7.181 1.00 93.19 324 ILE A C 1
ATOM 2521 O O . ILE A 1 324 ? -1.175 -12.695 7.314 1.00 93.19 324 ILE A O 1
ATOM 2525 N N . VAL A 1 325 ? -2.141 -14.601 6.614 1.00 94.56 325 VAL A N 1
ATOM 2526 C CA . VAL A 1 325 ? -0.904 -15.246 6.141 1.00 94.56 325 VAL A CA 1
ATOM 2527 C C . VAL A 1 325 ? -0.542 -14.812 4.717 1.00 94.56 325 VAL A C 1
ATOM 2529 O O . VAL A 1 325 ? 0.604 -14.459 4.433 1.00 94.56 325 VAL A O 1
ATOM 2532 N N . ALA A 1 326 ? -1.517 -14.794 3.810 1.00 95.12 326 ALA A N 1
ATOM 2533 C CA . ALA A 1 326 ? -1.314 -14.500 2.399 1.00 95.12 326 ALA A CA 1
ATOM 2534 C C . ALA A 1 326 ? -0.906 -13.042 2.162 1.00 95.12 326 ALA A C 1
ATOM 2536 O O . ALA A 1 326 ? -0.063 -12.782 1.305 1.00 95.12 326 ALA A O 1
ATOM 2537 N N . ASN A 1 327 ? -1.454 -12.074 2.910 1.00 94.12 327 ASN A N 1
ATOM 2538 C CA . ASN A 1 327 ? -1.149 -10.661 2.672 1.00 94.12 327 ASN A CA 1
ATOM 2539 C C . ASN A 1 327 ? 0.344 -10.330 2.876 1.00 94.12 327 ASN A C 1
ATOM 2541 O O . ASN A 1 327 ? 0.925 -9.755 1.953 1.00 94.12 327 ASN A O 1
ATOM 2545 N N . PRO A 1 328 ? 1.002 -10.708 3.993 1.00 94.38 328 PRO A N 1
ATOM 2546 C CA . PRO A 1 328 ? 2.446 -10.555 4.139 1.00 94.38 328 PRO A CA 1
ATOM 2547 C C . PRO A 1 328 ? 3.234 -11.251 3.026 1.00 94.38 328 PRO A C 1
ATOM 2549 O O . PRO A 1 328 ? 4.067 -10.602 2.399 1.00 94.38 328 PRO A O 1
ATOM 2552 N N . ILE A 1 329 ? 2.937 -12.521 2.720 1.00 94.81 329 ILE A N 1
ATOM 2553 C CA . ILE A 1 329 ? 3.645 -13.292 1.680 1.00 94.81 329 ILE A CA 1
ATOM 2554 C C . ILE A 1 329 ? 3.589 -12.567 0.332 1.00 94.81 329 ILE A C 1
ATOM 2556 O O . ILE A 1 329 ? 4.624 -12.276 -0.267 1.00 94.81 329 ILE A O 1
ATOM 2560 N N . LEU A 1 330 ? 2.384 -12.208 -0.118 1.00 92.94 330 LEU A N 1
ATOM 2561 C CA . LEU A 1 330 ? 2.172 -11.505 -1.384 1.00 92.94 330 LEU A CA 1
ATOM 2562 C C . LEU A 1 330 ? 2.839 -10.126 -1.382 1.00 92.94 330 LEU A C 1
ATOM 2564 O O . LEU A 1 330 ? 3.295 -9.650 -2.420 1.00 92.94 330 LEU A O 1
ATOM 2568 N N . ARG A 1 331 ? 2.931 -9.474 -0.219 1.00 91.94 331 ARG A N 1
ATOM 2569 C CA . ARG A 1 331 ? 3.585 -8.174 -0.096 1.00 91.94 331 ARG A CA 1
ATOM 2570 C C . ARG A 1 331 ? 5.104 -8.270 -0.179 1.00 91.94 331 ARG A C 1
ATOM 2572 O O . ARG A 1 331 ? 5.707 -7.366 -0.747 1.00 91.94 331 ARG A O 1
ATOM 2579 N N . PHE A 1 332 ? 5.704 -9.357 0.303 1.00 93.31 332 PHE A N 1
ATOM 2580 C CA . PHE A 1 332 ? 7.137 -9.632 0.171 1.00 93.31 332 PHE A CA 1
ATOM 2581 C C . PHE A 1 332 ? 7.556 -10.103 -1.227 1.00 93.31 332 PHE A C 1
ATOM 2583 O O . PHE A 1 332 ? 8.749 -10.174 -1.489 1.00 93.31 332 PHE A O 1
ATOM 2590 N N . MET A 1 333 ? 6.628 -10.323 -2.165 1.00 90.81 333 MET A N 1
ATOM 2591 C CA . MET A 1 333 ? 6.955 -10.749 -3.537 1.00 90.81 333 MET A CA 1
ATOM 2592 C C . MET A 1 333 ? 7.859 -9.775 -4.308 1.00 90.81 333 MET A C 1
ATOM 2594 O O . MET A 1 333 ? 8.417 -10.148 -5.335 1.00 90.81 333 MET A O 1
ATOM 2598 N N . TRP A 1 334 ? 8.059 -8.541 -3.828 1.00 88.75 334 TRP A N 1
ATOM 2599 C CA . TRP A 1 334 ? 9.066 -7.647 -4.407 1.00 88.75 334 TRP A CA 1
ATOM 2600 C C . TRP A 1 334 ? 10.486 -8.223 -4.343 1.00 88.75 334 TRP A C 1
ATOM 2602 O O . TRP A 1 334 ? 11.300 -7.868 -5.192 1.00 88.75 334 TRP A O 1
ATOM 2612 N N . THR A 1 335 ? 10.782 -9.132 -3.407 1.00 90.75 335 THR A N 1
ATOM 2613 C CA . THR A 1 335 ? 12.088 -9.805 -3.309 1.00 90.75 335 THR A CA 1
ATOM 2614 C C . THR A 1 335 ? 12.385 -10.675 -4.529 1.00 90.75 335 THR A C 1
ATOM 2616 O O . THR A 1 335 ? 13.546 -10.834 -4.899 1.00 90.75 335 THR A O 1
ATOM 2619 N N . LEU A 1 336 ? 11.351 -11.161 -5.226 1.00 89.31 336 LEU A N 1
ATOM 2620 C CA . LEU A 1 336 ? 11.520 -11.913 -6.468 1.00 89.31 336 LEU A CA 1
ATOM 2621 C C . LEU A 1 336 ? 12.112 -11.057 -7.589 1.00 89.31 336 LEU A C 1
ATOM 2623 O O . LEU A 1 336 ? 12.707 -11.622 -8.502 1.00 89.31 336 LEU A O 1
ATOM 2627 N N . SER A 1 337 ? 12.050 -9.723 -7.491 1.00 83.94 337 SER A N 1
ATOM 2628 C CA . SER A 1 337 ? 12.700 -8.801 -8.438 1.00 83.94 337 SER A CA 1
ATOM 2629 C C . SER A 1 337 ? 14.222 -8.984 -8.507 1.00 83.94 337 SER A C 1
ATOM 2631 O O . SER A 1 337 ? 14.828 -8.592 -9.497 1.00 83.94 337 SER A O 1
ATOM 2633 N N . TYR A 1 338 ? 14.836 -9.589 -7.482 1.00 84.31 338 TYR A N 1
ATOM 2634 C CA . TYR A 1 338 ? 16.270 -9.916 -7.436 1.00 84.31 338 TYR A CA 1
ATOM 2635 C C . TYR A 1 338 ? 16.583 -11.345 -7.890 1.00 84.31 338 TYR A C 1
ATOM 2637 O O . TYR A 1 338 ? 17.722 -11.795 -7.812 1.00 84.31 338 TYR A O 1
ATOM 2645 N N . THR A 1 339 ? 15.569 -12.078 -8.338 1.00 87.44 339 THR A N 1
ATOM 2646 C CA . THR A 1 339 ? 15.691 -13.444 -8.846 1.00 87.44 339 THR A CA 1
ATOM 2647 C C . THR A 1 339 ? 15.357 -13.463 -10.339 1.00 87.44 339 THR A C 1
ATOM 2649 O O . THR A 1 339 ? 14.728 -12.521 -10.832 1.00 87.44 339 THR A O 1
ATOM 2652 N N . PRO A 1 340 ? 15.671 -14.549 -11.069 1.00 83.69 340 PRO A N 1
ATOM 2653 C CA . PRO A 1 340 ? 15.232 -14.715 -12.458 1.00 83.69 340 PRO A CA 1
ATOM 2654 C C . PRO A 1 340 ? 13.707 -14.617 -12.648 1.00 83.69 340 PRO A C 1
ATOM 2656 O O . PRO A 1 340 ? 13.239 -14.391 -13.758 1.00 83.69 340 PRO A O 1
ATOM 2659 N N . TYR A 1 341 ? 12.924 -14.749 -11.571 1.00 83.75 341 TYR A N 1
ATOM 2660 C CA . TYR A 1 341 ? 11.465 -14.691 -11.606 1.00 83.75 341 TYR A CA 1
ATOM 2661 C C . TYR A 1 341 ? 10.878 -13.275 -11.490 1.00 83.75 341 TYR A C 1
ATOM 2663 O O . TYR A 1 341 ? 9.660 -13.115 -11.527 1.00 83.75 341 TYR A O 1
ATOM 2671 N N . GLY A 1 342 ? 11.713 -12.240 -11.363 1.00 79.25 342 GLY A N 1
ATOM 2672 C CA . GLY A 1 342 ? 11.294 -10.858 -11.099 1.00 79.25 342 GLY A CA 1
ATOM 2673 C C . GLY A 1 342 ? 10.424 -10.193 -12.167 1.00 79.25 342 GLY A C 1
ATOM 2674 O O . GLY A 1 342 ? 9.773 -9.186 -11.895 1.00 79.25 342 GLY A O 1
ATOM 2675 N N . SER A 1 343 ? 10.395 -10.755 -13.372 1.00 74.25 343 SER A N 1
ATOM 2676 C CA . SER A 1 343 ? 9.641 -10.259 -14.527 1.00 74.25 343 SER A CA 1
ATOM 2677 C C . SER A 1 343 ? 8.462 -11.155 -14.915 1.00 74.25 343 SER A C 1
ATOM 2679 O O . SER A 1 343 ? 7.790 -10.887 -15.911 1.00 74.25 343 SER A O 1
ATOM 2681 N N . HIS A 1 344 ? 8.179 -12.213 -14.149 1.00 82.19 344 HIS A N 1
ATOM 2682 C CA . HIS A 1 344 ? 7.112 -13.137 -14.509 1.00 82.19 344 HIS A CA 1
ATOM 2683 C C . HIS A 1 344 ? 5.713 -12.497 -14.389 1.00 82.19 344 HIS A C 1
ATOM 2685 O O . HIS A 1 344 ? 5.415 -11.819 -13.399 1.00 82.19 344 HIS A O 1
ATOM 2691 N N . PRO A 1 345 ? 4.789 -12.790 -15.327 1.00 77.50 345 PRO A N 1
ATOM 2692 C CA . PRO A 1 345 ? 3.448 -12.199 -15.343 1.00 77.50 345 PRO A CA 1
ATOM 2693 C C . PRO A 1 345 ? 2.588 -12.573 -14.124 1.00 77.50 345 PRO A C 1
ATOM 2695 O O . PRO A 1 345 ? 1.707 -11.802 -13.740 1.00 77.50 345 PRO A O 1
ATOM 2698 N N . PHE A 1 346 ? 2.859 -13.705 -13.458 1.00 83.19 346 PHE A N 1
ATOM 2699 C CA . PHE A 1 346 ? 2.119 -14.109 -12.255 1.00 83.19 346 PHE A CA 1
ATOM 2700 C C . PHE A 1 346 ? 2.261 -13.102 -11.101 1.00 83.19 346 PHE A C 1
ATOM 2702 O O . PHE A 1 346 ? 1.358 -12.991 -10.275 1.00 83.19 346 PHE A O 1
ATOM 2709 N N . LEU A 1 347 ? 3.344 -12.313 -11.060 1.00 84.50 347 LEU A N 1
ATOM 2710 C CA . LEU A 1 347 ? 3.540 -11.280 -10.037 1.00 84.50 347 LEU A CA 1
ATOM 2711 C C . LEU A 1 347 ? 2.457 -10.195 -10.101 1.00 84.50 347 LEU A C 1
ATOM 2713 O O . LEU A 1 347 ? 2.065 -9.646 -9.069 1.00 84.50 347 LEU A O 1
ATOM 2717 N N . VAL A 1 348 ? 1.945 -9.908 -11.302 1.00 84.06 348 VAL A N 1
ATOM 2718 C CA . VAL A 1 348 ? 0.833 -8.970 -11.500 1.00 84.06 348 VAL A CA 1
ATOM 2719 C C . VAL A 1 348 ? -0.470 -9.581 -10.986 1.00 84.06 348 VAL A C 1
ATOM 2721 O O . VAL A 1 348 ? -1.206 -8.915 -10.261 1.00 84.06 348 VAL A O 1
ATOM 2724 N N . VAL A 1 349 ? -0.724 -10.858 -11.288 1.00 86.44 349 VAL A N 1
ATOM 2725 C CA . VAL A 1 349 ? -1.913 -11.593 -10.815 1.00 86.44 349 VAL A CA 1
ATOM 2726 C C . VAL A 1 349 ? -1.948 -11.650 -9.286 1.00 86.44 349 VAL A C 1
ATOM 2728 O O . VAL A 1 349 ? -2.976 -11.362 -8.678 1.00 86.44 349 VAL A O 1
ATOM 2731 N N . PHE A 1 350 ? -0.813 -11.935 -8.650 1.00 89.00 350 PHE A N 1
ATOM 2732 C CA . PHE A 1 350 ? -0.682 -11.947 -7.194 1.00 89.00 350 PHE A CA 1
ATOM 2733 C C . PHE A 1 350 ? -0.894 -10.573 -6.554 1.00 89.00 350 PHE A C 1
ATOM 2735 O O . PHE A 1 350 ? -1.543 -10.481 -5.509 1.00 89.00 350 PHE A O 1
ATOM 2742 N N . GLU A 1 351 ? -0.418 -9.493 -7.178 1.00 86.81 351 GLU A N 1
ATOM 2743 C CA . GLU A 1 351 ? -0.713 -8.138 -6.702 1.00 86.81 351 GLU A CA 1
ATOM 2744 C C . GLU A 1 351 ? -2.215 -7.818 -6.811 1.00 86.81 351 GLU A C 1
ATOM 2746 O O . GLU A 1 351 ? -2.781 -7.251 -5.873 1.00 86.81 351 GLU A O 1
ATOM 2751 N N . ILE A 1 352 ? -2.870 -8.213 -7.911 1.00 88.50 352 ILE A N 1
ATOM 2752 C CA . ILE A 1 352 ? -4.318 -8.035 -8.106 1.00 88.50 352 ILE A CA 1
ATOM 2753 C C . ILE A 1 352 ? -5.099 -8.817 -7.044 1.00 88.50 352 ILE A C 1
ATOM 2755 O O . ILE A 1 352 ? -5.944 -8.234 -6.367 1.00 88.50 352 ILE A O 1
ATOM 2759 N N . ALA A 1 353 ? -4.781 -10.098 -6.836 1.00 90.12 353 ALA A N 1
ATOM 2760 C CA . ALA A 1 353 ? -5.432 -10.940 -5.832 1.00 90.12 353 ALA A CA 1
ATOM 2761 C C . ALA A 1 353 ? -5.301 -10.346 -4.421 1.00 90.12 353 ALA A C 1
ATOM 2763 O O . ALA A 1 353 ? -6.296 -10.192 -3.711 1.00 90.12 353 ALA A O 1
ATOM 2764 N N . ARG A 1 354 ? -4.094 -9.899 -4.046 1.00 91.25 354 ARG A N 1
ATOM 2765 C CA . ARG A 1 354 ? -3.848 -9.232 -2.759 1.00 91.25 354 ARG A CA 1
ATOM 2766 C C . ARG A 1 354 ? -4.746 -8.007 -2.562 1.00 91.25 354 ARG A C 1
ATOM 2768 O O . ARG A 1 354 ? -5.220 -7.752 -1.455 1.00 91.25 354 ARG A O 1
ATOM 2775 N N . ARG A 1 355 ? -4.989 -7.235 -3.625 1.00 89.00 355 ARG A N 1
ATOM 2776 C CA . ARG A 1 355 ? -5.895 -6.078 -3.588 1.00 89.00 355 ARG A CA 1
ATOM 2777 C C . ARG A 1 355 ? -7.362 -6.460 -3.586 1.00 89.00 355 ARG A C 1
ATOM 2779 O O . ARG A 1 355 ? -8.128 -5.766 -2.924 1.00 89.00 355 ARG A O 1
ATOM 2786 N N . GLY A 1 356 ? -7.725 -7.562 -4.234 1.00 91.31 356 GLY A N 1
ATOM 2787 C CA . GLY A 1 356 ? -9.040 -8.181 -4.094 1.00 91.31 356 GLY A CA 1
ATOM 2788 C C . GLY A 1 356 ? -9.349 -8.486 -2.629 1.00 91.31 356 GLY A C 1
ATOM 2789 O O . GLY A 1 356 ? -10.349 -7.999 -2.107 1.00 91.31 356 GLY A O 1
ATOM 2790 N N . PHE A 1 357 ? -8.437 -9.171 -1.928 1.00 92.12 357 PHE A N 1
ATOM 2791 C CA . PHE A 1 357 ? -8.592 -9.461 -0.495 1.00 92.12 357 PHE A CA 1
ATOM 2792 C C . PHE A 1 357 ? -8.746 -8.185 0.337 1.00 92.12 357 PHE A C 1
ATOM 2794 O O . PHE A 1 357 ? -9.651 -8.087 1.166 1.00 92.12 357 PHE A O 1
ATOM 2801 N N . TRP A 1 358 ? -7.904 -7.180 0.074 1.00 92.00 358 TRP A N 1
ATOM 2802 C CA . TRP A 1 358 ? -7.988 -5.895 0.765 1.00 92.00 358 TRP A CA 1
ATOM 2803 C C . TRP A 1 358 ? -9.331 -5.192 0.533 1.00 92.00 358 TRP A C 1
ATOM 2805 O O . TRP A 1 358 ? -9.925 -4.681 1.479 1.00 92.00 358 TRP A O 1
ATOM 2815 N N . ALA A 1 359 ? -9.825 -5.174 -0.707 1.00 90.69 359 ALA A N 1
ATOM 2816 C CA . ALA A 1 359 ? -11.079 -4.518 -1.061 1.00 90.69 359 ALA A CA 1
ATOM 2817 C C . ALA A 1 359 ? -12.276 -5.182 -0.369 1.00 90.69 359 ALA A C 1
ATOM 2819 O O . ALA A 1 359 ? -13.084 -4.474 0.229 1.00 90.69 359 ALA A O 1
ATOM 2820 N N . VAL A 1 360 ? -12.346 -6.518 -0.384 1.00 91.44 360 VAL A N 1
ATOM 2821 C CA . VAL A 1 360 ? -13.413 -7.288 0.277 1.00 91.44 360 VAL A CA 1
ATOM 2822 C C . VAL A 1 360 ? -13.454 -6.980 1.774 1.00 91.44 360 VAL A C 1
ATOM 2824 O O . VAL A 1 360 ? -14.484 -6.536 2.280 1.00 91.44 360 VAL A O 1
ATOM 2827 N N . LEU A 1 361 ? -12.324 -7.126 2.475 1.00 90.62 361 LEU A N 1
ATOM 2828 C CA . LEU A 1 361 ? -12.268 -6.884 3.920 1.00 90.62 361 LEU A CA 1
ATOM 2829 C C . LEU A 1 361 ? -12.529 -5.417 4.275 1.00 90.62 361 LEU A C 1
ATOM 2831 O O . LEU A 1 361 ? -13.180 -5.122 5.277 1.00 90.62 361 LEU A O 1
ATOM 2835 N N . ARG A 1 362 ? -12.053 -4.469 3.459 1.00 88.62 362 ARG A N 1
ATOM 2836 C CA . ARG A 1 362 ? -12.255 -3.045 3.740 1.00 88.62 362 ARG A CA 1
ATOM 2837 C C . ARG A 1 362 ? -13.706 -2.621 3.555 1.00 88.62 362 ARG A C 1
ATOM 2839 O O . ARG A 1 362 ? -14.182 -1.800 4.346 1.00 88.62 362 ARG A O 1
ATOM 2846 N N . MET A 1 363 ? -14.372 -3.161 2.536 1.00 88.38 363 MET A N 1
ATOM 2847 C CA . MET A 1 363 ? -15.800 -2.958 2.298 1.00 88.38 363 MET A CA 1
ATOM 2848 C C . MET A 1 363 ? -16.628 -3.551 3.429 1.00 88.38 363 MET A C 1
ATOM 2850 O O . MET A 1 363 ? -17.499 -2.870 3.957 1.00 88.38 363 MET A O 1
ATOM 2854 N N . GLU A 1 364 ? -16.292 -4.759 3.873 1.00 90.81 364 GLU A N 1
ATOM 2855 C CA . GLU A 1 364 ? -16.946 -5.409 5.005 1.00 90.81 364 GLU A CA 1
ATOM 2856 C C . GLU A 1 364 ? -16.839 -4.571 6.291 1.00 90.81 364 GLU A C 1
ATOM 2858 O O . GLU A 1 364 ? -17.837 -4.284 6.948 1.00 90.81 364 GLU A O 1
ATOM 2863 N N . VAL A 1 365 ? -15.633 -4.101 6.627 1.00 87.69 365 VAL A N 1
ATOM 2864 C CA . VAL A 1 365 ? -15.414 -3.223 7.786 1.00 87.69 365 VAL A CA 1
ATOM 2865 C C . VAL A 1 365 ? -16.227 -1.934 7.665 1.00 87.69 365 VAL A C 1
ATOM 2867 O O . VAL A 1 365 ? -16.834 -1.494 8.641 1.00 87.69 365 VAL A O 1
ATOM 2870 N N . ALA A 1 366 ? -16.249 -1.315 6.482 1.00 86.25 366 ALA A N 1
ATOM 2871 C CA . ALA A 1 366 ? -17.029 -0.102 6.253 1.00 86.25 366 ALA A CA 1
ATOM 2872 C C . ALA A 1 366 ? -18.539 -0.352 6.400 1.00 86.25 366 ALA A C 1
ATOM 2874 O O . ALA A 1 366 ? -19.233 0.472 6.993 1.00 86.25 366 ALA A O 1
ATOM 2875 N N . TYR A 1 367 ? -19.024 -1.494 5.915 1.00 86.94 367 TYR A N 1
ATOM 2876 C CA . TYR A 1 367 ? -20.416 -1.908 6.037 1.00 86.94 367 TYR A CA 1
ATOM 2877 C C . TYR A 1 367 ? -20.817 -2.123 7.502 1.00 86.94 367 TYR A C 1
ATOM 2879 O O . TYR A 1 367 ? -21.787 -1.532 7.971 1.00 86.94 367 TYR A O 1
ATOM 2887 N N . ILE A 1 368 ? -20.010 -2.853 8.278 1.00 86.75 368 ILE A N 1
ATOM 2888 C CA . ILE A 1 368 ? -20.250 -3.062 9.716 1.00 86.75 368 ILE A CA 1
ATOM 2889 C C . ILE A 1 368 ? -20.274 -1.725 10.475 1.00 86.75 368 ILE A C 1
ATOM 2891 O O . ILE A 1 368 ? -21.104 -1.523 11.363 1.00 86.75 368 ILE A O 1
ATOM 2895 N N . GLN A 1 369 ? -19.369 -0.798 10.145 1.00 84.81 369 GLN A N 1
ATOM 2896 C CA . GLN A 1 369 ? -19.340 0.537 10.752 1.00 84.81 369 GLN A CA 1
ATOM 2897 C C . GLN A 1 369 ? -20.601 1.348 10.430 1.00 84.81 369 GLN A C 1
ATOM 2899 O O . GLN A 1 369 ? -21.115 2.051 11.300 1.00 84.81 369 GLN A O 1
ATOM 2904 N N . GLU A 1 370 ? -21.110 1.237 9.206 1.00 86.44 370 GLU A N 1
ATOM 2905 C CA . GLU A 1 370 ? -22.344 1.897 8.786 1.00 86.44 370 GLU A CA 1
ATOM 2906 C C . GLU A 1 370 ? -23.574 1.308 9.488 1.00 86.44 370 GLU A C 1
ATOM 2908 O O . GLU A 1 370 ? -24.385 2.063 10.021 1.00 86.44 370 GLU A O 1
ATOM 2913 N N . LEU A 1 371 ? -23.677 -0.020 9.600 1.00 85.50 371 LEU A N 1
ATOM 2914 C CA . LEU A 1 371 ? -24.756 -0.664 10.357 1.00 85.50 371 LEU A CA 1
ATOM 2915 C C . LEU A 1 371 ? -24.774 -0.224 11.824 1.00 85.50 371 LEU A C 1
ATOM 2917 O O . LEU A 1 371 ? -25.833 0.083 12.369 1.00 85.50 371 LEU A O 1
ATOM 2921 N N . LYS A 1 372 ? -23.602 -0.150 12.468 1.00 84.69 372 LYS A N 1
ATOM 2922 C CA . LYS A 1 372 ? -23.490 0.352 13.848 1.00 84.69 372 LYS A CA 1
ATOM 2923 C C . LYS A 1 372 ? -23.973 1.793 13.967 1.00 84.69 372 LYS A C 1
ATOM 2925 O O . LYS A 1 372 ? -24.683 2.111 14.913 1.00 84.69 372 LYS A O 1
ATOM 2930 N N . ARG A 1 373 ? -23.619 2.645 13.002 1.00 82.62 373 ARG A N 1
ATOM 2931 C CA . ARG A 1 373 ? -24.069 4.040 12.960 1.00 82.62 373 ARG A CA 1
ATOM 2932 C C . ARG A 1 373 ? -25.589 4.135 12.832 1.00 82.62 373 ARG A C 1
ATOM 2934 O O . ARG A 1 373 ? -26.191 4.905 13.564 1.00 82.62 373 ARG A O 1
ATOM 2941 N N . ARG A 1 374 ? -26.200 3.338 11.950 1.00 85.31 374 ARG A N 1
ATOM 2942 C CA . ARG A 1 374 ? -27.658 3.316 11.744 1.00 85.31 374 ARG A CA 1
ATOM 2943 C C . ARG A 1 374 ? -28.437 2.793 12.945 1.00 85.31 374 ARG A C 1
ATOM 2945 O O . ARG A 1 374 ? -29.549 3.234 13.157 1.00 85.31 374 ARG A O 1
ATOM 2952 N N . ARG A 1 375 ? -27.868 1.866 13.719 1.00 86.19 375 ARG A N 1
ATOM 2953 C CA . ARG A 1 375 ? -28.484 1.374 14.965 1.00 86.19 375 ARG A CA 1
ATOM 2954 C C . ARG A 1 375 ? -28.384 2.370 16.126 1.00 86.19 375 ARG A C 1
ATOM 2956 O O . ARG A 1 375 ? -29.105 2.210 17.101 1.00 86.19 375 ARG A O 1
ATOM 2963 N N . ALA A 1 376 ? -27.445 3.314 16.056 1.00 84.31 376 ALA A N 1
ATOM 2964 C CA . ALA A 1 376 ? -27.218 4.328 17.085 1.00 84.31 376 ALA A CA 1
ATOM 2965 C C . ALA A 1 376 ? -27.972 5.647 16.825 1.00 84.31 376 ALA A C 1
ATOM 2967 O O . ALA A 1 376 ? -28.049 6.476 17.729 1.00 84.31 376 ALA A O 1
ATOM 2968 N N . ALA A 1 377 ? -28.465 5.847 15.599 1.00 72.44 377 ALA A N 1
ATOM 2969 C CA . ALA A 1 377 ? -29.359 6.937 15.207 1.00 72.44 377 ALA A CA 1
ATOM 2970 C C . ALA A 1 377 ? -30.814 6.496 15.382 1.00 72.44 377 ALA A C 1
ATOM 2972 O O . ALA A 1 377 ? -31.635 7.369 15.741 1.00 72.44 377 ALA A O 1
#

Nearest PDB structures (foldseek):
  9j4x-assembly1_B  TM=8.194E-01  e=1.681E-03  Homo sapiens
  8x5b-assembly1_A  TM=7.652E-01  e=2.931E-03  Homo sapiens
  8x5f-assembly1_A  TM=7.704E-01  e=7.070E-03  Homo sapiens
  8yf4-assembly1_B  TM=3.281E-01  e=3.815E-04  Homo sapiens
  8yfu-assembly1_A  TM=3.352E-01  e=1.396E-03  Homo sapiens

Secondary structure (DSSP, 8-state):
----HHHHHHHHHHHHTHHHHHHHHHHHHHHHTTGGGGTT-TT-HHHHHHHHHHHH-HHHHHHHHHHHHHHHHHHHHHHHHHHHHHHHHHHS--SSGGG------SS-GGG---HHHHHHHHHHHHHHHHHSSS-----------------------------------SSSTTSSHHHHHHHHHHTTSS--------------------HHHHHHHHHHHHHHHHHHHHHHHHHHH--TTHHHHHHHHHHHHHHHHHHHS--SSTT-HHHHHHHHHHHHHHHHHHHHIIIIIIS----TT-SSTTS-S--S-GGGHHHHHHHHHHHHHHHHGGGGGGSTTTT-THHHHHHHHHHHHHHHHHHHHHHHHHHHHHHH-

pLDDT: mean 70.5, std 23.12, range [22.08, 97.44]

InterPro domains:
  IPR004342 EXS, C-terminal [PF03124] (3-85)
  IPR004342 EXS, C-terminal [PF03124] (203-367)
  IPR004342 EXS, C-terminal [PS51380] (204-377)